Protein AF-0000000078526022 (afdb_homodimer)

Radius of gyration: 30.21 Å; Cα contacts (8 Å, |Δi|>4): 1386; chains: 2; bounding box: 70×78×62 Å

Solvent-accessible surface area (backbone atoms only — not comparable to full-atom values): 37278 Å² total; per-residue (Å²): 125,82,50,56,79,35,52,42,52,43,75,42,29,36,52,56,49,52,52,45,33,40,71,66,66,43,66,58,34,41,24,34,54,96,74,20,64,49,28,33,39,39,56,66,42,51,32,57,44,52,34,54,63,52,72,47,74,41,42,32,65,81,56,42,39,68,77,62,75,68,41,40,74,92,51,49,89,47,45,65,60,49,27,46,75,68,71,44,59,64,37,41,25,29,52,96,79,41,28,71,76,38,67,48,42,44,72,81,74,35,92,55,74,76,58,77,40,69,77,42,84,47,40,33,36,32,47,39,33,58,64,41,74,72,48,57,66,60,31,75,78,41,39,53,41,61,41,60,58,74,90,42,30,38,43,54,53,50,50,54,58,43,38,54,46,14,38,52,40,36,35,38,33,29,39,44,62,36,66,57,54,52,59,70,52,54,92,49,80,89,49,53,69,44,82,41,77,44,94,58,81,22,66,70,38,25,60,53,66,80,43,51,89,78,53,70,58,54,32,37,38,30,46,34,56,41,45,73,72,66,65,62,57,59,50,52,48,50,34,60,75,70,62,34,44,31,29,39,32,20,25,48,40,77,45,67,42,95,36,35,35,51,39,66,30,82,84,23,28,52,65,45,74,40,72,48,45,71,45,80,41,35,27,52,61,51,37,35,39,36,34,50,74,59,60,73,75,57,62,82,95,36,72,32,38,50,68,56,51,52,52,52,37,51,75,71,68,47,47,37,32,58,45,60,40,56,45,61,33,49,45,51,51,68,45,58,82,35,44,60,47,46,30,54,70,66,69,90,126,83,48,57,80,36,51,43,52,43,74,41,29,36,50,56,48,52,51,45,34,41,72,65,67,44,66,59,35,39,25,35,53,94,74,20,65,50,28,31,39,38,56,66,40,51,32,56,44,51,36,54,64,53,72,47,75,42,42,33,65,79,55,41,39,69,76,59,75,67,42,41,73,91,52,50,87,47,44,66,60,49,26,47,75,69,71,44,60,66,37,42,26,28,51,97,80,40,27,70,77,40,67,48,41,44,71,81,74,34,93,56,74,75,55,79,39,68,77,42,84,46,40,33,36,34,48,39,34,59,66,42,74,72,48,57,66,60,32,75,79,43,39,53,41,61,41,60,58,75,91,42,30,38,44,55,53,48,50,53,57,43,39,56,48,14,36,52,38,36,35,38,33,28,39,46,62,38,66,59,54,52,61,70,52,55,92,47,80,90,51,53,69,42,81,41,79,43,93,59,81,21,65,72,40,24,59,52,66,79,43,52,89,77,53,72,56,53,32,36,39,29,45,36,54,42,45,73,70,65,64,61,56,59,51,52,48,50,35,58,74,69,61,36,44,32,29,38,32,21,26,49,41,76,46,68,43,94,36,37,36,50,40,66,32,83,84,23,29,53,64,45,75,40,71,46,44,72,44,80,40,37,27,51,62,52,39,35,40,36,35,50,76,60,60,74,76,57,63,82,97,36,72,31,37,50,68,55,52,52,51,52,37,52,74,71,68,46,47,36,32,59,45,61,41,57,46,63,36,51,45,53,50,68,47,57,83,35,43,61,48,47,32,54,69,64,70,90

Secondary structure (DSSP, 8-state):
-GGGGGEE-TTSBHHHHHHHHHHHT-SEEEEEETTEEEEEEEHHHHHHHHHTT--TTSBGGGTSBSS---EEGGGGGGHHHHHHHHT-SEEEEE-TT--EEEEEEHHHH-SS-S-----EEEEEEEEE-S--GGGTTHHHHS-GGG-EETTEEHHHHHHHHHHTTTEEEEEEEE-TTHHHHHHHTTT-TTSEEEEEE-SS--TTTGGGGGGTTT--SEEEEEETTEEE---HHHHHHHHHHTT-SEEEEEEEEEEE-SSEEEEE-TTSBEEEEEES-EEEEEEEEEEEEEEGGGGGGSPTTS---HHHHHHHHHHTT--EEEEEEEGGGEEETTSHHHHHHHHHHTT-/-GGGGGEE-TTSBHHHHHHHHHHHT-SEEEEEETTEEEEEEEHHHHHHHHHTT--TTSBGGGTSBSS---EEGGGGGGHHHHHHHHT-SEEEEE-TT--EEEEEEHHHH-SS-S-----EEEEEEEEE-S--GGGTTHHHHS-GGG-EETTEEHHHHHHHHHHTTTEEEEEEEE-TTHHHHHHHTTT-TTSEEEEEE-SS--TTTGGGGGGTTT--SEEEEEETTEEE---HHHHHHHHHHTT-SEEEEEEEEEEE-SSEEEEE-TTSBEEEEEES-EEEEEEEEEEEEEEGGGGGGSPTTS---HHHHHHHHHHTT--EEEEEEEGGGEEETTSHHHHHHHHHHTT-

pLDDT: mean 88.35, std 11.1, range [41.62, 98.44]

Structure (mmCIF, N/CA/C/O backbone):
data_AF-0000000078526022-model_v1
#
loop_
_entity.id
_entity.type
_entity.pdbx_description
1 polymer Nucleotidyltransferase
#
loop_
_atom_site.group_PDB
_atom_site.id
_atom_site.type_symbol
_atom_site.label_atom_id
_atom_site.label_alt_id
_atom_site.label_comp_id
_atom_site.label_asym_id
_atom_site.label_entity_id
_atom_site.label_seq_id
_atom_site.pdbx_PDB_ins_code
_atom_site.Cartn_x
_atom_site.Cartn_y
_atom_site.Cartn_z
_atom_site.occupancy
_atom_site.B_iso_or_equiv
_atom_site.auth_seq_id
_atom_site.auth_comp_id
_atom_site.auth_asym_id
_atom_site.auth_atom_id
_atom_site.pdbx_PDB_model_num
ATOM 1 N N . MET A 1 1 ? 28.953 15.391 15 1 45.19 1 MET A N 1
ATOM 2 C CA . MET A 1 1 ? 28.719 14.102 14.359 1 45.19 1 MET A CA 1
ATOM 3 C C . MET A 1 1 ? 27.266 13.961 13.914 1 45.19 1 MET A C 1
ATOM 5 O O . MET A 1 1 ? 27 13.461 12.828 1 45.19 1 MET A O 1
ATOM 9 N N . GLU A 1 2 ? 26.203 14.578 14.797 1 71.06 2 GLU A N 1
ATOM 10 C CA . GLU A 1 2 ? 24.766 14.375 14.695 1 71.06 2 GLU A CA 1
ATOM 11 C C . GLU A 1 2 ? 24.141 15.312 13.664 1 71.06 2 GLU A C 1
ATOM 13 O O . GLU A 1 2 ? 23.078 15.016 13.117 1 71.06 2 GLU A O 1
ATOM 18 N N . VAL A 1 3 ? 25.172 16.109 13.039 1 81.38 3 VAL A N 1
ATOM 19 C CA . VAL A 1 3 ? 24.625 17.125 12.133 1 81.38 3 VAL A CA 1
ATOM 20 C C . VAL A 1 3 ? 24.562 16.562 10.711 1 81.38 3 VAL A C 1
ATOM 22 O O . VAL A 1 3 ? 23.75 17 9.898 1 81.38 3 VAL A O 1
ATOM 25 N N . ARG A 1 4 ? 25.312 15.5 10.461 1 85.5 4 ARG A N 1
ATOM 26 C CA . ARG A 1 4 ? 25.438 14.961 9.117 1 85.5 4 ARG A CA 1
ATOM 27 C C . ARG A 1 4 ? 24.125 14.383 8.617 1 85.5 4 ARG A C 1
ATOM 29 O O . ARG A 1 4 ? 23.859 14.375 7.418 1 85.5 4 ARG A O 1
ATOM 36 N N . LYS A 1 5 ? 23.359 13.992 9.523 1 88.88 5 LYS A N 1
ATOM 37 C CA . LYS A 1 5 ? 22.078 13.398 9.148 1 88.88 5 LYS A CA 1
ATOM 38 C C . LYS A 1 5 ? 21.156 14.438 8.516 1 88.88 5 LYS A C 1
ATOM 40 O O . LYS A 1 5 ? 20.172 14.078 7.879 1 88.88 5 LYS A O 1
ATOM 45 N N . PHE A 1 6 ? 21.609 15.711 8.68 1 91.94 6 PHE A N 1
ATOM 46 C CA . PHE A 1 6 ? 20.766 16.781 8.172 1 91.94 6 PHE A CA 1
ATOM 47 C C . PHE A 1 6 ? 21.344 17.359 6.883 1 91.94 6 PHE A C 1
ATOM 49 O O . PHE A 1 6 ? 20.75 18.266 6.285 1 91.94 6 PHE A O 1
ATOM 56 N N . ILE A 1 7 ? 22.438 16.828 6.445 1 93.69 7 ILE A N 1
ATOM 57 C CA . ILE A 1 7 ? 23.141 17.422 5.301 1 93.69 7 ILE A CA 1
ATOM 58 C C . ILE A 1 7 ? 22.859 16.578 4.051 1 93.69 7 ILE A C 1
ATOM 60 O O . ILE A 1 7 ? 22.922 15.352 4.094 1 93.69 7 ILE A O 1
ATOM 64 N N . ILE A 1 8 ? 22.516 17.25 2.965 1 95.19 8 ILE A N 1
ATOM 65 C CA . ILE A 1 8 ? 22.312 16.578 1.685 1 95.19 8 ILE A CA 1
ATOM 66 C C . ILE A 1 8 ? 23.062 17.344 0.587 1 95.19 8 ILE A C 1
ATOM 68 O O . ILE A 1 8 ? 23.438 18.5 0.768 1 95.19 8 ILE A O 1
ATOM 72 N N . ALA A 1 9 ? 23.328 16.656 -0.495 1 96.12 9 ALA A N 1
ATOM 73 C CA . ALA A 1 9 ? 23.938 17.281 -1.672 1 96.12 9 ALA A CA 1
ATOM 74 C C . ALA A 1 9 ? 22.875 17.938 -2.549 1 96.12 9 ALA A C 1
ATOM 76 O O . ALA A 1 9 ? 21.719 17.516 -2.555 1 96.12 9 ALA A O 1
ATOM 77 N N . PRO A 1 10 ? 23.297 18.984 -3.225 1 96.38 10 PRO A N 1
ATOM 78 C CA . PRO A 1 10 ? 22.312 19.703 -4.051 1 96.38 10 PRO A CA 1
ATOM 79 C C . PRO A 1 10 ? 21.766 18.844 -5.195 1 96.38 10 PRO A C 1
ATOM 81 O O . PRO A 1 10 ? 20.688 19.125 -5.719 1 96.38 10 PRO A O 1
ATOM 84 N N . ASP A 1 11 ? 22.422 17.797 -5.535 1 96.38 11 ASP A N 1
ATOM 85 C CA . ASP A 1 11 ? 22.031 17.031 -6.707 1 96.38 11 ASP A CA 1
ATOM 86 C C . ASP A 1 11 ? 21.141 15.859 -6.316 1 96.38 11 ASP A C 1
ATOM 88 O O . ASP A 1 11 ? 20.578 15.18 -7.184 1 96.38 11 ASP A O 1
ATOM 92 N N . VAL A 1 12 ? 20.969 15.664 -5.062 1 95.38 12 VAL A N 1
ATOM 93 C CA . VAL A 1 12 ? 20.047 14.625 -4.637 1 95.38 12 VAL A CA 1
ATOM 94 C C . VAL A 1 12 ? 18.625 14.992 -5.066 1 95.38 12 VAL A C 1
ATOM 96 O O . VAL A 1 12 ? 18.312 16.172 -5.25 1 95.38 12 VAL A O 1
ATOM 99 N N . SER A 1 13 ? 17.797 14.023 -5.293 1 94.88 13 SER A N 1
ATOM 100 C CA . SER A 1 13 ? 16.422 14.281 -5.73 1 94.88 13 SER A CA 1
ATOM 101 C C . SER A 1 13 ? 15.586 14.859 -4.598 1 94.88 13 SER A C 1
ATOM 103 O O . SER A 1 13 ? 15.867 14.609 -3.424 1 94.88 13 SER A O 1
ATOM 105 N N . ILE A 1 14 ? 14.555 15.609 -4.969 1 93.88 14 ILE A N 1
ATOM 106 C CA . ILE A 1 14 ? 13.594 16.125 -4.004 1 93.88 14 ILE A CA 1
ATOM 107 C C . ILE A 1 14 ? 12.938 14.969 -3.26 1 93.88 14 ILE A C 1
ATOM 109 O O . ILE A 1 14 ? 12.711 15.047 -2.049 1 93.88 14 ILE A O 1
ATOM 113 N N . ARG A 1 15 ? 12.766 13.93 -3.93 1 91.25 15 ARG A N 1
ATOM 114 C CA . ARG A 1 15 ? 12.195 12.727 -3.334 1 91.25 15 ARG A CA 1
ATOM 115 C C . ARG A 1 15 ? 13.062 12.227 -2.182 1 91.25 15 ARG A C 1
ATOM 117 O O . ARG A 1 15 ? 12.547 11.914 -1.105 1 91.25 15 ARG A O 1
ATOM 124 N N . GLU A 1 16 ? 14.289 12.133 -2.443 1 91.38 16 GLU A N 1
ATOM 125 C CA . GLU A 1 16 ? 15.227 11.68 -1.414 1 91.38 16 GLU A CA 1
ATOM 126 C C . GLU A 1 16 ? 15.258 12.656 -0.239 1 91.38 16 GLU A C 1
ATOM 128 O O . GLU A 1 16 ? 15.359 12.234 0.917 1 91.38 16 GLU A O 1
ATOM 133 N N . ALA A 1 17 ? 15.188 13.891 -0.563 1 92.75 17 ALA A N 1
ATOM 134 C CA . ALA A 1 17 ? 15.164 14.914 0.482 1 92.75 17 ALA A CA 1
ATOM 135 C C . ALA A 1 17 ? 13.93 14.766 1.366 1 92.75 17 ALA A C 1
ATOM 137 O O . ALA A 1 17 ? 14.008 14.93 2.586 1 92.75 17 ALA A O 1
ATOM 138 N N . ILE A 1 18 ? 12.789 14.477 0.731 1 90.12 18 ILE A N 1
ATOM 139 C CA . ILE A 1 18 ? 11.555 14.258 1.468 1 90.12 18 ILE A CA 1
ATOM 140 C C . ILE A 1 18 ? 11.727 13.109 2.455 1 90.12 18 ILE A C 1
ATOM 142 O O . ILE A 1 18 ? 11.352 13.227 3.625 1 90.12 18 ILE A O 1
ATOM 146 N N . ARG A 1 19 ? 12.352 12.094 1.982 1 88.19 19 ARG A N 1
ATOM 147 C CA . ARG A 1 19 ? 12.602 10.938 2.834 1 88.19 19 ARG A CA 1
ATOM 148 C C . ARG A 1 19 ? 13.5 11.305 4.012 1 88.19 19 ARG A C 1
ATOM 150 O O . ARG A 1 19 ? 13.234 10.898 5.148 1 88.19 19 ARG A O 1
ATOM 157 N N . GLN A 1 20 ? 14.469 12.047 3.709 1 88.56 20 GLN A N 1
ATOM 158 C CA . GLN A 1 20 ? 15.398 12.453 4.758 1 88.56 20 GLN A CA 1
ATOM 159 C C . GLN A 1 20 ? 14.719 13.375 5.766 1 88.56 20 GLN A C 1
ATOM 161 O O . GLN A 1 20 ? 14.969 13.281 6.969 1 88.56 20 GLN A O 1
ATOM 166 N N . LEU A 1 21 ? 13.953 14.266 5.285 1 87.38 21 LEU A N 1
ATOM 167 C CA . LEU A 1 21 ? 13.195 15.148 6.168 1 87.38 21 LEU A CA 1
ATOM 168 C C . LEU A 1 21 ? 12.281 14.336 7.086 1 87.38 21 LEU A C 1
ATOM 170 O O . LEU A 1 21 ? 12.188 14.625 8.281 1 87.38 21 LEU A O 1
ATOM 174 N N . ASP A 1 22 ? 11.695 13.375 6.52 1 84.69 22 ASP A N 1
ATOM 175 C CA . ASP A 1 22 ? 10.797 12.523 7.293 1 84.69 22 ASP A CA 1
ATOM 176 C C . ASP A 1 22 ? 11.562 11.727 8.344 1 84.69 22 ASP A C 1
ATOM 178 O O . ASP A 1 22 ? 11.078 11.547 9.469 1 84.69 22 ASP A O 1
ATOM 182 N N . GLN A 1 23 ? 12.703 11.32 7.984 1 82.19 23 GLN A N 1
ATOM 183 C CA . GLN A 1 23 ? 13.516 10.523 8.898 1 82.19 23 GLN A CA 1
ATOM 184 C C . GLN A 1 23 ? 14.016 11.367 10.07 1 82.19 23 GLN A C 1
ATOM 186 O O . GLN A 1 23 ? 14.055 10.891 11.203 1 82.19 23 GLN A O 1
ATOM 191 N N . THR A 1 24 ? 14.32 12.562 9.797 1 77.12 24 THR A N 1
ATOM 192 C CA . THR A 1 24 ? 14.867 13.43 10.828 1 77.12 24 THR A CA 1
ATOM 193 C C . THR A 1 24 ? 13.75 14.062 11.648 1 77.12 24 THR A C 1
ATOM 195 O O . THR A 1 24 ? 13.984 14.547 12.758 1 77.12 24 THR A O 1
ATOM 198 N N . ALA A 1 25 ? 12.578 14.016 11.164 1 69.94 25 ALA A N 1
ATOM 199 C CA . ALA A 1 25 ? 11.398 14.625 11.773 1 69.94 25 ALA A CA 1
ATOM 200 C C . ALA A 1 25 ? 11.633 16.109 12.055 1 69.94 25 ALA A C 1
ATOM 202 O O . ALA A 1 25 ? 11.133 16.641 13.047 1 69.94 25 ALA A O 1
ATOM 203 N N . ARG A 1 26 ? 12.609 16.609 11.305 1 72.56 26 ARG A N 1
ATOM 204 C CA . ARG A 1 26 ? 12.852 18.047 11.391 1 72.56 26 ARG A CA 1
ATOM 205 C C . ARG A 1 26 ? 12.391 18.766 10.117 1 72.56 26 ARG A C 1
ATOM 207 O O . ARG A 1 26 ? 12.164 18.109 9.094 1 72.56 26 ARG A O 1
ATOM 214 N N . LYS A 1 27 ? 12.195 19.984 10.188 1 78.31 27 LYS A N 1
ATOM 215 C CA . LYS A 1 27 ? 11.578 20.719 9.086 1 78.31 27 LYS A CA 1
ATOM 216 C C . LYS A 1 27 ? 12.625 21.406 8.227 1 78.31 27 LYS A C 1
ATOM 218 O O . LYS A 1 27 ? 12.305 22.312 7.445 1 78.31 27 LYS A O 1
ATOM 223 N N . ILE A 1 28 ? 13.984 20.906 8.422 1 86.75 28 ILE A N 1
ATOM 224 C CA . ILE A 1 28 ? 15 21.609 7.633 1 86.75 28 ILE A CA 1
ATOM 225 C C . ILE A 1 28 ? 16.141 20.641 7.301 1 86.75 28 ILE A C 1
ATOM 227 O O . ILE A 1 28 ? 16.516 19.797 8.117 1 86.75 28 ILE A O 1
ATOM 231 N N . LEU A 1 29 ? 16.641 20.75 6.113 1 93.62 29 LEU A N 1
ATOM 232 C CA . LEU A 1 29 ? 17.891 20.125 5.672 1 93.62 29 LEU A CA 1
ATOM 233 C C . LEU A 1 29 ? 18.875 21.172 5.188 1 93.62 29 LEU A C 1
ATOM 235 O O . LEU A 1 29 ? 18.484 22.203 4.625 1 93.62 29 LEU A O 1
ATOM 239 N N . VAL A 1 30 ? 20.141 20.906 5.496 1 95.38 30 VAL A N 1
ATOM 240 C CA . VAL A 1 30 ? 21.203 21.766 5.016 1 95.38 30 VAL A CA 1
ATOM 241 C C . VAL A 1 30 ? 21.812 21.188 3.736 1 95.38 30 VAL A C 1
ATOM 243 O O . VAL A 1 30 ? 22.094 20 3.664 1 95.38 30 VAL A O 1
ATOM 246 N N . VAL A 1 31 ? 21.922 22.031 2.76 1 96.88 31 VAL A N 1
ATOM 247 C CA . VAL A 1 31 ? 22.5 21.609 1.487 1 96.88 31 VAL A CA 1
ATOM 248 C C . VAL A 1 31 ? 23.969 22.031 1.422 1 96.88 31 VAL A C 1
ATOM 250 O O . VAL A 1 31 ? 24.281 23.219 1.56 1 96.88 31 VAL A O 1
ATOM 253 N N . GLU A 1 32 ? 24.812 21.078 1.168 1 96.06 32 GLU A N 1
ATOM 254 C CA . GLU A 1 32 ? 26.25 21.359 1.081 1 96.06 32 GLU A CA 1
ATOM 255 C C . GLU A 1 32 ? 26.812 20.953 -0.284 1 96.06 32 GLU A C 1
ATOM 257 O O . GLU A 1 32 ? 26.406 19.938 -0.851 1 96.06 32 GLU A O 1
ATOM 262 N N . GLU A 1 33 ? 27.578 21.781 -0.764 1 95 33 GLU A N 1
ATOM 263 C CA . GLU A 1 33 ? 28.359 21.516 -1.968 1 95 33 GLU A CA 1
ATOM 264 C C . GLU A 1 33 ? 29.844 21.75 -1.725 1 95 33 GLU A C 1
ATOM 266 O O . GLU A 1 33 ? 30.234 22.844 -1.297 1 95 33 GLU A O 1
ATOM 271 N N . ASN A 1 34 ? 30.656 20.75 -1.944 1 93.69 34 ASN A N 1
ATOM 272 C CA . ASN A 1 34 ? 32.094 20.812 -1.696 1 93.69 34 ASN A CA 1
ATOM 273 C C . ASN A 1 34 ? 32.375 21.219 -0.252 1 93.69 34 ASN A C 1
ATOM 275 O O . ASN A 1 34 ? 33.188 22.109 -0.003 1 93.69 34 ASN A O 1
ATOM 279 N N . ASN A 1 35 ? 31.594 20.719 0.698 1 92 35 ASN A N 1
ATOM 280 C CA . ASN A 1 35 ? 31.75 20.875 2.143 1 92 35 ASN A CA 1
ATOM 281 C C . ASN A 1 35 ? 31.453 22.297 2.594 1 92 35 ASN A C 1
ATOM 283 O O . ASN A 1 35 ? 31.891 22.719 3.666 1 92 35 ASN A O 1
ATOM 287 N N . LYS A 1 36 ? 30.812 23 1.753 1 95.88 36 LYS A N 1
ATOM 288 C CA . LYS A 1 36 ? 30.375 24.344 2.098 1 95.88 36 LYS A CA 1
ATOM 289 C C . LYS A 1 36 ? 28.859 24.484 2.002 1 95.88 36 LYS A C 1
ATOM 291 O O . LYS A 1 36 ? 28.219 23.781 1.214 1 95.88 36 LYS A O 1
ATOM 296 N N . LEU A 1 37 ? 28.375 25.438 2.791 1 96.19 37 LEU A N 1
ATOM 297 C CA . LEU A 1 37 ? 26.938 25.672 2.779 1 96.19 37 LEU A CA 1
ATOM 298 C C . LEU A 1 37 ? 26.5 26.219 1.424 1 96.19 37 LEU A C 1
ATOM 300 O O . LEU A 1 37 ? 27 27.234 0.955 1 96.19 37 LEU A O 1
ATOM 304 N N . ALA A 1 38 ? 25.609 25.516 0.795 1 96.38 38 ALA A N 1
ATOM 305 C CA . ALA A 1 38 ? 25.062 25.938 -0.492 1 96.38 38 ALA A CA 1
ATOM 306 C C . ALA A 1 38 ? 23.641 26.453 -0.338 1 96.38 38 ALA A C 1
ATOM 308 O O . ALA A 1 38 ? 23.172 27.25 -1.159 1 96.38 38 ALA A O 1
ATOM 309 N N . GLY A 1 39 ? 22.938 26 0.651 1 96.31 39 GLY A N 1
ATOM 310 C CA . GLY A 1 39 ? 21.562 26.422 0.894 1 96.31 39 GLY A CA 1
ATOM 311 C C . GLY A 1 39 ? 20.875 25.609 1.974 1 96.31 39 GLY A C 1
ATOM 312 O O . GLY A 1 39 ? 21.531 24.906 2.74 1 96.31 39 GLY A O 1
ATOM 313 N N . VAL A 1 40 ? 19.562 25.875 2.105 1 95.88 40 VAL A N 1
ATOM 314 C CA . VAL A 1 40 ? 18.734 25.094 3.014 1 95.88 40 VAL A CA 1
ATOM 315 C C . VAL A 1 40 ? 17.438 24.688 2.312 1 95.88 40 VAL A C 1
ATOM 317 O O . VAL A 1 40 ? 17 25.359 1.365 1 95.88 40 VAL A O 1
ATOM 320 N N . LEU A 1 41 ? 16.938 23.594 2.684 1 95 41 LEU A N 1
ATOM 321 C CA . LEU A 1 41 ? 15.664 23.078 2.193 1 95 41 LEU A CA 1
ATOM 322 C C . LEU A 1 41 ? 14.695 22.844 3.344 1 95 41 LEU A C 1
ATOM 324 O O . LEU A 1 41 ? 15.039 22.188 4.332 1 95 41 LEU A O 1
ATOM 328 N N . THR A 1 42 ? 13.508 23.438 3.238 1 91.62 42 THR A N 1
ATOM 329 C CA . THR A 1 42 ? 12.492 23.266 4.273 1 91.62 42 THR A CA 1
ATOM 330 C C . THR A 1 42 ? 11.25 22.578 3.709 1 91.62 42 THR A C 1
ATOM 332 O O . THR A 1 42 ? 11.148 22.359 2.498 1 91.62 42 THR A O 1
ATOM 335 N N . ASP A 1 43 ? 10.391 22.172 4.578 1 89.81 43 ASP A N 1
ATOM 336 C CA . ASP A 1 43 ? 9.133 21.562 4.156 1 89.81 43 ASP A CA 1
ATOM 337 C C . ASP A 1 43 ? 8.312 22.531 3.299 1 89.81 43 ASP A C 1
ATOM 339 O O . ASP A 1 43 ? 7.621 22.125 2.371 1 89.81 43 ASP A O 1
ATOM 343 N N . GLY A 1 44 ? 8.477 23.859 3.576 1 90.31 44 GLY A N 1
ATOM 344 C CA . GLY A 1 44 ? 7.805 24.859 2.764 1 90.31 44 GLY A CA 1
ATOM 345 C C . GLY A 1 44 ? 8.258 24.859 1.316 1 90.31 44 GLY A C 1
ATOM 346 O O . GLY A 1 44 ? 7.441 25.016 0.405 1 90.31 44 GLY A O 1
ATOM 347 N N . ASP A 1 45 ? 9.539 24.656 1.159 1 93.06 45 ASP A N 1
ATOM 348 C CA . ASP A 1 45 ? 10.086 24.578 -0.192 1 93.06 45 ASP A CA 1
ATOM 349 C C . ASP A 1 45 ? 9.492 23.391 -0.959 1 93.06 45 ASP A C 1
ATOM 351 O O . ASP A 1 45 ? 9.102 23.547 -2.117 1 93.06 45 ASP A O 1
ATOM 355 N N . ILE A 1 46 ? 9.422 22.344 -0.296 1 93 46 ILE A N 1
ATOM 356 C CA . ILE A 1 46 ? 8.906 21.125 -0.908 1 93 46 ILE A CA 1
ATOM 357 C C . ILE A 1 46 ? 7.422 21.281 -1.22 1 93 46 ILE A C 1
ATOM 359 O O . ILE A 1 46 ? 6.973 20.938 -2.314 1 93 46 ILE A O 1
ATOM 363 N N . ARG A 1 47 ? 6.691 21.812 -0.283 1 92.44 47 ARG A N 1
ATOM 364 C CA . ARG A 1 47 ? 5.258 22.031 -0.465 1 92.44 47 ARG A CA 1
ATOM 365 C C . ARG A 1 47 ? 4.988 22.875 -1.703 1 92.44 47 ARG A C 1
ATOM 367 O O . ARG A 1 47 ? 4.137 22.531 -2.527 1 92.44 47 ARG A O 1
ATOM 374 N N . ARG A 1 48 ? 5.738 23.938 -1.839 1 91.94 48 ARG A N 1
ATOM 375 C CA . ARG A 1 48 ? 5.543 24.828 -2.979 1 91.94 48 ARG A CA 1
ATOM 376 C C . ARG A 1 48 ? 5.832 24.109 -4.293 1 91.94 48 ARG A C 1
ATOM 378 O O . ARG A 1 48 ? 5.152 24.344 -5.293 1 91.94 48 ARG A O 1
ATOM 385 N N . TRP A 1 49 ? 6.789 23.266 -4.234 1 92.12 49 TRP A N 1
ATOM 386 C CA . TRP A 1 49 ? 7.133 22.5 -5.426 1 92.12 49 TRP A CA 1
ATOM 387 C C . TRP A 1 49 ? 6.023 21.516 -5.773 1 92.12 49 TRP A C 1
ATOM 389 O O . TRP A 1 49 ? 5.629 21.391 -6.934 1 92.12 49 TRP A O 1
ATOM 399 N N . ILE A 1 50 ? 5.508 20.844 -4.789 1 91.12 50 ILE A N 1
ATOM 400 C CA . ILE A 1 50 ? 4.445 19.859 -4.973 1 91.12 50 ILE A CA 1
ATOM 401 C C . ILE A 1 50 ? 3.207 20.531 -5.551 1 91.12 50 ILE A C 1
ATOM 403 O O . ILE A 1 50 ? 2.562 20 -6.453 1 91.12 50 ILE A O 1
ATOM 407 N N . LEU A 1 51 ? 2.912 21.688 -5.062 1 92.19 51 LEU A N 1
ATOM 408 C CA . LEU A 1 51 ? 1.707 22.406 -5.461 1 92.19 51 LEU A CA 1
ATOM 409 C C . LEU A 1 51 ? 1.787 22.828 -6.922 1 92.19 51 LEU A C 1
ATOM 411 O O . LEU A 1 51 ? 0.763 23.109 -7.547 1 92.19 51 LEU A O 1
ATOM 415 N N . LYS A 1 52 ? 3.043 22.875 -7.41 1 88.12 52 LYS A N 1
ATOM 416 C CA . LYS A 1 52 ? 3.223 23.188 -8.828 1 88.12 52 LYS A CA 1
ATOM 417 C C . LYS A 1 52 ? 3.092 21.922 -9.68 1 88.12 52 LYS A C 1
ATOM 419 O O . LYS A 1 52 ? 3.244 21.984 -10.906 1 88.12 52 LYS A O 1
ATOM 424 N N . ASN A 1 53 ? 2.77 20.844 -8.984 1 81 53 ASN A N 1
ATOM 425 C CA . ASN A 1 53 ? 2.605 19.547 -9.641 1 81 53 ASN A CA 1
ATOM 426 C C . ASN A 1 53 ? 3.838 19.172 -10.453 1 81 53 ASN A C 1
ATOM 428 O O . ASN A 1 53 ? 3.715 18.656 -11.57 1 81 53 ASN A O 1
ATOM 432 N N . LYS A 1 54 ? 4.992 19.469 -9.914 1 81.44 54 LYS A N 1
ATOM 433 C CA . LYS A 1 54 ? 6.246 19.188 -10.602 1 81.44 54 LYS A CA 1
ATOM 434 C C . LYS A 1 54 ? 6.848 17.859 -10.141 1 81.44 54 LYS A C 1
ATOM 436 O O . LYS A 1 54 ? 6.422 17.297 -9.133 1 81.44 54 LYS A O 1
ATOM 441 N N . ASP A 1 55 ? 7.812 17.484 -10.914 1 87.56 55 ASP A N 1
ATOM 442 C CA . ASP A 1 55 ? 8.438 16.172 -10.734 1 87.56 55 ASP A CA 1
ATOM 443 C C . ASP A 1 55 ? 9.383 16.188 -9.531 1 87.56 55 ASP A C 1
ATOM 445 O O . ASP A 1 55 ? 10.344 16.969 -9.492 1 87.56 55 ASP A O 1
ATOM 449 N N . ILE A 1 56 ? 9.188 15.273 -8.609 1 90.62 56 ILE A N 1
ATOM 450 C CA . ILE A 1 56 ? 9.969 15.258 -7.383 1 90.62 56 ILE A CA 1
ATOM 451 C C . ILE A 1 56 ? 11.258 14.469 -7.602 1 90.62 56 ILE A C 1
ATOM 453 O O . ILE A 1 56 ? 12.078 14.344 -6.691 1 90.62 56 ILE A O 1
ATOM 457 N N . SER A 1 57 ? 11.406 13.961 -8.773 1 91.38 57 SER A N 1
ATOM 458 C CA . SER A 1 57 ? 12.672 13.32 -9.109 1 91.38 57 SER A CA 1
ATOM 459 C C . SER A 1 57 ? 13.75 14.344 -9.438 1 91.38 57 SER A C 1
ATOM 461 O O . SER A 1 57 ? 14.93 14.008 -9.516 1 91.38 57 SER A O 1
ATOM 463 N N . MET A 1 58 ? 13.383 15.57 -9.578 1 93.56 58 MET A N 1
ATOM 464 C CA . MET A 1 58 ? 14.305 16.656 -9.891 1 93.56 58 MET A CA 1
ATOM 465 C C . MET A 1 58 ? 15.211 16.953 -8.695 1 93.56 58 MET A C 1
ATOM 467 O O . MET A 1 58 ? 14.891 16.594 -7.566 1 93.56 58 MET A O 1
ATOM 471 N N . PRO A 1 59 ? 16.297 17.578 -8.938 1 96.75 59 PRO A N 1
ATOM 472 C CA . PRO A 1 59 ? 17.266 17.797 -7.871 1 96.75 59 PRO A CA 1
ATOM 473 C C . PRO A 1 59 ? 16.828 18.906 -6.902 1 96.75 59 PRO A C 1
ATOM 475 O O . PRO A 1 59 ? 16.109 19.828 -7.289 1 96.75 59 PRO A O 1
ATOM 478 N N . VAL A 1 60 ? 17.391 18.906 -5.715 1 96.75 60 VAL A N 1
ATOM 479 C CA . VAL A 1 60 ? 17.094 19.828 -4.625 1 96.75 60 VAL A CA 1
ATOM 480 C C . VAL A 1 60 ? 17.562 21.234 -5 1 96.75 60 VAL A C 1
ATOM 482 O O . VAL A 1 60 ? 16.938 22.219 -4.602 1 96.75 60 VAL A O 1
ATOM 485 N N . ARG A 1 61 ? 18.531 21.359 -5.812 1 96.62 61 ARG A N 1
ATOM 486 C CA . ARG A 1 61 ? 19.094 22.641 -6.195 1 96.62 61 ARG A CA 1
ATOM 487 C C . ARG A 1 61 ? 18.031 23.531 -6.832 1 96.62 61 ARG A C 1
ATOM 489 O O . ARG A 1 61 ? 18.156 24.766 -6.84 1 96.62 61 ARG A O 1
ATOM 496 N N . LEU A 1 62 ? 16.969 22.969 -7.344 1 95.44 62 LEU A N 1
ATOM 497 C CA . LEU A 1 62 ? 15.922 23.703 -8.039 1 95.44 62 LEU A CA 1
ATOM 498 C C . LEU A 1 62 ? 14.992 24.406 -7.051 1 95.44 62 LEU A C 1
ATOM 500 O O . LEU A 1 62 ? 14.281 25.344 -7.41 1 95.44 62 LEU A O 1
ATOM 504 N N . ILE A 1 63 ? 15 23.969 -5.777 1 95.38 63 ILE A N 1
ATOM 505 C CA . ILE A 1 63 ? 13.945 24.469 -4.895 1 95.38 63 ILE A CA 1
ATOM 506 C C . ILE A 1 63 ? 14.562 25 -3.602 1 95.38 63 ILE A C 1
ATOM 508 O O . ILE A 1 63 ? 13.891 25.656 -2.811 1 95.38 63 ILE A O 1
ATOM 512 N N . MET A 1 64 ? 15.82 24.734 -3.363 1 96.06 64 MET A N 1
ATOM 513 C CA . MET A 1 64 ? 16.453 25.125 -2.107 1 96.06 64 MET A CA 1
ATOM 514 C C . MET A 1 64 ? 16.562 26.656 -2.006 1 96.06 64 MET A C 1
ATOM 516 O O . MET A 1 64 ? 16.531 27.344 -3.021 1 96.06 64 MET A O 1
ATOM 520 N N . ASN A 1 65 ? 16.641 27.109 -0.77 1 95.44 65 ASN A N 1
ATOM 521 C CA . ASN A 1 65 ? 16.984 28.5 -0.515 1 95.44 65 ASN A CA 1
ATOM 522 C C . ASN A 1 65 ? 18.5 28.719 -0.554 1 95.44 65 ASN A C 1
ATOM 524 O O . ASN A 1 65 ? 19.219 28.25 0.327 1 95.44 65 ASN A O 1
ATOM 528 N N . THR A 1 66 ? 18.969 29.469 -1.457 1 95.5 66 THR A N 1
ATOM 529 C CA . THR A 1 66 ? 20.406 29.609 -1.685 1 95.5 66 THR A CA 1
ATOM 530 C C . THR A 1 66 ? 20.969 30.734 -0.827 1 95.5 66 THR A C 1
ATOM 532 O O . THR A 1 66 ? 22.188 30.953 -0.818 1 95.5 66 THR A O 1
ATOM 535 N N . ALA A 1 67 ? 20.141 31.438 -0.13 1 94 67 ALA A N 1
ATOM 536 C CA . ALA A 1 67 ? 20.594 32.5 0.768 1 94 67 ALA A CA 1
ATOM 537 C C . ALA A 1 67 ? 19.984 32.312 2.158 1 94 67 ALA A C 1
ATOM 539 O O . ALA A 1 67 ? 19.281 33.219 2.645 1 94 67 ALA A O 1
ATOM 540 N N . PRO A 1 68 ? 20.328 31.297 2.766 1 94.5 68 PRO A N 1
ATOM 541 C CA . PRO A 1 68 ? 19.703 31.047 4.074 1 94.5 68 PRO A CA 1
ATOM 542 C C . PRO A 1 68 ? 20.266 31.953 5.168 1 94.5 68 PRO A C 1
ATOM 544 O O . PRO A 1 68 ? 21.359 32.5 5.023 1 94.5 68 PRO A O 1
ATOM 547 N N . VAL A 1 69 ? 19.484 32.125 6.184 1 94.44 69 VAL A N 1
ATOM 548 C CA . VAL A 1 69 ? 19.969 32.781 7.387 1 94.44 69 VAL A CA 1
ATOM 549 C C . VAL A 1 69 ? 20.922 31.844 8.148 1 94.44 69 VAL A C 1
ATOM 551 O O . VAL A 1 69 ? 20.609 30.672 8.344 1 94.44 69 VAL A O 1
ATOM 554 N N . VAL A 1 70 ? 22.078 32.312 8.477 1 95.69 70 VAL A N 1
ATOM 555 C CA . VAL A 1 70 ? 23.047 31.531 9.203 1 95.69 70 VAL A CA 1
ATOM 556 C C . VAL A 1 70 ? 23.594 32.312 10.391 1 95.69 70 VAL A C 1
ATOM 558 O O . VAL A 1 70 ? 23.328 33.531 10.516 1 95.69 70 VAL A O 1
ATOM 561 N N . ILE A 1 71 ? 24.266 31.594 11.25 1 94.75 71 ILE A N 1
ATOM 562 C CA . ILE A 1 71 ? 24.859 32.281 12.406 1 94.75 71 ILE A CA 1
ATOM 563 C C . ILE A 1 71 ? 26.266 31.734 12.656 1 94.75 71 ILE A C 1
ATOM 565 O O . ILE A 1 71 ? 26.562 30.578 12.328 1 94.75 71 ILE A O 1
ATOM 569 N N . LYS A 1 72 ? 27.109 32.594 13.156 1 94.56 72 LYS A N 1
ATOM 570 C CA . LYS A 1 72 ? 28.453 32.188 13.555 1 94.56 72 LYS A CA 1
ATOM 571 C C . LYS A 1 72 ? 28.484 31.734 15.016 1 94.56 72 LYS A C 1
ATOM 573 O O . LYS A 1 72 ? 27.641 32.156 15.812 1 94.56 72 LYS A O 1
ATOM 578 N N . LYS A 1 73 ? 29.422 31 15.328 1 90.5 73 LYS A N 1
ATOM 579 C CA . LYS A 1 73 ? 29.531 30.438 16.672 1 90.5 73 LYS A CA 1
ATOM 580 C C . LYS A 1 73 ? 29.578 31.547 17.719 1 90.5 73 LYS A C 1
ATOM 582 O O . LYS A 1 73 ? 28.953 31.438 18.781 1 90.5 73 LYS A O 1
ATOM 587 N N . GLU A 1 74 ? 30.203 32.625 17.469 1 91.44 74 GLU A N 1
ATOM 588 C CA . GLU A 1 74 ? 30.391 33.719 18.406 1 91.44 74 GLU A CA 1
ATOM 589 C C . GLU A 1 74 ? 29.062 34.406 18.703 1 91.44 74 GLU A C 1
ATOM 591 O O . GLU A 1 74 ? 28.906 35.031 19.766 1 91.44 74 GLU A O 1
ATOM 596 N N . LYS A 1 75 ? 28.141 34.344 17.781 1 92.69 75 LYS A N 1
ATOM 597 C CA . LYS A 1 75 ? 26.859 35 17.922 1 92.69 75 LYS A CA 1
ATOM 598 C C . LYS A 1 75 ? 25.734 34 18.234 1 92.69 75 LYS A C 1
ATOM 600 O O . LYS A 1 75 ? 24.547 34.344 18.125 1 92.69 75 LYS A O 1
ATOM 605 N N . SER A 1 76 ? 26.078 32.812 18.594 1 89 76 SER A N 1
ATOM 606 C CA . SER A 1 76 ? 25.109 31.75 18.797 1 89 76 SER A CA 1
ATOM 607 C C . SER A 1 76 ? 24.094 32.125 19.875 1 89 76 SER A C 1
ATOM 609 O O . SER A 1 76 ? 22.984 31.594 19.891 1 89 76 SER A O 1
ATOM 611 N N . HIS A 1 77 ? 24.469 33 20.766 1 89.25 77 HIS A N 1
ATOM 612 C CA . HIS A 1 77 ? 23.562 33.438 21.844 1 89.25 77 HIS A CA 1
ATOM 613 C C . HIS A 1 77 ? 22.375 34.188 21.281 1 89.25 77 HIS A C 1
ATOM 615 O O . HIS A 1 77 ? 21.344 34.344 21.953 1 89.25 77 HIS A O 1
ATOM 621 N N . LEU A 1 78 ? 22.484 34.688 20.031 1 91.94 78 LEU A N 1
ATOM 622 C CA . LEU A 1 78 ? 21.406 35.469 19.391 1 91.94 78 LEU A CA 1
ATOM 623 C C . LEU A 1 78 ? 20.516 34.531 18.562 1 91.94 78 LEU A C 1
ATOM 625 O O . LEU A 1 78 ? 19.562 35 17.922 1 91.94 78 LEU A O 1
ATOM 629 N N . ALA A 1 79 ? 20.797 33.312 18.609 1 90.38 79 ALA A N 1
ATOM 630 C CA . ALA A 1 79 ? 20.125 32.344 17.734 1 90.38 79 ALA A CA 1
ATOM 631 C C . ALA A 1 79 ? 18.625 32.406 17.922 1 90.38 79 ALA A C 1
ATOM 633 O O . ALA A 1 79 ? 17.875 32.469 16.938 1 90.38 79 ALA A O 1
ATOM 634 N N . LEU A 1 80 ? 18.172 32.344 19.078 1 87.44 80 LEU A N 1
ATOM 635 C CA . LEU A 1 80 ? 16.75 32.344 19.375 1 87.44 80 LEU A CA 1
ATOM 636 C C . LEU A 1 80 ? 16.062 33.594 18.859 1 87.44 80 LEU A C 1
ATOM 638 O O . LEU A 1 80 ? 14.977 33.531 18.281 1 87.44 80 LEU A O 1
ATOM 642 N N . GLU A 1 81 ? 16.719 34.688 19.094 1 87.94 81 GLU A N 1
ATOM 643 C CA . GLU A 1 81 ? 16.172 35.969 18.641 1 87.94 81 GLU A CA 1
ATOM 644 C C . GLU A 1 81 ? 16.078 36 17.109 1 87.94 81 GLU A C 1
ATOM 646 O O . GLU A 1 81 ? 15.062 36.469 16.562 1 87.94 81 GLU A O 1
ATOM 651 N N . ILE A 1 82 ? 17.047 35.5 16.5 1 89.38 82 ILE A N 1
ATOM 652 C CA . ILE A 1 82 ? 17.062 35.469 15.039 1 89.38 82 ILE A CA 1
ATOM 653 C C . ILE A 1 82 ? 15.961 34.562 14.516 1 89.38 82 ILE A C 1
ATOM 655 O O . ILE A 1 82 ? 15.227 34.938 13.594 1 89.38 82 ILE A O 1
ATOM 659 N N . MET A 1 83 ? 15.828 33.438 15.094 1 87.44 83 MET A N 1
ATOM 660 C CA . MET A 1 83 ? 14.812 32.5 14.664 1 87.44 83 MET A CA 1
ATOM 661 C C . MET A 1 83 ? 13.406 33.062 14.875 1 87.44 83 MET A C 1
ATOM 663 O O . MET A 1 83 ? 12.523 32.844 14.047 1 87.44 83 MET A O 1
ATOM 667 N N . LYS A 1 84 ? 13.25 33.719 15.945 1 82.88 84 LYS A N 1
ATOM 668 C CA . LYS A 1 84 ? 11.969 34.344 16.219 1 82.88 84 LYS A CA 1
ATOM 669 C C . LYS A 1 84 ? 11.664 35.438 15.203 1 82.88 84 LYS A C 1
ATOM 671 O O . LYS A 1 84 ? 10.562 35.5 14.641 1 82.88 84 LYS A O 1
ATOM 676 N N . GLU A 1 85 ? 12.641 36.25 14.977 1 85.5 85 GLU A N 1
ATOM 677 C CA . GLU A 1 85 ? 12.484 37.375 14.047 1 85.5 85 GLU A CA 1
ATOM 678 C C . GLU A 1 85 ? 12.211 36.875 12.633 1 85.5 85 GLU A C 1
ATOM 680 O O . GLU A 1 85 ? 11.359 37.438 11.93 1 85.5 85 GLU A O 1
ATOM 685 N N . LYS A 1 86 ? 12.891 35.844 12.266 1 86.38 86 LYS A N 1
ATOM 686 C CA . LYS A 1 86 ? 12.805 35.375 10.891 1 86.38 86 LYS A CA 1
ATOM 687 C C . LYS A 1 86 ? 11.773 34.25 10.766 1 86.38 86 LYS A C 1
ATOM 689 O O . LYS A 1 86 ? 11.484 33.781 9.656 1 86.38 86 LYS A O 1
ATOM 694 N N . GLN A 1 87 ? 11.164 33.781 11.875 1 79.06 87 GLN A N 1
ATOM 695 C CA . GLN A 1 87 ? 10.156 32.75 11.938 1 79.06 87 GLN A CA 1
ATOM 696 C C . GLN A 1 87 ? 10.664 31.438 11.305 1 79.06 87 GLN A C 1
ATOM 698 O O . GLN A 1 87 ? 9.977 30.844 10.461 1 79.06 87 GLN A O 1
ATOM 703 N N . ILE A 1 88 ? 11.93 31.094 11.727 1 83.88 88 ILE A N 1
ATOM 704 C CA . ILE A 1 88 ? 12.492 29.859 11.219 1 83.88 88 ILE A CA 1
ATOM 705 C C . ILE A 1 88 ? 12.766 28.906 12.383 1 83.88 88 ILE A C 1
ATOM 707 O O . ILE A 1 88 ? 13.008 29.344 13.508 1 83.88 88 ILE A O 1
ATOM 711 N N . GLU A 1 89 ? 12.742 27.609 12.086 1 81.06 89 GLU A N 1
ATOM 712 C CA . GLU A 1 89 ? 12.859 26.609 13.141 1 81.06 89 GLU A CA 1
ATOM 713 C C . GLU A 1 89 ? 14.281 26.047 13.211 1 81.06 89 GLU A C 1
ATOM 715 O O . GLU A 1 89 ? 14.648 25.391 14.188 1 81.06 89 GLU A O 1
ATOM 720 N N . GLY A 1 90 ? 15.07 26.219 12.266 1 88.12 90 GLY A N 1
ATOM 721 C CA . GLY A 1 90 ? 16.438 25.766 12.203 1 88.12 90 GLY A CA 1
ATOM 722 C C . GLY A 1 90 ? 17.406 26.812 11.672 1 88.12 90 GLY A C 1
ATOM 723 O O . GLY A 1 90 ? 17.078 27.516 10.719 1 88.12 90 GLY A O 1
ATOM 724 N N . LEU A 1 91 ? 18.531 26.906 12.398 1 91.12 91 LEU A N 1
ATOM 725 C CA . LEU A 1 91 ? 19.547 27.906 12.062 1 91.12 91 LEU A CA 1
ATOM 726 C C . LEU A 1 91 ? 20.922 27.266 11.914 1 91.12 91 LEU A C 1
ATOM 728 O O . LEU A 1 91 ? 21.531 26.875 12.906 1 91.12 91 LEU A O 1
ATOM 732 N N . PRO A 1 92 ? 21.438 27.156 10.672 1 94.06 92 PRO A N 1
ATOM 733 C CA . PRO A 1 92 ? 22.766 26.578 10.484 1 94.06 92 PRO A CA 1
ATOM 734 C C . PRO A 1 92 ? 23.859 27.391 11.141 1 94.06 92 PRO A C 1
ATOM 736 O O . PRO A 1 92 ? 23.859 28.625 11.055 1 94.06 92 PRO A O 1
ATOM 739 N N . LEU A 1 93 ? 24.719 26.703 11.867 1 94.88 93 LEU A N 1
ATOM 740 C CA . LEU A 1 93 ? 25.938 27.281 12.406 1 94.88 93 LEU A CA 1
ATOM 741 C C . LEU A 1 93 ? 27.109 27.078 11.445 1 94.88 93 LEU A C 1
ATOM 743 O O . LEU A 1 93 ? 27.453 25.938 11.117 1 94.88 93 LEU A O 1
ATOM 747 N N . VAL A 1 94 ? 27.688 28.203 11.031 1 95.44 94 VAL A N 1
ATOM 748 C CA . VAL A 1 94 ? 28.75 28.094 10.031 1 95.44 94 VAL A CA 1
ATOM 749 C C . VAL A 1 94 ? 30.031 28.719 10.562 1 95.44 94 VAL A C 1
ATOM 751 O O . VAL A 1 94 ? 29.984 29.609 11.406 1 95.44 94 VAL A O 1
ATOM 754 N N . ASN A 1 95 ? 31.156 28.203 10.18 1 94.88 95 ASN A N 1
ATOM 755 C CA . ASN A 1 95 ? 32.438 28.781 10.523 1 94.88 95 ASN A CA 1
ATOM 756 C C . ASN A 1 95 ? 32.875 29.828 9.492 1 94.88 95 ASN A C 1
ATOM 758 O O . ASN A 1 95 ? 32.094 30.219 8.633 1 94.88 95 ASN A O 1
ATOM 762 N N . ASP A 1 96 ? 34.094 30.297 9.602 1 93.69 96 ASP A N 1
ATOM 763 C CA . ASP A 1 96 ? 34.594 31.391 8.766 1 93.69 96 ASP A CA 1
ATOM 764 C C . ASP A 1 96 ? 34.75 30.938 7.32 1 93.69 96 ASP A C 1
ATOM 766 O O . ASP A 1 96 ? 34.75 31.766 6.402 1 93.69 96 ASP A O 1
ATOM 770 N N . ASN A 1 97 ? 34.812 29.672 7.117 1 94.25 97 ASN A N 1
ATOM 771 C CA . ASN A 1 97 ? 34.938 29.125 5.77 1 94.25 97 ASN A CA 1
ATOM 772 C C . ASN A 1 97 ? 33.562 28.75 5.188 1 94.25 97 ASN A C 1
ATOM 774 O O . ASN A 1 97 ? 33.5 28.031 4.188 1 94.25 97 ASN A O 1
ATOM 778 N N . ASN A 1 98 ? 32.5 29.031 5.891 1 94.31 98 ASN A N 1
ATOM 779 C CA . ASN A 1 98 ? 31.141 28.766 5.473 1 94.31 98 ASN A CA 1
ATOM 780 C C . ASN A 1 98 ? 30.828 27.266 5.531 1 94.31 98 ASN A C 1
ATOM 782 O O . ASN A 1 98 ? 30.016 26.766 4.742 1 94.31 98 ASN A O 1
ATOM 786 N N . GLU A 1 99 ? 31.578 26.594 6.395 1 94.69 99 GLU A N 1
ATOM 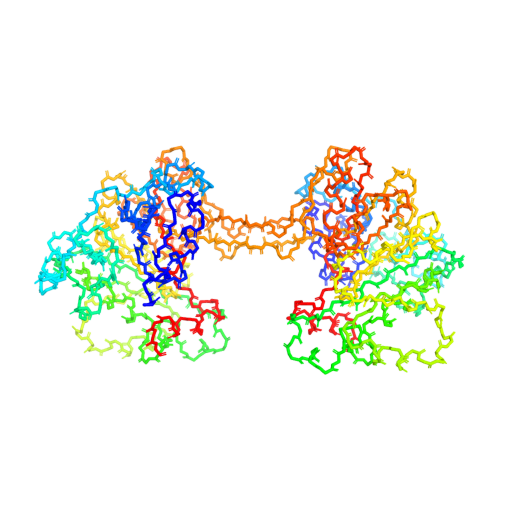787 C CA . GLU A 1 99 ? 31.281 25.188 6.664 1 94.69 99 GLU A CA 1
ATOM 788 C C . GLU A 1 99 ? 30.281 25.047 7.805 1 94.69 99 GLU A C 1
ATOM 790 O O . GLU A 1 99 ? 30.391 25.719 8.828 1 94.69 99 GLU A O 1
ATOM 795 N N . VAL A 1 100 ? 29.328 24.188 7.535 1 94.69 100 VAL A N 1
ATOM 796 C CA . VAL A 1 100 ? 28.312 23.969 8.562 1 94.69 100 VAL A CA 1
ATOM 797 C C . VAL A 1 100 ? 28.875 23.109 9.68 1 94.69 100 VAL A C 1
ATOM 799 O O . VAL A 1 100 ? 29.344 22 9.438 1 94.69 100 VAL A O 1
ATOM 802 N N . THR A 1 101 ? 28.797 23.594 10.883 1 92.38 101 THR A N 1
ATOM 803 C CA . THR A 1 101 ? 29.344 22.859 12.016 1 92.38 101 THR A CA 1
ATOM 804 C C . THR A 1 101 ? 28.234 22.266 12.875 1 92.38 101 THR A C 1
ATOM 806 O O . THR A 1 101 ? 28.438 21.297 13.594 1 92.38 101 THR A O 1
ATOM 809 N N . ASP A 1 102 ? 27.125 22.938 12.766 1 91.88 102 ASP A N 1
ATOM 810 C CA . ASP A 1 102 ? 25.969 22.5 13.547 1 91.88 102 ASP A CA 1
ATOM 811 C C . ASP A 1 102 ? 24.672 23.156 13.039 1 91.88 102 ASP A C 1
ATOM 813 O O . ASP A 1 102 ? 24.719 24 12.141 1 91.88 102 ASP A O 1
ATOM 817 N N . ILE A 1 103 ? 23.594 22.688 13.523 1 90.88 103 ILE A N 1
ATOM 818 C CA . ILE A 1 103 ? 22.297 23.297 13.289 1 90.88 103 ILE A CA 1
ATOM 819 C C . ILE A 1 103 ? 21.594 23.562 14.633 1 90.88 103 ILE A C 1
ATOM 821 O O . ILE A 1 103 ? 21.469 22.641 15.445 1 90.88 103 ILE A O 1
ATOM 825 N N . LEU A 1 104 ? 21.203 24.781 14.859 1 88.19 104 LEU A N 1
ATOM 826 C CA . LEU A 1 104 ? 20.453 25.125 16.062 1 88.19 104 LEU A CA 1
ATOM 827 C C . LEU A 1 104 ? 18.953 25.062 15.812 1 88.19 104 LEU A C 1
ATOM 829 O O . LEU A 1 104 ? 18.453 25.672 14.859 1 88.19 104 LEU A O 1
ATOM 833 N N . PHE A 1 105 ? 18.281 24.344 16.609 1 85.12 105 PHE A N 1
ATOM 834 C CA . PHE A 1 105 ? 16.844 24.188 16.453 1 85.12 105 PHE A CA 1
ATOM 835 C C . PHE A 1 105 ? 16.094 24.969 17.531 1 85.12 105 PHE A C 1
ATOM 837 O O . PHE A 1 105 ? 16.5 25 18.688 1 85.12 105 PHE A O 1
ATOM 844 N N . TRP A 1 106 ? 14.984 25.531 17.172 1 78.94 106 TRP A N 1
ATOM 845 C CA . TRP A 1 106 ? 14.141 26.312 18.062 1 78.94 106 TRP A CA 1
ATOM 846 C C . TRP A 1 106 ? 13.758 25.516 19.297 1 78.94 106 TRP A C 1
ATOM 848 O O . TRP A 1 106 ? 13.883 25.984 20.422 1 78.94 106 TRP A O 1
ATOM 858 N N . ASN A 1 107 ? 13.289 24.297 19.062 1 70.19 107 ASN A N 1
ATOM 859 C CA . ASN A 1 107 ? 12.773 23.453 20.141 1 70.19 107 ASN A CA 1
ATOM 860 C C . ASN A 1 107 ? 13.859 23.109 21.156 1 70.19 107 ASN A C 1
ATOM 862 O O . ASN A 1 107 ? 13.555 22.781 22.312 1 70.19 107 ASN A O 1
ATOM 866 N N . GLU A 1 108 ? 15.055 23.109 20.703 1 68.56 108 GLU A N 1
ATOM 867 C CA . GLU A 1 108 ? 16.156 22.828 21.609 1 68.56 108 GLU A CA 1
ATOM 868 C C . GLU A 1 108 ? 16.516 24.062 22.438 1 68.56 108 GLU A C 1
ATOM 870 O O . GLU A 1 108 ? 17.078 23.938 23.531 1 68.56 108 GLU A O 1
ATOM 875 N N . LEU A 1 109 ? 16.141 25.203 21.859 1 67.38 109 LEU A N 1
ATOM 876 C CA . LEU A 1 109 ? 16.516 26.453 22.5 1 67.38 109 LEU A CA 1
ATOM 877 C C . LEU A 1 109 ? 15.383 26.984 23.375 1 67.38 109 LEU A C 1
ATOM 879 O O . LEU A 1 109 ? 15.625 27.734 24.328 1 67.38 109 LEU A O 1
ATOM 883 N N . ASN A 1 110 ? 14.195 26.75 22.953 1 63.72 110 ASN A N 1
ATOM 884 C CA . ASN A 1 110 ? 13.031 27.25 23.688 1 63.72 110 ASN A CA 1
ATOM 885 C C . ASN A 1 110 ? 11.891 26.234 23.656 1 63.72 110 ASN A C 1
ATOM 887 O O . ASN A 1 110 ? 11.719 25.5 22.688 1 63.72 110 ASN A O 1
ATOM 891 N N . ASP A 1 111 ? 11.367 25.953 24.797 1 58.34 111 ASP A N 1
ATOM 892 C CA . ASP A 1 111 ? 10.312 24.969 24.953 1 58.34 111 ASP A CA 1
ATOM 893 C C . ASP A 1 111 ? 9.023 25.406 24.266 1 58.34 111 ASP A C 1
ATOM 895 O O . ASP A 1 111 ? 8.086 24.625 24.125 1 58.34 111 ASP A O 1
ATOM 899 N N . HIS A 1 112 ? 9.016 26.719 24.047 1 56.22 112 HIS A N 1
ATOM 900 C CA . HIS A 1 112 ? 7.723 27.219 23.578 1 56.22 112 HIS A CA 1
ATOM 901 C C . HIS A 1 112 ? 7.781 27.625 22.109 1 56.22 112 HIS A C 1
ATOM 903 O O . HIS A 1 112 ? 8.859 27.891 21.578 1 56.22 112 HIS A O 1
ATOM 909 N N . ASN A 1 113 ? 6.754 27.391 21.438 1 56.53 113 ASN A N 1
ATOM 910 C CA . ASN A 1 113 ? 6.637 27.781 20.031 1 56.53 113 ASN A CA 1
ATOM 911 C C . ASN A 1 113 ? 7.039 29.234 19.828 1 56.53 113 ASN A C 1
ATOM 913 O O . ASN A 1 113 ? 6.57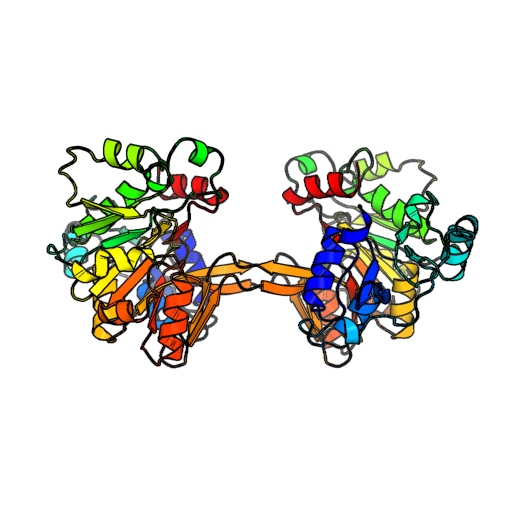8 30.125 20.547 1 56.53 113 ASN A O 1
ATOM 917 N N . PRO A 1 114 ? 8.156 29.484 19.203 1 52.09 114 PRO A N 1
ATOM 918 C CA . PRO A 1 114 ? 8.711 30.828 19.016 1 52.09 114 PRO A CA 1
ATOM 919 C C . PRO A 1 114 ? 7.637 31.891 18.812 1 52.09 114 PRO A C 1
ATOM 921 O O . PRO A 1 114 ? 7.855 33.062 19.125 1 52.09 114 PRO A O 1
ATOM 924 N N . GLY A 1 115 ? 6.438 31.656 18.203 1 52.22 115 GLY A N 1
ATOM 925 C CA . GLY A 1 115 ? 5.547 32.75 17.828 1 52.22 115 GLY A CA 1
ATOM 926 C C . GLY A 1 115 ? 4.238 32.75 18.594 1 52.22 115 GLY A C 1
ATOM 927 O O . GLY A 1 115 ? 3.293 32.062 18.219 1 52.22 115 GLY A O 1
ATOM 928 N N . ARG A 1 116 ? 4.445 32.938 19.984 1 56.09 116 ARG A N 1
ATOM 929 C CA . ARG A 1 116 ? 3.156 33.219 20.625 1 56.09 116 ARG A CA 1
ATOM 930 C C . ARG A 1 116 ? 2.279 34.094 19.75 1 56.09 116 ARG A C 1
ATOM 932 O O . ARG A 1 116 ? 2.594 35.281 19.531 1 56.09 116 ARG A O 1
ATOM 939 N N . GLN A 1 117 ? 1.523 33.312 18.891 1 64.31 117 GLN A N 1
ATOM 940 C CA . GLN A 1 117 ? 0.707 34 17.906 1 64.31 117 GLN A CA 1
ATOM 941 C C . GLN A 1 117 ? -0.497 34.688 18.562 1 64.31 117 GLN A C 1
ATOM 943 O O . GLN A 1 117 ? -0.908 34.312 19.656 1 64.31 117 GLN A O 1
ATOM 948 N N . LYS A 1 118 ? -0.785 35.875 18.125 1 77.88 118 LYS A N 1
ATOM 949 C CA . LYS A 1 118 ? -1.971 36.625 18.531 1 77.88 118 LYS A CA 1
ATOM 950 C C . LYS A 1 118 ? -3.213 35.719 18.516 1 77.88 118 LYS A C 1
ATOM 952 O O . LYS A 1 118 ? -3.377 34.875 17.625 1 77.88 118 LYS A O 1
ATOM 957 N N . LYS A 1 119 ? -3.924 35.844 19.594 1 86.94 119 LYS A N 1
ATOM 958 C CA . LYS A 1 119 ? -5.176 35.094 19.719 1 86.94 119 LYS A CA 1
ATOM 959 C C . LYS A 1 119 ? -6.078 35.344 18.516 1 86.94 119 LYS A C 1
ATOM 961 O O . LYS A 1 119 ? -6.188 36.469 18.047 1 86.94 119 LYS A O 1
ATOM 966 N N . THR A 1 120 ? -6.547 34.25 17.953 1 88.75 120 THR A N 1
ATOM 967 C CA . THR A 1 120 ? -7.52 34.375 16.875 1 88.75 120 THR A CA 1
ATOM 968 C C . THR A 1 120 ? -8.898 33.906 17.328 1 88.75 120 THR A C 1
ATOM 970 O O . THR A 1 120 ? -9.008 33.094 18.266 1 88.75 120 THR A O 1
ATOM 973 N N . GLN A 1 121 ? -9.914 34.469 16.688 1 90.44 121 GLN A N 1
ATOM 974 C CA . GLN A 1 121 ? -11.289 34.094 16.984 1 90.44 121 GLN A CA 1
ATOM 975 C C . GLN A 1 121 ? -11.766 33 16.031 1 90.44 121 GLN A C 1
ATOM 977 O O . GLN A 1 121 ? -12.93 32.594 16.062 1 90.44 121 GLN A O 1
ATOM 982 N N . THR A 1 122 ? -10.883 32.5 15.227 1 95.44 122 THR A N 1
ATOM 983 C CA . THR A 1 122 ? -11.234 31.469 14.25 1 95.44 122 THR A CA 1
ATOM 984 C C . THR A 1 122 ? -11.633 30.172 14.945 1 95.44 122 THR A C 1
ATOM 986 O O . THR A 1 122 ? -10.867 29.625 15.742 1 95.44 122 THR A O 1
ATOM 989 N N . PRO A 1 123 ? -12.828 29.688 14.656 1 96.94 123 PRO A N 1
ATOM 990 C CA . PRO A 1 123 ? -13.297 28.453 15.305 1 96.94 123 PRO A CA 1
ATOM 991 C C . PRO A 1 123 ? -12.578 27.203 14.797 1 96.94 123 PRO A C 1
ATOM 993 O O . PRO A 1 123 ? -12.125 27.172 13.648 1 96.94 123 PRO A O 1
ATOM 996 N N . VAL A 1 124 ? -12.469 26.25 15.688 1 97.56 124 VAL A N 1
ATOM 997 C CA . VAL A 1 124 ? -11.977 24.922 15.344 1 97.56 124 VAL A CA 1
ATOM 998 C C . VAL A 1 124 ? -13.031 23.875 15.688 1 97.56 124 VAL A C 1
ATOM 1000 O O . VAL A 1 124 ? -13.477 23.781 16.828 1 97.56 124 VAL A O 1
ATOM 1003 N N . VAL A 1 125 ? -13.422 23.141 14.703 1 97.19 125 VAL A N 1
ATOM 1004 C CA . VAL A 1 125 ? -14.383 22.062 14.914 1 97.19 125 VAL A CA 1
ATOM 1005 C C . VAL A 1 125 ? -13.664 20.719 14.922 1 97.19 125 VAL A C 1
ATOM 1007 O O . VAL A 1 125 ? -12.938 20.391 13.977 1 97.19 125 VAL A O 1
ATOM 1010 N N . ILE A 1 126 ? -13.797 19.938 15.953 1 96.75 126 ILE A N 1
ATOM 1011 C CA . ILE A 1 126 ? -13.211 18.609 16.078 1 96.75 126 ILE A CA 1
ATOM 1012 C C . ILE A 1 126 ? -14.312 17.562 16 1 96.75 126 ILE A C 1
ATOM 1014 O O . ILE A 1 126 ? -15.25 17.562 16.812 1 96.75 126 ILE A O 1
ATOM 1018 N N . MET A 1 127 ? -14.148 16.672 15.023 1 93.88 127 MET A N 1
ATOM 1019 C CA . MET A 1 127 ? -15.164 15.648 14.781 1 93.88 127 MET A CA 1
ATOM 1020 C C . MET A 1 127 ? -14.938 14.445 15.68 1 93.88 127 MET A C 1
ATOM 1022 O O . MET A 1 127 ? -14.07 13.609 15.414 1 93.88 127 MET A O 1
ATOM 1026 N N . ALA A 1 128 ? -15.758 14.266 16.672 1 87.88 128 ALA A N 1
ATOM 1027 C CA . ALA A 1 128 ? -15.539 13.227 17.672 1 87.88 128 ALA A CA 1
ATOM 1028 C C . ALA A 1 128 ? -16.797 12.383 17.875 1 87.88 128 ALA A C 1
ATOM 1030 O O . ALA A 1 128 ? -16.984 11.805 18.953 1 87.88 128 ALA A O 1
ATOM 1031 N N . GLY A 1 129 ? -17.625 12.328 16.922 1 81.25 129 GLY A N 1
ATOM 1032 C CA . GLY A 1 129 ? -18.891 11.617 17.078 1 81.25 129 GLY A CA 1
ATOM 1033 C C . GLY A 1 129 ? -18.781 10.141 16.734 1 81.25 129 GLY A C 1
ATOM 1034 O O . GLY A 1 129 ? -19.688 9.367 17.031 1 81.25 129 GLY A O 1
ATOM 1035 N N . GLY A 1 130 ? -17.656 9.742 16.172 1 80.56 130 GLY A N 1
ATOM 1036 C CA . GLY A 1 130 ? -17.531 8.383 15.664 1 80.56 130 GLY A CA 1
ATOM 1037 C C . GLY A 1 130 ? -17.312 7.352 16.75 1 80.56 130 GLY A C 1
ATOM 1038 O O . GLY A 1 130 ? -16.828 7.684 17.844 1 80.56 130 GLY A O 1
ATOM 1039 N N . ARG A 1 131 ? -17.594 6.09 16.406 1 78.19 131 ARG A N 1
ATOM 1040 C CA . ARG A 1 131 ? -17.5 4.984 17.359 1 78.19 131 ARG A CA 1
ATOM 1041 C C . ARG A 1 131 ? -16.062 4.551 17.547 1 78.19 131 ARG A C 1
ATOM 1043 O O . ARG A 1 131 ? -15.727 3.904 18.547 1 78.19 131 ARG A O 1
ATOM 1050 N N . GLY A 1 132 ? -15.273 4.844 16.594 1 77.69 132 GLY A N 1
ATOM 1051 C CA . GLY A 1 132 ? -13.875 4.453 16.688 1 77.69 132 GLY A CA 1
ATOM 1052 C C . GLY A 1 132 ? -13.664 2.955 16.578 1 77.69 132 GLY A C 1
ATOM 1053 O O . GLY A 1 132 ? -12.898 2.369 17.328 1 77.69 132 GLY A O 1
ATOM 1054 N N . SER A 1 133 ? -14.305 2.221 15.703 1 75.62 133 SER A N 1
ATOM 1055 C CA . SER A 1 133 ? -14.336 0.768 15.562 1 75.62 133 SER A CA 1
ATOM 1056 C C . SER A 1 133 ? -12.945 0.217 15.266 1 75.62 133 SER A C 1
ATOM 1058 O O . SER A 1 133 ? -12.609 -0.894 15.68 1 75.62 133 SER A O 1
ATOM 1060 N N . ARG A 1 134 ? -12.062 0.986 14.75 1 73.06 134 ARG A N 1
ATOM 1061 C CA . ARG A 1 134 ? -10.719 0.538 14.398 1 73.06 134 ARG A CA 1
ATOM 1062 C C . ARG A 1 134 ? -9.867 0.323 15.648 1 73.06 134 ARG A C 1
ATOM 1064 O O . ARG A 1 134 ? -8.859 -0.38 15.609 1 73.06 134 ARG A O 1
ATOM 1071 N N . LEU A 1 135 ? -10.297 0.973 16.703 1 71.56 135 LEU A N 1
ATOM 1072 C CA . LEU A 1 135 ? -9.523 0.897 17.953 1 71.56 135 LEU A CA 1
ATOM 1073 C C . LEU A 1 135 ? -10.195 -0.032 18.953 1 71.56 135 LEU A C 1
ATOM 1075 O O . LEU A 1 135 ? -9.867 -0.015 20.141 1 71.56 135 LEU A O 1
ATOM 1079 N N . TYR A 1 136 ? -11.102 -0.744 18.406 1 74.06 136 TYR A N 1
ATOM 1080 C CA . TYR A 1 136 ? -11.672 -1.784 19.25 1 74.06 136 TYR A CA 1
ATOM 1081 C C . TYR A 1 136 ? -10.602 -2.762 19.719 1 74.06 136 TYR A C 1
ATOM 1083 O O . TYR A 1 136 ? -9.703 -3.119 18.953 1 74.06 136 TYR A O 1
ATOM 1091 N N . PRO A 1 137 ? -10.594 -3.027 20.969 1 76.12 137 PRO A N 1
ATOM 1092 C CA . PRO A 1 137 ? -11.672 -2.984 21.953 1 76.12 137 PRO A CA 1
ATOM 1093 C C . PRO A 1 137 ? -11.562 -1.785 22.891 1 76.12 137 PRO A C 1
ATOM 1095 O O . PRO A 1 137 ? -12.445 -1.572 23.734 1 76.12 137 PRO A O 1
ATOM 1098 N N . TYR A 1 138 ? -10.555 -1.056 22.781 1 74.25 138 TYR A N 1
ATOM 1099 C CA . TYR A 1 138 ? -10.359 0.066 23.703 1 74.25 138 TYR A CA 1
ATOM 1100 C C . TYR A 1 138 ? -11.57 0.998 23.672 1 74.25 138 TYR A C 1
ATOM 1102 O O . TYR A 1 138 ? -11.984 1.507 24.719 1 74.25 138 TYR A O 1
ATOM 1110 N N . THR A 1 139 ? -12.148 1.081 22.531 1 75.81 139 THR A N 1
ATOM 1111 C CA . THR A 1 139 ? -13.227 2.049 22.344 1 75.81 139 THR A CA 1
ATOM 1112 C C . THR A 1 139 ? -14.547 1.496 22.875 1 75.81 139 THR A C 1
ATOM 1114 O O . THR A 1 139 ? -15.562 2.193 22.859 1 75.81 139 THR A O 1
ATOM 1117 N N . LYS A 1 140 ? -14.453 0.265 23.297 1 79.56 140 LYS A N 1
ATOM 1118 C CA . LYS A 1 140 ? -15.641 -0.266 23.969 1 79.56 140 LYS A CA 1
ATOM 1119 C C . LYS A 1 140 ? -15.898 0.461 25.281 1 79.56 140 LYS A C 1
ATOM 1121 O O . LYS A 1 140 ? -17.047 0.627 25.688 1 79.56 140 LYS A O 1
ATOM 1126 N N . ILE A 1 141 ? -14.883 0.944 25.859 1 82.25 141 ILE A N 1
ATOM 1127 C CA . ILE A 1 141 ? -15 1.537 27.188 1 82.25 141 ILE A CA 1
ATOM 1128 C C . ILE A 1 141 ? -14.766 3.043 27.094 1 82.25 141 ILE A C 1
ATOM 1130 O O . ILE A 1 141 ? -15.516 3.828 27.688 1 82.25 141 ILE A O 1
ATOM 1134 N N . ILE A 1 142 ? -13.742 3.486 26.422 1 87.31 142 ILE A N 1
ATOM 1135 C CA . ILE A 1 142 ? -13.32 4.883 26.359 1 87.31 142 ILE A CA 1
ATOM 1136 C C . ILE A 1 142 ? -13.586 5.449 24.969 1 87.31 142 ILE A C 1
ATOM 1138 O O . ILE A 1 142 ? -13.188 4.852 23.969 1 87.31 142 ILE A O 1
ATOM 1142 N N . PRO A 1 143 ? -14.344 6.562 24.938 1 91.12 143 PRO A N 1
ATOM 1143 C CA . PRO A 1 143 ? -14.531 7.156 23.609 1 91.12 143 PRO A CA 1
ATOM 1144 C C . PRO A 1 143 ? -13.219 7.582 22.969 1 91.12 143 PRO A C 1
ATOM 1146 O O . PRO A 1 143 ? -12.266 7.93 23.672 1 91.12 143 PRO A O 1
ATOM 1149 N N . LYS A 1 144 ? -13.172 7.609 21.672 1 88.56 144 LYS A N 1
ATOM 1150 C CA . LYS A 1 144 ? -11.984 7.824 20.859 1 88.56 144 LYS A CA 1
ATOM 1151 C C . LYS A 1 144 ? -11.266 9.109 21.25 1 88.56 144 LYS A C 1
ATOM 1153 O O . LYS A 1 144 ? -10.039 9.125 21.406 1 88.56 144 LYS A O 1
ATOM 1158 N N . PRO A 1 145 ? -12.039 10.219 21.516 1 90.75 145 PRO A N 1
ATOM 1159 C CA . PRO A 1 145 ? -11.352 11.469 21.828 1 90.75 145 PRO A CA 1
ATOM 1160 C C . PRO A 1 145 ? -10.609 11.406 23.156 1 90.75 145 PRO A C 1
ATOM 1162 O O . PRO A 1 145 ? -9.719 12.219 23.422 1 90.75 145 PRO A O 1
ATOM 1165 N N . LEU A 1 146 ? -10.922 10.461 24 1 91.88 146 LEU A N 1
ATOM 1166 C CA . LEU A 1 146 ? -10.336 10.406 25.328 1 91.88 146 LEU A CA 1
ATOM 1167 C C . LEU A 1 146 ? -9.242 9.344 25.406 1 91.88 146 LEU A C 1
ATOM 1169 O O . LEU A 1 146 ? -8.664 9.109 26.469 1 91.88 146 LEU A O 1
ATOM 1173 N N . ILE A 1 147 ? -9.008 8.742 24.328 1 86.44 147 ILE A N 1
ATOM 1174 C CA . ILE A 1 147 ? -7.918 7.77 24.312 1 86.44 147 ILE A CA 1
ATOM 1175 C C . ILE A 1 147 ? -6.59 8.484 24.531 1 86.44 147 ILE A C 1
ATOM 1177 O O . ILE A 1 147 ? -6.277 9.469 23.859 1 86.44 147 ILE A O 1
ATOM 1181 N N . PRO A 1 148 ? -5.832 7.941 25.422 1 84.5 148 PRO A N 1
ATOM 1182 C CA . PRO A 1 148 ? -4.59 8.633 25.781 1 84.5 148 PRO A CA 1
ATOM 1183 C C . PRO A 1 148 ? -3.449 8.336 24.797 1 84.5 148 PRO A C 1
ATOM 1185 O O . PRO A 1 148 ? -3.307 7.207 24.344 1 84.5 148 PRO A O 1
ATOM 1188 N N . ILE A 1 149 ? -2.732 9.25 24.484 1 78.94 149 ILE A N 1
ATOM 1189 C CA . ILE A 1 149 ? -1.402 9.172 23.891 1 78.94 149 ILE A CA 1
ATOM 1190 C C . ILE A 1 149 ? -0.356 9.617 24.922 1 78.94 149 ILE A C 1
ATOM 1192 O O . ILE A 1 149 ? -0.213 10.812 25.188 1 78.94 149 ILE A O 1
ATOM 1196 N N . GLY A 1 150 ? 0.36 8.703 25.422 1 78.31 150 GLY A N 1
ATOM 1197 C CA . GLY A 1 150 ? 1.086 8.984 26.641 1 78.31 150 GLY A CA 1
ATOM 1198 C C . GLY A 1 150 ? 0.178 9.164 27.844 1 78.31 150 GLY A C 1
ATOM 1199 O O . GLY A 1 150 ? -0.583 8.266 28.203 1 78.31 150 GLY A O 1
ATOM 1200 N N . ASP A 1 151 ? 0.141 10.344 28.375 1 83.94 151 ASP A N 1
ATOM 1201 C CA . ASP A 1 151 ? -0.654 10.609 29.578 1 83.94 151 ASP A CA 1
ATOM 1202 C C . ASP A 1 151 ? -1.771 11.609 29.281 1 83.94 151 ASP A C 1
ATOM 1204 O O . ASP A 1 151 ? -2.479 12.047 30.188 1 83.94 151 ASP A O 1
ATOM 1208 N N . THR A 1 152 ? -1.914 12.008 28.047 1 89.12 152 THR A N 1
ATOM 1209 C CA . THR A 1 152 ? -2.863 13.047 27.672 1 89.12 152 THR A CA 1
ATOM 1210 C C . THR A 1 152 ? -3.812 12.539 26.594 1 89.12 152 THR A C 1
ATOM 1212 O O . THR A 1 152 ? -3.377 11.93 25.609 1 89.12 152 THR A O 1
ATOM 1215 N N . PRO A 1 153 ? -5.098 12.773 26.812 1 90.75 153 PRO A N 1
ATOM 1216 C CA . PRO A 1 153 ? -6.047 12.367 25.766 1 90.75 153 PRO A CA 1
ATOM 1217 C C . PRO A 1 153 ? -5.754 13.023 24.422 1 90.75 153 PRO A C 1
ATOM 1219 O O . PRO A 1 153 ? -5.273 14.156 24.375 1 90.75 153 PRO A O 1
ATOM 1222 N N . ILE A 1 154 ? -6.094 12.391 23.375 1 90.44 154 ILE A N 1
ATOM 1223 C CA . ILE A 1 154 ? -5.773 12.852 22.031 1 90.44 154 ILE A CA 1
ATOM 1224 C C . ILE A 1 154 ? -6.469 14.188 21.766 1 90.44 154 ILE A C 1
ATOM 1226 O O . ILE A 1 154 ? -5.887 15.086 21.156 1 90.44 154 ILE A O 1
ATOM 1230 N N . VAL A 1 155 ? -7.703 14.383 22.234 1 94.25 155 VAL A N 1
ATOM 1231 C CA . VAL A 1 155 ? -8.438 15.609 21.969 1 94.25 155 VAL A CA 1
ATOM 1232 C C . VAL A 1 155 ? -7.73 16.797 22.641 1 94.25 155 VAL A C 1
ATOM 1234 O O . VAL A 1 155 ? -7.68 17.891 22.078 1 94.25 155 VAL A O 1
ATOM 1237 N N . GLU A 1 156 ? -7.203 16.547 23.781 1 94.62 156 GLU A N 1
ATOM 1238 C CA . GLU A 1 156 ? -6.445 17.594 24.469 1 94.62 156 GLU A CA 1
ATOM 1239 C C . GLU A 1 156 ? -5.16 17.938 23.719 1 94.62 156 GLU A C 1
ATOM 1241 O O . GLU A 1 156 ? -4.77 19.094 23.625 1 94.62 156 GLU A O 1
ATOM 1246 N N . ARG A 1 157 ? -4.555 16.953 23.234 1 91.31 157 ARG A N 1
ATOM 1247 C CA . ARG A 1 157 ? -3.34 17.172 22.469 1 91.31 157 ARG A CA 1
ATOM 1248 C C . ARG A 1 157 ? -3.627 18.031 21.234 1 91.31 157 ARG A C 1
ATOM 1250 O O . ARG A 1 157 ? -2.857 18.938 20.906 1 91.31 157 ARG A O 1
ATOM 1257 N N . ILE A 1 158 ? -4.684 17.734 20.594 1 94.25 158 ILE A N 1
ATOM 1258 C CA . ILE A 1 158 ? -5.09 18.5 19.422 1 94.25 158 ILE A CA 1
ATOM 1259 C C . ILE A 1 158 ? -5.348 19.953 19.812 1 94.25 158 ILE A C 1
ATOM 1261 O O . ILE A 1 158 ? -4.781 20.875 19.219 1 94.25 158 ILE A O 1
ATOM 1265 N N . MET A 1 159 ? -6.133 20.172 20.844 1 95.69 159 MET A N 1
ATOM 1266 C CA . MET A 1 159 ? -6.504 21.516 21.281 1 95.69 159 MET A CA 1
ATOM 1267 C C . MET A 1 159 ? -5.281 22.281 21.766 1 95.69 159 MET A C 1
ATOM 1269 O O . MET A 1 159 ? -5.102 23.453 21.406 1 95.69 159 MET A O 1
ATOM 1273 N N . ASN A 1 160 ? -4.445 21.594 22.531 1 92.94 160 ASN A N 1
ATOM 1274 C CA . ASN A 1 160 ? -3.244 22.234 23.047 1 92.94 160 ASN A CA 1
ATOM 1275 C C . ASN A 1 160 ? -2.33 22.703 21.906 1 92.94 160 ASN A C 1
ATOM 1277 O O . ASN A 1 160 ? -1.78 23.797 21.953 1 92.94 160 ASN A O 1
ATOM 1281 N N . GLN A 1 161 ? -2.207 21.922 20.969 1 90.31 161 GLN A N 1
ATOM 1282 C CA . GLN A 1 161 ? -1.379 22.266 19.828 1 90.31 161 GLN A CA 1
ATOM 1283 C C . GLN A 1 161 ? -1.938 23.484 19.094 1 90.31 161 GLN A C 1
ATOM 1285 O O . GLN A 1 161 ? -1.191 24.406 18.734 1 90.31 161 GLN A O 1
ATOM 1290 N N . MET A 1 162 ? -3.17 23.547 18.891 1 93.75 162 MET A N 1
ATOM 1291 C CA . MET A 1 162 ? -3.807 24.656 18.172 1 93.75 162 MET A CA 1
ATOM 1292 C C . MET A 1 162 ? -3.756 25.938 19 1 93.75 162 MET A C 1
ATOM 1294 O O . MET A 1 162 ? -3.619 27.031 18.453 1 93.75 162 MET A O 1
ATOM 1298 N N . MET A 1 163 ? -3.824 25.781 20.297 1 93 163 MET A N 1
ATOM 1299 C CA . MET A 1 163 ? -3.77 26.938 21.188 1 93 163 MET A CA 1
ATOM 1300 C C . MET A 1 163 ? -2.412 27.625 21.109 1 93 163 MET A C 1
ATOM 1302 O O . MET A 1 163 ? -2.32 28.844 21.25 1 93 163 MET A O 1
ATOM 1306 N N . GLU A 1 164 ? -1.399 26.844 20.828 1 86.81 164 GLU A N 1
ATOM 1307 C CA . GLU A 1 164 ? -0.069 27.422 20.656 1 86.81 164 GLU A CA 1
ATOM 1308 C C . GLU A 1 164 ? -0.046 28.406 19.484 1 86.81 164 GLU A C 1
ATOM 1310 O O . GLU A 1 164 ? 0.801 29.297 19.438 1 86.81 164 GLU A O 1
ATOM 1315 N N . TYR A 1 165 ? -0.972 28.266 18.609 1 89.75 165 TYR A N 1
ATOM 1316 C CA . TYR A 1 165 ? -1.035 29.125 17.438 1 89.75 165 TYR A CA 1
ATOM 1317 C C . TYR A 1 165 ? -2.166 30.141 17.578 1 89.75 165 TYR A C 1
ATOM 1319 O O . TYR A 1 165 ? -2.547 30.797 16.594 1 89.75 165 TYR A O 1
ATOM 1327 N N . GLY A 1 166 ? -2.785 30.172 18.766 1 91 166 GLY A N 1
ATOM 1328 C CA . GLY A 1 166 ? -3.732 31.234 19.078 1 91 166 GLY A CA 1
ATOM 1329 C C . GLY A 1 166 ? -5.176 30.812 18.859 1 91 166 GLY A C 1
ATOM 1330 O O . GLY A 1 166 ? -6.086 31.641 18.953 1 91 166 GLY A O 1
ATOM 1331 N N . PHE A 1 167 ? -5.43 29.625 18.594 1 94.5 167 PHE A N 1
ATOM 1332 C CA . PHE A 1 167 ? -6.801 29.141 18.453 1 94.5 167 PHE A CA 1
ATOM 1333 C C . PHE A 1 167 ? -7.375 28.719 19.797 1 94.5 167 PHE A C 1
ATOM 1335 O O . PHE A 1 167 ? -6.809 27.875 20.484 1 94.5 167 PHE A O 1
ATOM 1342 N N . TYR A 1 168 ? -8.57 29.297 20.141 1 94.31 168 TYR A N 1
ATOM 1343 C CA . TYR A 1 168 ? -9.094 29.031 21.469 1 94.31 168 TYR A CA 1
ATOM 1344 C C . TYR A 1 168 ? -10.57 28.656 21.406 1 94.31 168 TYR A C 1
ATOM 1346 O O . TYR A 1 168 ? -11.148 28.203 22.406 1 94.31 168 TYR A O 1
ATOM 1354 N N . GLU A 1 169 ? -11.203 28.906 20.281 1 95.31 169 GLU A N 1
ATOM 1355 C CA . GLU A 1 169 ? -12.617 28.594 20.109 1 95.31 169 GLU A CA 1
ATOM 1356 C C . GLU A 1 169 ? -12.812 27.188 19.547 1 95.31 169 GLU A C 1
ATOM 1358 O O . GLU A 1 169 ? -12.617 26.969 18.344 1 95.31 169 GLU A O 1
ATOM 1363 N N . PHE A 1 170 ? -13.234 26.266 20.422 1 97 170 PHE A N 1
ATOM 1364 C CA . PHE A 1 170 ? -13.312 24.875 20 1 97 170 PHE A CA 1
ATOM 1365 C C . PHE A 1 170 ? -14.758 24.391 20.016 1 97 170 PHE A C 1
ATOM 1367 O O . PHE A 1 170 ? -15.523 24.719 20.938 1 97 170 PHE A O 1
ATOM 1374 N N . TYR A 1 171 ? -15.172 23.703 19.016 1 96.62 171 TYR A N 1
ATOM 1375 C CA . TYR A 1 171 ? -16.422 22.969 18.922 1 96.62 171 TYR A CA 1
ATOM 1376 C C . TYR A 1 171 ? -16.156 21.469 18.781 1 96.62 171 TYR A C 1
ATOM 1378 O O . TYR A 1 171 ? -15.484 21.031 17.859 1 96.62 171 TYR A O 1
ATOM 1386 N N . LEU A 1 172 ? -16.625 20.688 19.703 1 96.06 172 LEU A N 1
ATOM 1387 C CA . LEU A 1 172 ? -16.453 19.234 19.703 1 96.06 172 LEU A CA 1
ATOM 1388 C C . LEU A 1 172 ? -17.781 18.531 19.438 1 96.06 172 LEU A C 1
ATOM 1390 O O . LEU A 1 172 ? -18.719 18.641 20.234 1 96.06 172 LEU A O 1
ATOM 1394 N N . THR A 1 173 ? -17.844 17.828 18.297 1 94.5 173 THR A N 1
ATOM 1395 C CA . THR A 1 173 ? -19.062 17.047 18.016 1 94.5 173 THR A CA 1
ATOM 1396 C C . THR A 1 173 ? -19 15.68 18.688 1 94.5 173 THR A C 1
ATOM 1398 O O . THR A 1 173 ? -18.062 14.914 18.453 1 94.5 173 THR A O 1
ATOM 1401 N N . ILE A 1 174 ? -20 15.328 19.469 1 93.62 174 ILE A N 1
ATOM 1402 C CA . ILE A 1 174 ? -19.938 14.102 20.25 1 93.62 174 ILE A CA 1
ATOM 1403 C C . ILE A 1 174 ? -21.203 13.289 20.047 1 93.62 174 ILE A C 1
ATOM 1405 O O . ILE A 1 174 ? -22.266 13.844 19.781 1 93.62 174 ILE A O 1
ATOM 1409 N N . ASN A 1 175 ? -21.016 12.008 20.094 1 91.44 175 ASN A N 1
ATOM 1410 C CA . ASN A 1 175 ? -22.141 11.07 19.984 1 91.44 175 ASN A CA 1
ATOM 1411 C C . ASN A 1 175 ? -21.906 9.812 20.812 1 91.44 175 ASN A C 1
ATOM 1413 O O . ASN A 1 175 ? -22.531 9.633 21.859 1 91.44 175 ASN A O 1
ATOM 1417 N N . TYR A 1 176 ? -20.938 9.047 20.406 1 88 176 TYR A N 1
ATOM 1418 C CA . TYR A 1 176 ? -20.609 7.805 21.094 1 88 176 TYR A CA 1
ATOM 1419 C C . TYR A 1 176 ? -20.016 8.086 22.453 1 88 176 TYR A C 1
ATOM 1421 O O . TYR A 1 176 ? -19.016 8.805 22.578 1 88 176 TYR A O 1
ATOM 1429 N N . LYS A 1 177 ? -20.703 7.578 23.578 1 92.38 177 LYS A N 1
ATOM 1430 C CA . LYS A 1 177 ? -20.266 7.719 24.953 1 92.38 177 LYS A CA 1
ATOM 1431 C C . LYS A 1 177 ? -20.047 9.188 25.312 1 92.38 177 LYS A C 1
ATOM 1433 O O . LYS A 1 177 ? -19.062 9.523 25.984 1 92.38 177 LYS A O 1
ATOM 1438 N N . LYS A 1 178 ? -20.938 10 24.891 1 93.06 178 LYS A N 1
ATOM 1439 C CA . LYS A 1 178 ? -20.828 11.445 25.031 1 93.06 178 LYS A CA 1
ATOM 1440 C C . LYS A 1 178 ? -20.797 11.859 26.5 1 93.06 178 LYS A C 1
ATOM 1442 O O . LYS A 1 178 ? -20.172 12.859 26.859 1 93.06 178 LYS A O 1
ATOM 1447 N N . GLU A 1 179 ? -21.406 11.016 27.344 1 94.12 179 GLU A N 1
ATOM 1448 C CA . GLU A 1 179 ? -21.453 11.375 28.75 1 94.12 179 GLU A CA 1
ATOM 1449 C C . GLU A 1 179 ? -20.062 11.352 29.391 1 94.12 179 GLU A C 1
ATOM 1451 O O . GLU A 1 179 ? -19.766 12.156 30.281 1 94.12 179 GLU A O 1
ATOM 1456 N N . LEU A 1 180 ? -19.281 10.5 28.938 1 94.12 180 LEU A N 1
ATOM 1457 C CA . LEU A 1 180 ? -17.906 10.438 29.438 1 94.12 180 LEU A CA 1
ATOM 1458 C C . LEU A 1 180 ? -17.109 11.664 29.016 1 94.12 180 LEU A C 1
ATOM 1460 O O . LEU A 1 180 ? -16.328 12.203 29.797 1 94.12 180 LEU A O 1
ATOM 1464 N N . ILE A 1 181 ? -17.312 12.125 27.859 1 94.94 181 ILE A N 1
ATOM 1465 C CA . ILE A 1 181 ? -16.625 13.297 27.344 1 94.94 181 ILE A CA 1
ATOM 1466 C C . ILE A 1 181 ? -17.078 14.539 28.109 1 94.94 181 ILE A C 1
ATOM 1468 O O . ILE A 1 181 ? -16.234 15.352 28.516 1 94.94 181 ILE A O 1
ATOM 1472 N N . LYS A 1 182 ? -18.406 14.594 28.312 1 95.25 182 LYS A N 1
ATOM 1473 C CA . LYS A 1 182 ? -18.969 15.703 29.078 1 95.25 182 LYS A CA 1
ATOM 1474 C C . LYS A 1 182 ? -18.375 15.75 30.484 1 95.25 182 LYS A C 1
ATOM 1476 O O . LYS A 1 182 ? -18 16.828 30.969 1 95.25 182 LYS A O 1
ATOM 1481 N N . ALA A 1 183 ? -18.266 14.57 31.078 1 95.06 183 ALA A N 1
ATOM 1482 C CA . ALA A 1 183 ? -17.734 14.477 32.438 1 95.06 183 ALA A CA 1
ATOM 1483 C C . ALA A 1 183 ? -16.266 14.891 32.469 1 95.06 183 ALA A C 1
ATOM 1485 O O . ALA A 1 183 ? -15.828 15.555 33.406 1 95.06 183 ALA A O 1
ATOM 1486 N N . TYR A 1 184 ? -15.578 14.523 31.5 1 94.25 184 TYR A N 1
ATOM 1487 C CA . TYR A 1 184 ? -14.141 14.789 31.438 1 94.25 184 TYR A CA 1
ATOM 1488 C C . TYR A 1 184 ? -13.875 16.297 31.375 1 94.25 184 TYR A C 1
ATOM 1490 O O . TYR A 1 184 ? -12.938 16.797 32 1 94.25 184 TYR A O 1
ATOM 1498 N N . PHE A 1 185 ? -14.664 16.984 30.641 1 95.19 185 PHE A N 1
ATOM 1499 C CA . PHE A 1 185 ? -14.414 18.406 30.422 1 95.19 185 PHE A CA 1
ATOM 1500 C C . PHE A 1 185 ? -15.266 19.266 31.359 1 95.19 185 PHE A C 1
ATOM 1502 O O . PHE A 1 185 ? -15.297 20.484 31.219 1 95.19 185 PHE A O 1
ATOM 1509 N N . ASN A 1 186 ? -15.93 18.547 32.219 1 92.56 186 ASN A N 1
ATOM 1510 C CA . ASN A 1 186 ? -16.781 19.266 33.156 1 92.56 186 ASN A CA 1
ATOM 1511 C C . ASN A 1 186 ? -15.984 20.266 34 1 92.56 186 ASN A C 1
ATOM 1513 O O . ASN A 1 186 ? -14.977 19.906 34.594 1 92.56 186 ASN A O 1
ATOM 1517 N N . ASP A 1 187 ? -16.297 21.562 34 1 89.88 187 ASP A N 1
ATOM 1518 C CA . ASP A 1 187 ? -15.695 22.656 34.781 1 89.88 187 ASP A CA 1
ATOM 1519 C C . ASP A 1 187 ? -14.234 22.875 34.375 1 89.88 187 ASP A C 1
ATOM 1521 O O . ASP A 1 187 ? -13.422 23.312 35.188 1 89.88 187 ASP A O 1
ATOM 1525 N N . ASP A 1 188 ? -13.891 22.344 33.219 1 89.31 188 ASP A N 1
ATOM 1526 C CA . ASP A 1 188 ? -12.547 22.609 32.688 1 89.31 188 ASP A CA 1
ATOM 1527 C C . ASP A 1 188 ? -12.5 23.969 31.969 1 89.31 188 ASP A C 1
ATOM 1529 O O . ASP A 1 188 ? -13 24.094 30.859 1 89.31 188 ASP A O 1
ATOM 1533 N N . HIS A 1 189 ? -11.852 24.969 32.531 1 87.5 189 HIS A N 1
ATOM 1534 C CA . HIS A 1 189 ? -11.844 26.344 32.031 1 87.5 189 HIS A CA 1
ATOM 1535 C C . HIS A 1 189 ? -10.594 26.609 31.188 1 87.5 189 HIS A C 1
ATOM 1537 O O . HIS A 1 189 ? -10.391 27.734 30.719 1 87.5 189 HIS A O 1
ATOM 1543 N N . ARG A 1 190 ? -9.844 25.562 31 1 87.44 190 ARG A N 1
ATOM 1544 C CA . ARG A 1 190 ? -8.641 25.703 30.172 1 87.44 190 ARG A CA 1
ATOM 1545 C C . ARG A 1 190 ? -9.008 25.938 28.719 1 87.44 190 ARG A C 1
ATOM 1547 O O . ARG A 1 190 ? -8.234 26.547 27.969 1 87.44 190 ARG A O 1
ATOM 1554 N N . TYR A 1 191 ? -10.203 25.484 28.391 1 91.38 191 TYR A N 1
ATOM 1555 C CA . TYR A 1 191 ? -10.617 25.516 27 1 91.38 191 TYR A CA 1
ATOM 1556 C C . TYR A 1 191 ? -11.953 26.234 26.844 1 91.38 191 TYR A C 1
ATOM 1558 O O . TYR A 1 191 ? -12.836 26.109 27.688 1 91.38 191 TYR A O 1
ATOM 1566 N N . HIS A 1 192 ? -12.078 27.078 25.875 1 94.44 192 HIS A N 1
ATOM 1567 C CA . HIS A 1 192 ? -13.391 27.531 25.438 1 94.44 192 HIS A CA 1
ATOM 1568 C C . HIS A 1 192 ? -14.031 26.516 24.5 1 94.44 192 HIS A C 1
ATOM 1570 O O . HIS A 1 192 ? -13.922 26.625 23.281 1 94.44 192 HIS A O 1
ATOM 1576 N N . LEU A 1 193 ? -14.688 25.562 25.109 1 95.88 193 LEU A N 1
ATOM 1577 C CA . LEU A 1 193 ? -15.117 24.344 24.422 1 95.88 193 LEU A CA 1
ATOM 1578 C C . LEU A 1 193 ? -16.641 24.266 24.375 1 95.88 193 LEU A C 1
ATOM 1580 O O . LEU A 1 193 ? -17.312 24.391 25.406 1 95.88 193 LEU A O 1
ATOM 1584 N N . HIS A 1 194 ? -17.172 24.203 23.188 1 95.44 194 HIS A N 1
ATOM 1585 C CA . HIS A 1 194 ? -18.594 23.938 22.953 1 95.44 194 HIS A CA 1
ATOM 1586 C C . HIS A 1 194 ? -18.828 22.469 22.594 1 95.44 194 HIS A C 1
ATOM 1588 O O . HIS A 1 194 ? -18.297 21.984 21.578 1 95.44 194 HIS A O 1
ATOM 1594 N N . LEU A 1 195 ? -19.594 21.75 23.406 1 95.44 195 LEU A N 1
ATOM 1595 C CA . LEU A 1 195 ? -19.922 20.375 23.094 1 95.44 195 LEU A CA 1
ATOM 1596 C C . LEU A 1 195 ? -21.219 20.297 22.281 1 95.44 195 LEU A C 1
ATOM 1598 O O . LEU A 1 195 ? -22.266 20.766 22.719 1 95.44 195 LEU A O 1
ATOM 1602 N N . ILE A 1 196 ? -21.047 19.797 21.094 1 94.25 196 ILE A N 1
ATOM 1603 C CA . ILE A 1 196 ? -22.188 19.672 20.188 1 94.25 196 ILE A CA 1
ATOM 1604 C C . ILE A 1 196 ? -22.641 18.219 20.109 1 94.25 196 ILE A C 1
ATOM 1606 O O . ILE A 1 196 ? -21.938 17.359 19.562 1 94.25 196 ILE A O 1
ATOM 1610 N N . GLU A 1 197 ? -23.859 17.953 20.516 1 93.12 197 GLU A N 1
ATOM 1611 C CA . GLU A 1 197 ? -24.359 16.578 20.578 1 93.12 197 GLU A CA 1
ATOM 1612 C C . GLU A 1 197 ? -25.078 16.203 19.281 1 93.12 197 GLU A C 1
ATOM 1614 O O . GLU A 1 197 ? -25.938 16.953 18.812 1 93.12 197 GLU A O 1
ATOM 1619 N N . GLU A 1 198 ? -24.609 15.109 18.75 1 89.25 198 GLU A N 1
ATOM 1620 C CA . GLU A 1 198 ? -25.312 14.508 17.625 1 89.25 198 GLU A CA 1
ATOM 1621 C C . GLU A 1 198 ? -26.266 13.414 18.078 1 89.25 198 GLU A C 1
ATOM 1623 O O . GLU A 1 198 ? -25.922 12.586 18.922 1 89.25 198 GLU A O 1
ATOM 1628 N N . ALA A 1 199 ? -27.453 13.422 17.531 1 84.06 199 ALA A N 1
ATOM 1629 C CA . ALA A 1 199 ? -28.406 12.367 17.875 1 84.06 199 ALA A CA 1
ATOM 1630 C C . ALA A 1 199 ? -28.031 11.047 17.203 1 84.06 199 ALA A C 1
ATOM 1632 O O . ALA A 1 199 ? -28.141 9.977 17.812 1 84.06 199 ALA A O 1
ATOM 1633 N N . ASN A 1 200 ? -27.594 11.125 15.984 1 85.19 200 ASN A N 1
ATOM 1634 C CA . ASN A 1 200 ? -27.094 10 15.195 1 85.19 200 ASN A CA 1
ATOM 1635 C C . ASN A 1 200 ? -25.75 10.305 14.555 1 85.19 200 ASN A C 1
ATOM 1637 O O . ASN A 1 200 ? -25.406 11.469 14.344 1 85.19 200 ASN A O 1
ATOM 1641 N N . PRO A 1 201 ? -25.062 9.203 14.398 1 82.12 201 PRO A N 1
ATOM 1642 C CA . PRO A 1 201 ? -23.812 9.453 13.68 1 82.12 201 PRO A CA 1
ATOM 1643 C C . PRO A 1 201 ? -24.031 10.07 12.305 1 82.12 201 PRO A C 1
ATOM 1645 O O . PRO A 1 201 ? -24.781 9.523 11.492 1 82.12 201 PRO A O 1
ATOM 1648 N N . LEU A 1 202 ? -23.453 11.156 12.008 1 84.62 202 LEU A N 1
ATOM 1649 C CA . LEU A 1 202 ? -23.703 11.898 10.781 1 84.62 202 LEU A CA 1
ATOM 1650 C C . LEU A 1 202 ? -22.469 11.914 9.891 1 84.62 202 LEU A C 1
ATOM 1652 O O . LEU A 1 202 ? -22.406 12.672 8.914 1 84.62 202 LEU A O 1
ATOM 1656 N N . GLY A 1 203 ? -21.391 11.18 10.258 1 85.19 203 GLY A N 1
ATOM 1657 C CA . GLY A 1 203 ? -20.188 11.148 9.445 1 85.19 203 GLY A CA 1
ATOM 1658 C C . GLY A 1 203 ? -19.188 12.219 9.836 1 85.19 203 GLY A C 1
ATOM 1659 O O . GLY A 1 203 ? -19.188 12.703 10.977 1 85.19 203 GLY A O 1
ATOM 1660 N N . THR A 1 204 ? -18.297 12.609 8.891 1 85.81 204 THR A N 1
ATOM 1661 C CA . THR A 1 204 ? -17.188 13.5 9.219 1 85.81 204 THR A CA 1
ATOM 1662 C C . THR A 1 204 ? -17.5 14.93 8.789 1 85.81 204 THR A C 1
ATOM 1664 O O . THR A 1 204 ? -16.703 15.844 9.008 1 85.81 204 THR A O 1
ATOM 1667 N N . ALA A 1 205 ? -18.688 15.125 8.164 1 90.5 205 ALA A N 1
ATOM 1668 C CA . ALA A 1 205 ? -19.031 16.484 7.77 1 90.5 205 ALA A CA 1
ATOM 1669 C C . ALA A 1 205 ? -20.484 16.797 8.102 1 90.5 205 ALA A C 1
ATOM 1671 O O . ALA A 1 205 ? -20.891 17.969 8.125 1 90.5 205 ALA A O 1
ATOM 1672 N N . GLY A 1 206 ? -21.266 15.797 8.328 1 89.62 206 GLY A N 1
ATOM 1673 C CA . GLY A 1 206 ? -22.688 16 8.562 1 89.62 206 GLY A CA 1
ATOM 1674 C C . GLY A 1 206 ? -22.984 16.844 9.781 1 89.62 206 GLY A C 1
ATOM 1675 O O . GLY A 1 206 ? -23.922 17.656 9.773 1 89.62 206 GLY A O 1
ATOM 1676 N N . SER A 1 207 ? -22.156 16.688 10.805 1 89 207 SER A N 1
ATOM 1677 C CA . SER A 1 207 ? -22.375 17.375 12.07 1 89 207 SER A CA 1
ATOM 1678 C C . SER A 1 207 ? -22.109 18.875 11.938 1 89 207 SER A C 1
ATOM 1680 O O . SER A 1 207 ? -22.484 19.656 12.82 1 89 207 SER A O 1
ATOM 1682 N N . LEU A 1 208 ? -21.5 19.297 10.867 1 92.94 208 LEU A N 1
ATOM 1683 C CA . LEU A 1 208 ? -21.25 20.703 10.648 1 92.94 208 LEU A CA 1
ATOM 1684 C C . LEU A 1 208 ? -22.562 21.484 10.5 1 92.94 208 LEU A C 1
ATOM 1686 O O . LEU A 1 208 ? -22.594 22.688 10.727 1 92.94 208 LEU A O 1
ATOM 1690 N N . ASN A 1 209 ? -23.594 20.75 10.125 1 90.44 209 ASN A N 1
ATOM 1691 C CA . ASN A 1 209 ? -24.906 21.359 10.031 1 90.44 209 ASN A CA 1
ATOM 1692 C C . ASN A 1 209 ? -25.375 21.891 11.383 1 90.44 209 ASN A C 1
ATOM 1694 O O . ASN A 1 209 ? -26.109 22.875 11.445 1 90.44 209 ASN A O 1
ATOM 1698 N N . LEU A 1 210 ? -24.984 21.281 12.414 1 89.88 210 LEU A N 1
ATOM 1699 C CA . LEU A 1 210 ? -25.438 21.609 13.766 1 89.88 210 LEU A CA 1
ATOM 1700 C C . LEU A 1 210 ? -24.797 22.906 14.25 1 89.88 210 LEU A C 1
ATOM 1702 O O . LEU A 1 210 ? -25.281 23.531 15.203 1 89.88 210 LEU A O 1
ATOM 1706 N N . ILE A 1 211 ? -23.688 23.312 13.586 1 89.62 211 ILE A N 1
ATOM 1707 C CA . ILE A 1 211 ? -22.984 24.484 14.078 1 89.62 211 ILE A CA 1
ATOM 1708 C C . ILE A 1 211 ? -23.016 25.594 13.016 1 89.62 211 ILE A C 1
ATOM 1710 O O . ILE A 1 211 ? -22.312 26.609 13.141 1 89.62 211 ILE A O 1
ATOM 1714 N N . LYS A 1 212 ? -23.719 25.422 12.039 1 89.06 212 LYS A N 1
ATOM 1715 C CA . LYS A 1 212 ? -23.781 26.328 10.891 1 89.06 212 LYS A CA 1
ATOM 1716 C C . LYS A 1 212 ? -24.094 27.75 11.328 1 89.06 212 LYS A C 1
ATOM 1718 O O . LYS A 1 212 ? -23.547 28.719 10.789 1 89.06 212 LYS A O 1
ATOM 1723 N N . LYS A 1 213 ? -24.922 27.906 12.305 1 88.62 213 LYS A N 1
ATOM 1724 C CA . LYS A 1 213 ? -25.375 29.234 12.742 1 88.62 213 LYS A CA 1
ATOM 1725 C C . LYS A 1 213 ? -24.344 29.891 13.648 1 88.62 213 LYS A C 1
ATOM 1727 O O . LYS A 1 213 ? -24.312 31.109 13.789 1 88.62 213 LYS A O 1
ATOM 1732 N N . ASP A 1 214 ? -23.5 29.078 14.188 1 90.25 214 ASP A N 1
ATOM 1733 C CA . ASP A 1 214 ? -22.578 29.578 15.195 1 90.25 214 ASP A CA 1
ATOM 1734 C C . ASP A 1 214 ? -21.234 29.969 14.562 1 90.25 214 ASP A C 1
ATOM 1736 O O . ASP A 1 214 ? -20.438 30.672 15.18 1 90.25 214 ASP A O 1
ATOM 1740 N N . ILE A 1 215 ? -20.984 29.5 13.359 1 91.25 215 ILE A N 1
ATOM 1741 C CA . ILE A 1 215 ? -19.672 29.672 12.758 1 91.25 215 ILE A CA 1
ATOM 1742 C C . ILE A 1 215 ? -19.75 30.75 11.664 1 91.25 215 ILE A C 1
ATOM 1744 O O . ILE A 1 215 ? -20.625 30.688 10.805 1 91.25 215 ILE A O 1
ATOM 1748 N N . LYS A 1 216 ? -18.844 31.734 11.773 1 91.44 216 LYS A N 1
ATOM 1749 C CA . LYS A 1 216 ? -18.734 32.812 10.781 1 91.44 216 LYS A CA 1
ATOM 1750 C C . LYS A 1 216 ? -17.344 32.844 10.172 1 91.44 216 LYS A C 1
ATOM 1752 O O . LYS A 1 216 ? -16.344 32.656 10.875 1 91.44 216 LYS A O 1
ATOM 1757 N N . GLY A 1 217 ? -17.297 33.031 8.922 1 95.31 217 GLY A N 1
ATOM 1758 C CA . GLY A 1 217 ? -16.016 33.156 8.242 1 95.31 217 GLY A CA 1
ATOM 1759 C C . GLY A 1 217 ? -15.297 31.828 8.078 1 95.31 217 GLY A C 1
ATOM 1760 O O . GLY A 1 217 ? -15.93 30.812 7.828 1 95.31 217 GLY A O 1
ATOM 1761 N N . SER A 1 218 ? -13.977 31.859 8.055 1 97.69 218 SER A N 1
ATOM 1762 C CA . SER A 1 218 ? -13.156 30.656 7.918 1 97.69 218 SER A CA 1
ATOM 1763 C C . SER A 1 218 ? -13.07 29.891 9.234 1 97.69 218 SER A C 1
ATOM 1765 O O . SER A 1 218 ? -13.062 30.5 10.305 1 97.69 218 SER A O 1
ATOM 1767 N N . PHE A 1 219 ? -12.969 28.688 9.188 1 97.88 219 PHE A N 1
ATOM 1768 C CA . PHE A 1 219 ? -12.805 27.859 10.383 1 97.88 219 PHE A CA 1
ATOM 1769 C C . PHE A 1 219 ? -12.07 26.562 10.047 1 97.88 219 PHE A C 1
ATOM 1771 O O . PHE A 1 219 ? -11.984 26.172 8.883 1 97.88 219 PHE A O 1
ATOM 1778 N N . LEU A 1 220 ? -11.5 25.906 11.016 1 98.12 220 LEU A N 1
ATOM 1779 C CA . LEU A 1 220 ? -10.781 24.656 10.844 1 98.12 220 LEU A CA 1
ATOM 1780 C C . LEU A 1 220 ? -11.648 23.469 11.242 1 98.12 220 LEU A C 1
ATOM 1782 O O . LEU A 1 220 ? -12.5 23.594 12.133 1 98.12 220 LEU A O 1
ATOM 1786 N N . VAL A 1 221 ? -11.508 22.406 10.562 1 97.88 221 VAL A N 1
ATOM 1787 C CA . VAL A 1 221 ? -12.141 21.125 10.914 1 97.88 221 VAL A CA 1
ATOM 1788 C C . VAL A 1 221 ? -11.078 20.047 11.039 1 97.88 221 VAL A C 1
ATOM 1790 O O . VAL A 1 221 ? -10.227 19.891 10.164 1 97.88 221 VAL A O 1
ATOM 1793 N N . SER A 1 222 ? -11.094 19.312 12.086 1 96.94 222 SER A N 1
ATOM 1794 C CA . SER A 1 222 ? -10.148 18.234 12.312 1 96.94 222 SER A CA 1
ATOM 1795 C C . SER A 1 222 ? -10.852 16.969 12.797 1 96.94 222 SER A C 1
ATOM 1797 O O . SER A 1 222 ? -11.773 17.031 13.609 1 96.94 222 SER A O 1
ATOM 1799 N N . ASN A 1 223 ? -10.406 15.82 12.203 1 93.94 223 ASN A N 1
ATOM 1800 C CA . ASN A 1 223 ? -10.766 14.562 12.859 1 93.94 223 ASN A CA 1
ATOM 1801 C C . ASN A 1 223 ? -10.18 14.477 14.266 1 93.94 223 ASN A C 1
ATOM 1803 O O . ASN A 1 223 ? -9.211 15.164 14.578 1 93.94 223 ASN A O 1
ATOM 1807 N N . CYS A 1 224 ? -10.742 13.625 15.07 1 92.12 224 CYS A N 1
ATOM 1808 C CA . CYS A 1 224 ? -10.32 13.555 16.469 1 92.12 224 CYS A CA 1
ATOM 1809 C C . CYS A 1 224 ? -9.266 12.477 16.656 1 92.12 224 CYS A C 1
ATOM 1811 O O . CYS A 1 224 ? -8.703 12.336 17.75 1 92.12 224 CYS A O 1
ATOM 1813 N N . ASP A 1 225 ? -8.984 11.742 15.664 1 88.5 225 ASP A N 1
ATOM 1814 C CA . ASP A 1 225 ? -8.039 10.641 15.812 1 88.5 225 ASP A CA 1
ATOM 1815 C C . ASP A 1 225 ? -6.75 10.914 15.055 1 88.5 225 ASP A C 1
ATOM 1817 O O . ASP A 1 225 ? -5.98 9.992 14.766 1 88.5 225 ASP A O 1
ATOM 1821 N N . ILE A 1 226 ? -6.492 12.18 14.734 1 90.75 226 ILE A N 1
ATOM 1822 C CA . ILE A 1 226 ? -5.273 12.516 14.008 1 90.75 226 ILE A CA 1
ATOM 1823 C C . ILE A 1 226 ? -4.57 13.68 14.703 1 90.75 226 ILE A C 1
ATOM 1825 O O . ILE A 1 226 ? -5.203 14.469 15.414 1 90.75 226 ILE A O 1
ATOM 1829 N N . LEU A 1 227 ? -3.281 13.742 14.531 1 89.94 227 LEU A N 1
ATOM 1830 C CA . LEU A 1 227 ? -2.443 14.867 14.922 1 89.94 227 LEU A CA 1
ATOM 1831 C C . LEU A 1 227 ? -1.605 15.359 13.75 1 89.94 227 LEU A C 1
ATOM 1833 O O . LEU A 1 227 ? -0.915 14.562 13.102 1 89.94 227 LEU A O 1
ATOM 1837 N N . VAL A 1 228 ? -1.787 16.609 13.461 1 91.44 228 VAL A N 1
ATOM 1838 C CA . VAL A 1 228 ? -1.026 17.188 12.359 1 91.44 228 VAL A CA 1
ATOM 1839 C C . VAL A 1 228 ? -0.158 18.344 12.883 1 91.44 228 VAL A C 1
ATOM 1841 O O . VAL A 1 228 ? -0.668 19.297 13.453 1 91.44 228 VAL A O 1
ATOM 1844 N N . ASP A 1 229 ? 1.136 18.172 12.703 1 87.44 229 ASP A N 1
ATOM 1845 C CA . ASP A 1 229 ? 2.092 19.203 13.109 1 87.44 229 ASP A CA 1
ATOM 1846 C C . ASP A 1 229 ? 2.322 20.203 11.977 1 87.44 229 ASP A C 1
ATOM 1848 O O . ASP A 1 229 ? 3.238 20.031 11.172 1 87.44 229 ASP A O 1
ATOM 1852 N N . VAL A 1 230 ? 1.523 21.203 12.008 1 89.12 230 VAL A N 1
ATOM 1853 C CA . VAL A 1 230 ? 1.601 22.25 10.984 1 89.12 230 VAL A CA 1
ATOM 1854 C C . VAL A 1 230 ? 1.453 23.625 11.633 1 89.12 230 VAL A C 1
ATOM 1856 O O . VAL A 1 230 ? 0.957 23.734 12.758 1 89.12 230 VAL A O 1
ATOM 1859 N N . ASN A 1 231 ? 2.023 24.594 10.969 1 87.94 231 ASN A N 1
ATOM 1860 C CA . ASN A 1 231 ? 1.743 25.969 11.375 1 87.94 231 ASN A CA 1
ATOM 1861 C C . ASN A 1 231 ? 0.33 26.391 10.984 1 87.94 231 ASN A C 1
ATOM 1863 O O . ASN A 1 231 ? 0.084 26.766 9.836 1 87.94 231 ASN A O 1
ATOM 1867 N N . TYR A 1 232 ? -0.571 26.406 11.961 1 93.94 232 TYR A N 1
ATOM 1868 C CA . TYR A 1 232 ? -1.99 26.625 11.703 1 93.94 232 TYR A CA 1
ATOM 1869 C C . TYR A 1 232 ? -2.244 28.062 11.227 1 93.94 232 TYR A C 1
ATOM 1871 O O . TYR A 1 232 ? -3.166 28.297 10.445 1 93.94 232 TYR A O 1
ATOM 1879 N N . THR A 1 233 ? -1.46 28.938 11.664 1 90.75 233 THR A N 1
ATOM 1880 C CA . THR A 1 233 ? -1.598 30.328 11.242 1 90.75 233 THR A CA 1
ATOM 1881 C C . THR A 1 233 ? -1.259 30.484 9.758 1 90.75 233 THR A C 1
ATOM 1883 O O . THR A 1 233 ? -2.006 31.109 9.008 1 90.75 233 THR A O 1
ATOM 1886 N N . LYS A 1 234 ? -0.153 29.844 9.391 1 90.38 234 LYS A N 1
ATOM 1887 C CA . LYS A 1 234 ? 0.244 29.891 7.988 1 90.38 234 LYS A CA 1
ATOM 1888 C C . LYS A 1 234 ? -0.758 29.141 7.109 1 90.38 234 LYS A C 1
ATOM 1890 O O . LYS A 1 234 ? -1.024 29.547 5.98 1 90.38 234 LYS A O 1
ATOM 1895 N N . LEU A 1 235 ? -1.303 28.125 7.652 1 95.19 235 LEU A N 1
ATOM 1896 C CA . LEU A 1 235 ? -2.322 27.359 6.941 1 95.19 235 LEU A CA 1
ATOM 1897 C C . LEU A 1 235 ? -3.549 28.219 6.66 1 95.19 235 LEU A C 1
ATOM 1899 O O . LEU A 1 235 ? -4.035 28.25 5.527 1 95.19 235 LEU A O 1
ATOM 1903 N N . LEU A 1 236 ? -4.008 28.938 7.672 1 96.19 236 LEU A N 1
ATOM 1904 C CA . LEU A 1 236 ? -5.164 29.812 7.527 1 96.19 236 LEU A CA 1
ATOM 1905 C C . LEU A 1 236 ? -4.879 30.922 6.531 1 96.19 236 LEU A C 1
ATOM 1907 O O . LEU A 1 236 ? -5.719 31.234 5.688 1 96.19 236 LEU A O 1
ATOM 1911 N N . LEU A 1 237 ? -3.713 31.453 6.633 1 94.31 237 LEU A N 1
ATOM 1912 C CA . LEU A 1 237 ? -3.316 32.531 5.723 1 94.31 237 LEU A CA 1
ATOM 1913 C C . LEU A 1 237 ? -3.283 32.031 4.281 1 94.31 237 LEU A C 1
ATOM 1915 O O . LEU A 1 237 ? -3.766 32.719 3.373 1 94.31 237 LEU A O 1
ATOM 1919 N N . TYR A 1 238 ? -2.711 30.922 4.09 1 94.69 238 TYR A N 1
ATOM 1920 C CA . TYR A 1 238 ? -2.682 30.297 2.768 1 94.69 238 TYR A CA 1
ATOM 1921 C C . TYR A 1 238 ? -4.09 30.156 2.201 1 94.69 238 TYR A C 1
ATOM 1923 O O . TYR A 1 238 ? -4.34 30.5 1.045 1 94.69 238 TYR A O 1
ATOM 1931 N N . HIS A 1 239 ? -4.988 29.625 2.982 1 97.25 239 HIS A N 1
ATOM 1932 C CA . HIS A 1 239 ? -6.387 29.438 2.607 1 97.25 239 HIS A CA 1
ATOM 1933 C C . HIS A 1 239 ? -7.012 30.75 2.143 1 97.25 239 HIS A C 1
ATOM 1935 O O . HIS A 1 239 ? -7.617 30.812 1.069 1 97.25 239 HIS A O 1
ATOM 1941 N N . LYS A 1 240 ? -6.789 31.766 2.883 1 96.5 240 LYS A N 1
ATOM 1942 C CA . LYS A 1 240 ? -7.391 33.062 2.6 1 96.5 240 LYS A CA 1
ATOM 1943 C C . LYS A 1 240 ? -6.754 33.719 1.37 1 96.5 240 LYS A C 1
ATOM 1945 O O . LYS A 1 240 ? -7.457 34.25 0.508 1 96.5 240 LYS A O 1
ATOM 1950 N N . THR A 1 241 ? -5.445 33.625 1.265 1 95.31 241 THR A N 1
ATOM 1951 C CA . THR A 1 241 ? -4.699 34.25 0.175 1 95.31 241 THR A CA 1
ATOM 1952 C C . THR A 1 241 ? -5.102 33.625 -1.167 1 95.31 241 THR A C 1
ATOM 1954 O O . THR A 1 241 ? -5.195 34.344 -2.172 1 95.31 241 THR A O 1
ATOM 1957 N N . HIS A 1 242 ? -5.391 32.406 -1.184 1 94.69 242 HIS A N 1
ATOM 1958 C CA . HIS A 1 242 ? -5.715 31.719 -2.434 1 94.69 242 HIS A CA 1
ATOM 1959 C C . HIS A 1 242 ? -7.223 31.688 -2.67 1 94.69 242 HIS A C 1
ATOM 1961 O O . HIS A 1 242 ? -7.688 31.125 -3.662 1 94.69 242 HIS A O 1
ATOM 1967 N N . LYS A 1 243 ? -7.988 32.25 -1.689 1 95.94 243 LYS A N 1
ATOM 1968 C CA . LYS A 1 243 ? -9.438 32.344 -1.787 1 95.94 243 LYS A CA 1
ATOM 1969 C C . LYS A 1 243 ? -10.086 30.984 -1.956 1 95.94 243 LYS A C 1
ATOM 1971 O O . LYS A 1 243 ? -10.969 30.797 -2.797 1 95.94 243 LYS A O 1
ATOM 1976 N N . ASN A 1 244 ? -9.492 30.016 -1.281 1 96.94 244 ASN A N 1
ATOM 1977 C CA . ASN A 1 244 ? -10.07 28.688 -1.282 1 96.94 244 ASN A CA 1
ATOM 1978 C C . ASN A 1 244 ? -11.367 28.641 -0.477 1 96.94 244 ASN A C 1
ATOM 1980 O O . ASN A 1 244 ? -11.516 29.359 0.514 1 96.94 244 ASN A O 1
ATOM 1984 N N . LYS A 1 245 ? -12.258 27.828 -0.946 1 98 245 LYS A N 1
ATOM 1985 C CA . LYS A 1 245 ? -13.438 27.547 -0.132 1 98 245 LYS A CA 1
ATOM 1986 C C . LYS A 1 245 ? -13.18 26.406 0.839 1 98 245 LYS A C 1
ATOM 1988 O O . LYS A 1 245 ? -13.766 26.359 1.924 1 98 245 LYS A O 1
ATOM 1993 N N . ILE A 1 246 ? -12.359 25.484 0.39 1 98.12 246 ILE A N 1
ATOM 1994 C CA . ILE A 1 246 ? -11.844 24.391 1.216 1 98.12 246 ILE A CA 1
ATOM 1995 C C . ILE A 1 246 ? -10.344 24.234 0.978 1 98.12 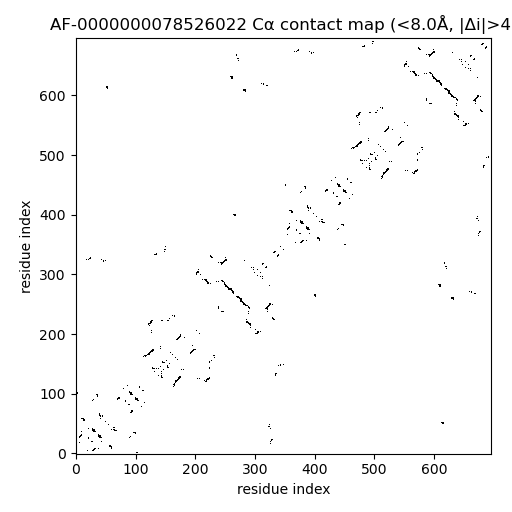246 ILE A C 1
ATOM 1997 O O . ILE A 1 246 ? -9.875 24.312 -0.162 1 98.12 246 ILE A O 1
ATOM 2001 N N . THR A 1 247 ? -9.578 24.141 1.983 1 98.25 247 THR A N 1
ATOM 2002 C CA . THR A 1 247 ? -8.188 23.688 1.904 1 98.25 247 THR A CA 1
ATOM 2003 C C . THR A 1 247 ? -8.016 22.359 2.617 1 98.25 247 THR A C 1
ATOM 2005 O O . THR A 1 247 ? -8.312 22.234 3.807 1 98.25 247 THR A O 1
ATOM 2008 N N . VAL A 1 248 ? -7.594 21.406 1.864 1 98.25 248 VAL A N 1
ATOM 2009 C CA . VAL A 1 248 ? -7.336 20.078 2.412 1 98.25 248 VAL A CA 1
ATOM 2010 C C . VAL A 1 248 ? -5.863 19.953 2.809 1 98.25 248 VAL A C 1
ATOM 2012 O O . VAL A 1 248 ? -4.973 20.109 1.971 1 98.25 248 VAL A O 1
ATOM 2015 N N . VAL A 1 249 ? -5.645 19.719 4.082 1 98.06 249 VAL A N 1
ATOM 2016 C CA . VAL A 1 249 ? -4.277 19.391 4.477 1 98.06 249 VAL A CA 1
ATOM 2017 C C . VAL A 1 249 ? -3.949 17.953 4.086 1 98.06 249 VAL A C 1
ATOM 2019 O O . VAL A 1 249 ? -4.621 17.016 4.527 1 98.06 249 VAL A O 1
ATOM 2022 N N . THR A 1 250 ? -2.934 17.828 3.273 1 97.25 250 THR A N 1
ATOM 2023 C CA . THR A 1 250 ? -2.57 16.516 2.764 1 97.25 250 THR A CA 1
ATOM 2024 C C . THR A 1 250 ? -1.182 16.109 3.25 1 97.25 250 THR A C 1
ATOM 2026 O O . THR A 1 250 ? -0.358 16.969 3.574 1 97.25 250 THR A O 1
ATOM 2029 N N . ALA A 1 251 ? -1.007 14.859 3.387 1 94.38 251 ALA A N 1
ATOM 2030 C CA . ALA A 1 251 ? 0.314 14.305 3.668 1 94.38 251 ALA A CA 1
ATOM 2031 C C . ALA A 1 251 ? 0.859 13.547 2.461 1 94.38 251 ALA A C 1
ATOM 2033 O O . ALA A 1 251 ? 0.12 12.812 1.792 1 94.38 251 ALA A O 1
ATOM 2034 N N . MET A 1 252 ? 2.084 13.844 2.203 1 90.56 252 MET A N 1
ATOM 2035 C CA . MET A 1 252 ? 2.742 13.086 1.143 1 90.56 252 MET A CA 1
ATOM 2036 C C . MET A 1 252 ? 3.162 11.711 1.64 1 90.56 252 MET A C 1
ATOM 2038 O O . MET A 1 252 ? 4.141 11.578 2.373 1 90.56 252 MET A O 1
ATOM 2042 N N . LYS A 1 253 ? 2.521 10.688 1.194 1 90.38 253 LYS A N 1
ATOM 2043 C CA . LYS A 1 253 ? 2.824 9.32 1.619 1 90.38 253 LYS A CA 1
ATOM 2044 C C . LYS A 1 253 ? 3.447 8.516 0.481 1 90.38 253 LYS A C 1
ATOM 2046 O O . LYS A 1 253 ? 3.018 8.625 -0.669 1 90.38 253 LYS A O 1
ATOM 2051 N N . SER A 1 254 ? 4.473 7.801 0.936 1 87.62 254 SER A N 1
ATOM 2052 C CA . SER A 1 254 ? 5.125 6.906 -0.013 1 87.62 254 SER A CA 1
ATOM 2053 C C . SER A 1 254 ? 4.719 5.453 0.221 1 87.62 254 SER A C 1
ATOM 2055 O O . SER A 1 254 ? 4.836 4.945 1.336 1 87.62 254 SER A O 1
ATOM 2057 N N . TYR A 1 255 ? 4.215 4.895 -0.823 1 88.69 255 TYR A N 1
ATOM 2058 C CA . TYR A 1 255 ? 3.836 3.486 -0.769 1 88.69 255 TYR A CA 1
ATOM 2059 C C . TYR A 1 255 ? 4.762 2.639 -1.636 1 88.69 255 TYR A C 1
ATOM 2061 O O . TYR A 1 255 ? 4.852 2.852 -2.848 1 88.69 255 TYR A O 1
ATOM 2069 N N . GLU A 1 256 ? 5.418 1.784 -0.944 1 89.75 256 GLU A N 1
ATOM 2070 C CA . GLU A 1 256 ? 6.309 0.879 -1.664 1 89.75 256 GLU A CA 1
ATOM 2071 C C . GLU A 1 256 ? 5.664 -0.491 -1.856 1 89.75 256 GLU A C 1
ATOM 2073 O O . GLU A 1 256 ? 5.125 -1.068 -0.91 1 89.75 256 GLU A O 1
ATOM 2078 N N . ILE A 1 257 ? 5.613 -0.983 -3.078 1 90.94 257 ILE A N 1
ATOM 2079 C CA . ILE A 1 257 ? 5.215 -2.359 -3.354 1 90.94 257 ILE A CA 1
ATOM 2080 C C . ILE A 1 257 ? 6.418 -3.285 -3.201 1 90.94 257 ILE A C 1
ATOM 2082 O O . ILE A 1 257 ? 7.418 -3.141 -3.91 1 90.94 257 ILE A O 1
ATOM 2086 N N . PRO A 1 258 ? 6.344 -4.18 -2.246 1 90.12 258 PRO A N 1
ATOM 2087 C CA . PRO A 1 258 ? 7.539 -4.965 -1.93 1 90.12 258 PRO A CA 1
ATOM 2088 C C . PRO A 1 258 ? 7.797 -6.082 -2.939 1 90.12 258 PRO A C 1
ATOM 2090 O O . PRO A 1 258 ? 8.375 -7.113 -2.592 1 90.12 258 PRO A O 1
ATOM 2093 N N . TYR A 1 259 ? 7.34 -5.941 -4.152 1 92.62 259 TYR A N 1
ATOM 2094 C CA . TYR A 1 259 ? 7.492 -6.945 -5.203 1 92.62 259 TYR A CA 1
ATOM 2095 C C . TYR A 1 259 ? 7.797 -6.289 -6.543 1 92.62 259 TYR A C 1
ATOM 2097 O O . TYR A 1 259 ? 7.676 -5.07 -6.688 1 92.62 259 TYR A O 1
ATOM 2105 N N . GLY A 1 260 ? 8.273 -7.117 -7.398 1 94.75 260 GLY A N 1
ATOM 2106 C CA . GLY A 1 260 ? 8.32 -6.656 -8.773 1 94.75 260 GLY A CA 1
ATOM 2107 C C . GLY A 1 260 ? 6.953 -6.531 -9.414 1 94.75 260 GLY A C 1
ATOM 2108 O O . GLY A 1 260 ? 6.156 -7.473 -9.375 1 94.75 260 GLY A O 1
ATOM 2109 N N . VAL A 1 261 ? 6.703 -5.344 -9.914 1 96.56 261 VAL A N 1
ATOM 2110 C CA . VAL A 1 261 ? 5.41 -5.105 -10.547 1 96.56 261 VAL A CA 1
ATOM 2111 C C . VAL A 1 261 ? 5.555 -5.23 -12.062 1 96.56 261 VAL A C 1
ATOM 2113 O O . VAL A 1 261 ? 6.453 -4.633 -12.664 1 96.56 261 VAL A O 1
ATOM 2116 N N . VAL A 1 262 ? 4.645 -5.984 -12.672 1 96.38 262 VAL A N 1
ATOM 2117 C CA . VAL A 1 262 ? 4.684 -6.266 -14.109 1 96.38 262 VAL A CA 1
ATOM 2118 C C . VAL A 1 262 ? 3.604 -5.461 -14.82 1 96.38 262 VAL A C 1
ATOM 2120 O O . VAL A 1 262 ? 2.461 -5.395 -14.359 1 96.38 262 VAL A O 1
ATOM 2123 N N . SER A 1 263 ? 4.012 -4.812 -15.859 1 94.5 263 SER A N 1
ATOM 2124 C CA . SER A 1 263 ? 3.061 -4.176 -16.766 1 94.5 263 SER A CA 1
ATOM 2125 C C . SER A 1 263 ? 2.961 -4.938 -18.094 1 94.5 263 SER A C 1
ATOM 2127 O O . SER A 1 263 ? 3.969 -5.406 -18.625 1 94.5 263 SER A O 1
ATOM 2129 N N . LEU A 1 264 ? 1.752 -5.008 -18.531 1 93.81 264 LEU A N 1
ATOM 2130 C CA . LEU A 1 264 ? 1.514 -5.773 -19.75 1 93.81 264 LEU A CA 1
ATOM 2131 C C . LEU A 1 264 ? 1.392 -4.848 -20.953 1 93.81 264 LEU A C 1
ATOM 2133 O O . LEU A 1 264 ? 0.865 -3.738 -20.844 1 93.81 264 LEU A O 1
ATOM 2137 N N . GLY A 1 265 ? 1.91 -5.375 -22.016 1 89.38 265 GLY A N 1
ATOM 2138 C CA . GLY A 1 265 ? 1.71 -4.695 -23.281 1 89.38 265 GLY A CA 1
ATOM 2139 C C . GLY A 1 265 ? 0.415 -5.082 -23.969 1 89.38 265 GLY A C 1
ATOM 2140 O O . GLY A 1 265 ? -0.426 -5.766 -23.391 1 89.38 265 GLY A O 1
ATOM 2141 N N . GLU A 1 266 ? 0.198 -4.641 -25.172 1 82.56 266 GLU A N 1
ATOM 2142 C CA . GLU A 1 266 ? -1.038 -4.84 -25.922 1 82.56 266 GLU A CA 1
ATOM 2143 C C . GLU A 1 266 ? -1.266 -6.316 -26.234 1 82.56 266 GLU A C 1
ATOM 2145 O O . GLU A 1 266 ? -2.408 -6.762 -26.344 1 82.56 266 GLU A O 1
ATOM 2150 N N . ASN A 1 267 ? -0.193 -7.113 -26.328 1 81.38 267 ASN A N 1
ATOM 2151 C CA . ASN A 1 267 ? -0.339 -8.516 -26.703 1 81.38 267 ASN A CA 1
ATOM 2152 C C . ASN A 1 267 ? -0.343 -9.422 -25.469 1 81.38 267 ASN A C 1
ATOM 2154 O O . ASN A 1 267 ? -0.249 -10.648 -25.594 1 81.38 267 ASN A O 1
ATOM 2158 N N . GLY A 1 268 ? -0.367 -8.828 -24.359 1 84.44 268 GLY A N 1
ATOM 2159 C CA . GLY A 1 268 ? -0.404 -9.625 -23.141 1 84.44 268 GLY A CA 1
ATOM 2160 C C . GLY A 1 268 ? 0.974 -10.039 -22.656 1 84.44 268 GLY A C 1
ATOM 2161 O O . GLY A 1 268 ? 1.099 -10.734 -21.641 1 84.44 268 GLY A O 1
ATOM 2162 N N . SER A 1 269 ? 1.931 -9.609 -23.406 1 90.81 269 SER A N 1
ATOM 2163 C CA . SER A 1 269 ? 3.307 -9.852 -22.984 1 90.81 269 SER A CA 1
ATOM 2164 C C . SER A 1 269 ? 3.775 -8.805 -21.984 1 90.81 269 SER A C 1
ATOM 2166 O O . SER A 1 269 ? 3.16 -7.746 -21.844 1 90.81 269 SER A O 1
ATOM 2168 N N . VAL A 1 270 ? 4.793 -9.18 -21.25 1 95.06 270 VAL A N 1
ATOM 2169 C CA . VAL A 1 270 ? 5.344 -8.242 -20.266 1 95.06 270 VAL A CA 1
ATOM 2170 C C . VAL A 1 270 ? 6.008 -7.07 -20.984 1 95.06 270 VAL A C 1
ATOM 2172 O O . VAL A 1 270 ? 6.836 -7.273 -21.875 1 95.06 270 VAL A O 1
ATOM 2175 N N . ASP A 1 271 ? 5.59 -5.918 -20.688 1 94.62 271 ASP A N 1
ATOM 2176 C CA . ASP A 1 271 ? 6.156 -4.699 -21.25 1 94.62 271 ASP A CA 1
ATOM 2177 C C . ASP A 1 271 ? 7.266 -4.141 -20.375 1 94.62 271 ASP A C 1
ATOM 2179 O O . ASP A 1 271 ? 8.281 -3.65 -20.875 1 94.62 271 ASP A O 1
ATOM 2183 N N . ALA A 1 272 ? 7.051 -4.203 -19.156 1 94.5 272 ALA A N 1
ATOM 2184 C CA . ALA A 1 272 ? 8.023 -3.672 -18.203 1 94.5 272 ALA A CA 1
ATOM 2185 C C . ALA A 1 272 ? 7.906 -4.371 -16.844 1 94.5 272 ALA A C 1
ATOM 2187 O O . ALA A 1 272 ? 6.871 -4.969 -16.547 1 94.5 272 ALA A O 1
ATOM 2188 N N . LEU A 1 273 ? 8.984 -4.355 -16.188 1 95.56 273 LEU A N 1
ATOM 2189 C CA . LEU A 1 273 ? 9.062 -4.836 -14.812 1 95.56 273 LEU A CA 1
ATOM 2190 C C . LEU A 1 273 ? 9.727 -3.795 -13.906 1 95.56 273 LEU A C 1
ATOM 2192 O O . LEU A 1 273 ? 10.859 -3.375 -14.164 1 95.56 273 LEU A O 1
ATOM 2196 N N . ASN A 1 274 ? 8.969 -3.33 -12.953 1 93.69 274 ASN A N 1
ATOM 2197 C CA . ASN A 1 274 ? 9.469 -2.367 -11.977 1 93.69 274 ASN A CA 1
ATOM 2198 C C . ASN A 1 274 ? 9.68 -3.012 -10.609 1 93.69 274 ASN A C 1
ATOM 2200 O O . ASN A 1 274 ? 8.719 -3.426 -9.961 1 93.69 274 ASN A O 1
ATOM 2204 N N . GLU A 1 275 ? 10.922 -3.086 -10.211 1 92.94 275 GLU A N 1
ATOM 2205 C CA . GLU A 1 275 ? 11.242 -3.715 -8.93 1 92.94 275 GLU A CA 1
ATOM 2206 C C . GLU A 1 275 ? 10.906 -2.789 -7.762 1 92.94 275 GLU A C 1
ATOM 2208 O O . GLU A 1 275 ? 11.406 -1.663 -7.695 1 92.94 275 GLU A O 1
ATOM 2213 N N . LYS A 1 276 ? 10.07 -3.244 -6.895 1 91.38 276 LYS A N 1
ATOM 2214 C CA . LYS A 1 276 ? 9.688 -2.549 -5.668 1 91.38 276 LYS A CA 1
ATOM 2215 C C . LYS A 1 276 ? 9.398 -1.076 -5.941 1 91.38 276 LYS A C 1
ATOM 2217 O O . LYS A 1 276 ? 10.008 -0.195 -5.328 1 91.38 276 LYS A O 1
ATOM 2222 N N . PRO A 1 277 ? 8.469 -0.868 -6.836 1 92.38 277 PRO A N 1
ATOM 2223 C CA . PRO A 1 277 ? 8.148 0.526 -7.152 1 92.38 277 PRO A CA 1
ATOM 2224 C C . PRO A 1 277 ? 7.551 1.278 -5.961 1 92.38 277 PRO A C 1
ATOM 2226 O O . PRO A 1 277 ? 6.953 0.664 -5.078 1 92.38 277 PRO A O 1
ATOM 2229 N N . ARG A 1 278 ? 7.816 2.562 -5.953 1 88.81 278 ARG A N 1
ATOM 2230 C CA . ARG A 1 278 ? 7.273 3.465 -4.941 1 88.81 278 ARG A CA 1
ATOM 2231 C C . ARG A 1 278 ? 6.285 4.449 -5.559 1 88.81 278 ARG A C 1
ATOM 2233 O O . ARG A 1 278 ? 6.523 4.98 -6.645 1 88.81 278 ARG A O 1
ATOM 2240 N N . TYR A 1 279 ? 5.184 4.59 -4.871 1 88.44 279 TYR A N 1
ATOM 2241 C CA . TYR A 1 279 ? 4.164 5.551 -5.281 1 88.44 279 TYR A CA 1
ATOM 2242 C C . TYR A 1 279 ? 4.008 6.656 -4.246 1 88.44 279 TYR A C 1
ATOM 2244 O O . TYR A 1 279 ? 3.807 6.379 -3.061 1 88.44 279 TYR A O 1
ATOM 2252 N N . GLU A 1 280 ? 4.223 7.902 -4.688 1 89.88 280 GLU A N 1
ATOM 2253 C CA . GLU A 1 280 ? 3.973 9.047 -3.82 1 89.88 280 GLU A CA 1
ATOM 2254 C C . GLU A 1 280 ? 2.551 9.57 -3.994 1 89.88 280 GLU A C 1
ATOM 2256 O O . GLU A 1 280 ? 2.15 9.945 -5.102 1 89.88 280 GLU A O 1
ATOM 2261 N N . LEU A 1 281 ? 1.813 9.594 -2.945 1 93.31 281 LEU A N 1
ATOM 2262 C CA . LEU A 1 281 ? 0.42 10.023 -2.994 1 93.31 281 LEU A CA 1
ATOM 2263 C C . LEU A 1 281 ? 0.156 11.133 -1.977 1 93.31 281 LEU A C 1
ATOM 2265 O O . LEU A 1 281 ? 0.731 11.125 -0.886 1 93.31 281 LEU A O 1
ATOM 2269 N N . LEU A 1 282 ? -0.672 12.086 -2.398 1 95.38 282 LEU A N 1
ATOM 2270 C CA . LEU A 1 282 ? -1.202 13.062 -1.454 1 95.38 282 LEU A CA 1
ATOM 2271 C C . LEU A 1 282 ? -2.484 12.547 -0.806 1 95.38 282 LEU A C 1
ATOM 2273 O O . LEU A 1 282 ? -3.508 12.398 -1.476 1 95.38 282 LEU A O 1
ATOM 2277 N N . VAL A 1 283 ? -2.369 12.273 0.455 1 96.19 283 VAL A N 1
ATOM 2278 C CA . VAL A 1 283 ? -3.535 11.719 1.138 1 96.19 283 VAL A CA 1
ATOM 2279 C C . VAL A 1 283 ? -4.113 12.758 2.096 1 96.19 283 VAL A C 1
ATOM 2281 O O . VAL A 1 283 ? -3.371 13.539 2.699 1 96.19 283 VAL A O 1
ATOM 2284 N N . SER A 1 284 ? -5.418 12.727 2.205 1 96.62 284 SER A N 1
ATOM 2285 C CA . SER A 1 284 ? -6.09 13.633 3.135 1 96.62 284 SER A CA 1
ATOM 2286 C C . SER A 1 284 ? -5.785 13.258 4.582 1 96.62 284 SER A C 1
ATOM 2288 O O . SER A 1 284 ? -5.945 12.102 4.98 1 96.62 284 SER A O 1
ATOM 2290 N N . THR A 1 285 ? -5.367 14.219 5.391 1 95.94 285 THR A N 1
ATOM 2291 C CA . THR A 1 285 ? -4.965 13.945 6.766 1 95.94 285 THR A CA 1
ATOM 2292 C C . THR A 1 285 ? -6.176 13.938 7.695 1 95.94 285 THR A C 1
ATOM 2294 O O . THR A 1 285 ? -6.098 13.453 8.82 1 95.94 285 THR A O 1
ATOM 2297 N N . GLY A 1 286 ? -7.246 14.547 7.254 1 96.12 286 GLY A N 1
ATOM 2298 C CA . GLY A 1 286 ? -8.391 14.742 8.133 1 96.12 286 GLY A CA 1
ATOM 2299 C C . GLY A 1 286 ? -8.422 16.125 8.766 1 96.12 286 GLY A C 1
ATOM 2300 O O . GLY A 1 286 ? -9.203 16.359 9.688 1 96.12 286 GLY A O 1
ATOM 2301 N N . LEU A 1 287 ? -7.551 17.016 8.359 1 97.81 287 LEU A N 1
ATOM 2302 C CA . LEU A 1 287 ? -7.535 18.422 8.758 1 97.81 287 LEU A CA 1
ATOM 2303 C C . LEU A 1 287 ? -7.883 19.328 7.578 1 97.81 287 LEU A C 1
ATOM 2305 O O . LEU A 1 287 ? -7.344 19.156 6.48 1 97.81 287 LEU A O 1
ATOM 2309 N N . TYR A 1 288 ? -8.781 20.281 7.848 1 98.38 288 TYR A N 1
ATOM 2310 C CA . TYR A 1 288 ? -9.297 21.125 6.777 1 98.38 288 TYR A CA 1
ATOM 2311 C C . TYR A 1 288 ? -9.477 22.562 7.258 1 98.38 288 TYR A C 1
ATOM 2313 O O . TYR A 1 288 ? -9.625 22.812 8.453 1 98.38 288 TYR A O 1
ATOM 2321 N N . VAL A 1 289 ? -9.398 23.453 6.301 1 98.44 289 VAL A N 1
ATOM 2322 C CA . VAL A 1 289 ? -9.906 24.812 6.488 1 98.44 289 VAL A CA 1
ATOM 2323 C C . VAL A 1 289 ? -11.102 25.047 5.566 1 98.44 289 VAL A C 1
ATOM 2325 O O . VAL A 1 289 ? -11.039 24.75 4.371 1 98.44 289 VAL A O 1
ATOM 2328 N N . LEU A 1 290 ? -12.18 25.562 6.117 1 98.19 290 LEU A N 1
ATOM 2329 C CA . LEU A 1 290 ? -13.406 25.766 5.355 1 98.19 290 LEU A CA 1
ATOM 2330 C C . LEU A 1 290 ? -13.898 27.203 5.473 1 98.19 290 LEU A C 1
ATOM 2332 O O . LEU A 1 290 ? -13.602 27.875 6.457 1 98.19 290 LEU A O 1
ATOM 2336 N N . GLU A 1 291 ? -14.578 27.625 4.441 1 97.75 291 GLU A N 1
ATOM 2337 C CA . GLU A 1 291 ? -15.391 28.828 4.516 1 97.75 291 GLU A CA 1
ATOM 2338 C C . GLU A 1 291 ? -16.828 28.516 4.883 1 97.75 291 GLU A C 1
ATOM 2340 O O . GLU A 1 291 ? -17.375 27.5 4.445 1 97.75 291 GLU A O 1
ATOM 2345 N N . GLU A 1 292 ? -17.453 29.391 5.562 1 96.12 292 GLU A N 1
ATOM 2346 C CA . GLU A 1 292 ? -18.812 29.156 6.035 1 96.12 292 GLU A CA 1
ATOM 2347 C C . GLU A 1 292 ? -19.781 28.953 4.867 1 96.12 292 GLU A C 1
ATOM 2349 O O . GLU A 1 292 ? -20.766 28.234 4.988 1 96.12 292 GLU A O 1
ATOM 2354 N N . GLU A 1 293 ? -19.531 29.469 3.754 1 94.69 293 GLU A N 1
ATOM 2355 C CA . GLU A 1 293 ? -20.422 29.438 2.596 1 94.69 293 GLU A CA 1
ATOM 2356 C C . GLU A 1 293 ? -20.625 28.016 2.1 1 94.69 293 GLU A C 1
ATOM 2358 O O . GLU A 1 293 ? -21.688 27.688 1.556 1 94.69 293 GLU A O 1
ATOM 2363 N N . ILE A 1 294 ? -19.688 27.172 2.27 1 94.31 294 ILE A N 1
ATOM 2364 C CA . ILE A 1 294 ? -19.75 25.844 1.669 1 94.31 294 ILE A CA 1
ATOM 2365 C C . ILE A 1 294 ? -20.688 24.953 2.49 1 94.31 294 ILE A C 1
ATOM 2367 O O . ILE A 1 294 ? -21.078 23.875 2.047 1 94.31 294 ILE A O 1
ATOM 2371 N N . LEU A 1 295 ? -21.047 25.406 3.662 1 93.75 295 LEU A N 1
ATOM 2372 C CA . LEU A 1 295 ? -21.953 24.625 4.508 1 93.75 295 LEU A CA 1
ATOM 2373 C C . LEU A 1 295 ? -23.328 24.5 3.859 1 93.75 295 LEU A C 1
ATOM 2375 O O . LEU A 1 295 ? -24.125 23.641 4.254 1 93.75 295 LEU A O 1
ATOM 2379 N N . THR A 1 296 ? -23.562 25.344 2.908 1 91.88 296 THR A N 1
ATOM 2380 C CA . THR A 1 296 ? -24.828 25.281 2.178 1 91.88 296 THR A CA 1
ATOM 2381 C C . THR A 1 296 ? -24.938 23.969 1.396 1 91.88 296 THR A C 1
ATOM 2383 O O . THR A 1 296 ? -26.031 23.531 1.055 1 91.88 296 THR A O 1
ATOM 2386 N N . TYR A 1 297 ? -23.797 23.312 1.086 1 93.56 297 TYR A N 1
ATOM 2387 C CA . TYR A 1 297 ? -23.781 22.094 0.294 1 93.56 297 TYR A CA 1
ATOM 2388 C C . TYR A 1 297 ? -24.094 20.875 1.16 1 93.56 297 TYR A C 1
ATOM 2390 O O . TYR A 1 297 ? -24.266 19.766 0.648 1 93.56 297 TYR A O 1
ATOM 2398 N N . LEU A 1 298 ? -24.172 21.031 2.479 1 93.44 298 LEU A N 1
ATOM 2399 C CA . LEU A 1 298 ? -24.422 19.922 3.387 1 93.44 298 LEU A CA 1
ATOM 2400 C C . LEU A 1 298 ? -25.891 19.5 3.352 1 93.44 298 LEU A C 1
ATOM 2402 O O . LEU A 1 298 ? -26.766 20.344 3.504 1 93.44 298 LEU A O 1
ATOM 2406 N N . PRO A 1 299 ? -26.094 18.219 3.1 1 91.12 299 PRO A N 1
ATOM 2407 C CA . PRO A 1 299 ? -27.484 17.75 3.23 1 91.12 299 PRO A CA 1
ATOM 2408 C C . PRO A 1 299 ? -27.984 17.781 4.672 1 91.12 299 PRO A C 1
ATOM 2410 O O . PRO A 1 299 ? -27.203 17.578 5.605 1 91.12 299 PRO A O 1
ATOM 2413 N N . GLN A 1 300 ? -29.234 18.016 4.793 1 86.06 300 GLN A N 1
ATOM 2414 C CA . GLN A 1 300 ? -29.797 18.125 6.137 1 86.06 300 GLN A CA 1
ATOM 2415 C C . GLN A 1 300 ? -30.016 16.75 6.758 1 86.06 300 GLN A C 1
ATOM 2417 O O . GLN A 1 300 ? -30.609 15.867 6.141 1 86.06 300 GLN A O 1
ATOM 2422 N N . ASP A 1 301 ? -29.438 16.516 7.934 1 81.25 301 ASP A N 1
ATOM 2423 C CA . ASP A 1 301 ? -29.672 15.367 8.805 1 81.25 301 ASP A CA 1
ATOM 2424 C C . ASP A 1 301 ? -29.328 14.062 8.102 1 81.25 301 ASP A C 1
ATOM 2426 O O . ASP A 1 301 ? -30.078 13.086 8.195 1 81.25 301 ASP A O 1
ATOM 2430 N N . GLN A 1 302 ? -28.391 14.062 7.262 1 86.75 302 GLN A N 1
ATOM 2431 C CA . GLN A 1 302 ? -27.953 12.867 6.555 1 86.75 302 GLN A CA 1
ATOM 2432 C C . GLN A 1 302 ? -26.469 12.602 6.773 1 86.75 302 GLN A C 1
ATOM 2434 O O . GLN A 1 302 ? -25.703 13.531 7.031 1 86.75 302 GLN A O 1
ATOM 2439 N N . TYR A 1 303 ? -26.203 11.359 6.793 1 89.06 303 TYR A N 1
ATOM 2440 C CA . TYR A 1 303 ? -24.797 10.961 6.836 1 89.06 303 TYR A CA 1
ATOM 2441 C C . TYR A 1 303 ? -24.031 11.555 5.668 1 89.06 303 TYR A C 1
ATOM 2443 O O . TYR A 1 303 ? -24.453 11.469 4.52 1 89.06 303 TYR A O 1
ATOM 2451 N N . PHE A 1 304 ? -22.938 12.25 5.992 1 92.06 304 PHE A N 1
ATOM 2452 C CA . PHE A 1 304 ? -22.141 12.961 5 1 92.06 304 PHE A CA 1
ATOM 2453 C C . PHE A 1 304 ? -20.688 13.094 5.461 1 92.06 304 PHE A C 1
ATOM 2455 O O . PHE A 1 304 ? -20.422 13.531 6.582 1 92.06 304 PHE A O 1
ATOM 2462 N N . ASP A 1 305 ? -19.781 12.688 4.543 1 93.31 305 ASP A N 1
ATOM 2463 C CA . ASP A 1 305 ? -18.375 12.742 4.906 1 93.31 305 ASP A CA 1
ATOM 2464 C C . ASP A 1 305 ? -17.672 13.938 4.25 1 93.31 305 ASP A C 1
ATOM 2466 O O . ASP A 1 305 ? -18.188 14.492 3.273 1 93.31 305 ASP A O 1
ATOM 2470 N N . MET A 1 306 ? -16.562 14.32 4.828 1 95.25 306 MET A N 1
ATOM 2471 C CA . MET A 1 306 ? -15.781 15.43 4.297 1 95.25 306 MET A CA 1
ATOM 2472 C C . MET A 1 306 ? -15.43 15.195 2.83 1 95.25 306 MET A C 1
ATOM 2474 O O . MET A 1 306 ? -15.422 16.125 2.031 1 95.25 306 MET A O 1
ATOM 2478 N N . THR A 1 307 ? -15.109 13.953 2.488 1 94.19 307 THR A N 1
ATOM 2479 C CA . THR A 1 307 ? -14.766 13.633 1.108 1 94.19 307 THR A CA 1
ATOM 2480 C C . THR A 1 307 ? -15.938 13.93 0.176 1 94.19 307 THR A C 1
ATOM 2482 O O . THR A 1 307 ? -15.742 14.414 -0.94 1 94.19 307 THR A O 1
ATOM 2485 N N . ASP A 1 308 ? -17.141 13.648 0.635 1 94.62 308 ASP A N 1
ATOM 2486 C CA . ASP A 1 308 ? -18.344 13.961 -0.139 1 94.62 308 ASP A CA 1
ATOM 2487 C C . ASP A 1 308 ? -18.5 15.469 -0.315 1 94.62 308 ASP A C 1
ATOM 2489 O O . ASP A 1 308 ? -18.859 15.938 -1.396 1 94.62 308 ASP A O 1
ATOM 2493 N N . LEU A 1 309 ? -18.266 16.172 0.739 1 95.81 309 LEU A N 1
ATOM 2494 C CA . LEU A 1 309 ? -18.359 17.625 0.684 1 95.81 309 LEU A CA 1
ATOM 2495 C C . LEU A 1 309 ? -17.359 18.203 -0.315 1 95.81 309 LEU A C 1
ATOM 2497 O O . LEU A 1 309 ? -17.703 19.062 -1.132 1 95.81 309 LEU A O 1
ATOM 2501 N N . ILE A 1 310 ? -16.141 17.734 -0.296 1 96.81 310 ILE A N 1
ATOM 2502 C CA . ILE A 1 310 ? -15.086 18.188 -1.196 1 96.81 310 ILE A CA 1
ATOM 2503 C C . ILE A 1 310 ? -15.484 17.891 -2.643 1 96.81 310 ILE A C 1
ATOM 2505 O O . ILE A 1 310 ? -15.383 18.766 -3.508 1 96.81 310 ILE A O 1
ATOM 2509 N N . ARG A 1 311 ? -15.945 16.688 -2.904 1 95.5 311 ARG A N 1
ATOM 2510 C CA . ARG A 1 311 ? -16.359 16.297 -4.25 1 95.5 311 ARG A CA 1
ATOM 2511 C C . ARG A 1 311 ? -17.5 17.203 -4.746 1 95.5 311 ARG A C 1
ATOM 2513 O O . ARG A 1 311 ? -17.5 17.609 -5.906 1 95.5 311 ARG A O 1
ATOM 2520 N N . ARG A 1 312 ? -18.453 17.422 -3.898 1 95.5 312 ARG A N 1
ATOM 2521 C CA . ARG A 1 312 ? -19.578 18.297 -4.25 1 95.5 312 ARG A CA 1
ATOM 2522 C C . ARG A 1 312 ? -19.094 19.703 -4.578 1 95.5 312 ARG A C 1
ATOM 2524 O O . ARG A 1 312 ? -19.562 20.328 -5.535 1 95.5 312 ARG A O 1
ATOM 2531 N N . CYS A 1 313 ? -18.203 20.25 -3.775 1 96.38 313 CYS A N 1
ATOM 2532 C CA . CYS A 1 313 ? -17.641 21.562 -4.02 1 96.38 313 CYS A CA 1
ATOM 2533 C C . CYS A 1 313 ? -16.922 21.609 -5.359 1 96.38 313 CYS A C 1
ATOM 2535 O O . CYS A 1 313 ? -17.109 22.547 -6.137 1 96.38 313 CYS A O 1
ATOM 2537 N N . LEU A 1 314 ? -16.125 20.594 -5.613 1 95.44 314 LEU A N 1
ATOM 2538 C CA . LEU A 1 314 ? -15.43 20.516 -6.891 1 95.44 314 LEU A CA 1
ATOM 2539 C C . LEU A 1 314 ? -16.422 20.484 -8.047 1 95.44 314 LEU A C 1
ATOM 2541 O O . LEU A 1 314 ? -16.234 21.188 -9.047 1 95.44 314 LEU A O 1
ATOM 2545 N N . LYS A 1 315 ? -17.422 19.703 -7.945 1 95.5 315 LYS A N 1
ATOM 2546 C CA . LYS A 1 315 ? -18.453 19.562 -8.977 1 95.5 315 LYS A CA 1
ATOM 2547 C C . LYS A 1 315 ? -19.156 20.906 -9.234 1 95.5 315 LYS A C 1
ATOM 2549 O O . LYS A 1 315 ? -19.547 21.188 -10.359 1 95.5 315 LYS A O 1
ATOM 2554 N N . ASN A 1 316 ? -19.297 21.719 -8.219 1 96 316 ASN A N 1
ATOM 2555 C CA . ASN A 1 316 ? -19.984 23 -8.328 1 96 316 ASN A CA 1
ATOM 2556 C C . ASN A 1 316 ? -19.016 24.125 -8.688 1 96 316 ASN A C 1
ATOM 2558 O O . ASN A 1 316 ? -19.375 25.297 -8.617 1 96 316 ASN A O 1
ATOM 2562 N N . GLY A 1 317 ? -17.812 23.828 -8.906 1 94.12 317 GLY A N 1
ATOM 2563 C CA . GLY A 1 317 ? -16.844 24.797 -9.406 1 94.12 317 GLY A CA 1
ATOM 2564 C C . GLY A 1 317 ? -16.188 25.609 -8.305 1 94.12 317 GLY A C 1
ATOM 2565 O O . GLY A 1 317 ? -15.586 26.656 -8.57 1 94.12 317 GLY A O 1
ATOM 2566 N N . GLU A 1 318 ? -16.375 25.188 -7.043 1 95.56 318 GLU A N 1
ATOM 2567 C CA . GLU A 1 318 ? -15.711 25.891 -5.941 1 95.56 318 GLU A CA 1
ATOM 2568 C C . GLU A 1 318 ? -14.203 25.625 -5.953 1 95.56 318 GLU A C 1
ATOM 2570 O O . GLU A 1 318 ? -13.758 24.562 -6.391 1 95.56 318 GLU A O 1
ATOM 2575 N N . GLN A 1 319 ? -13.484 26.578 -5.473 1 95.44 319 GLN A N 1
ATOM 2576 C CA . GLN A 1 319 ? -12.039 26.422 -5.402 1 95.44 319 GLN A CA 1
ATOM 2577 C C . GLN A 1 319 ? -11.633 25.625 -4.172 1 95.44 319 GLN A C 1
ATOM 2579 O O . GLN A 1 319 ? -11.914 26.016 -3.041 1 95.44 319 GLN A O 1
ATOM 2584 N N . VAL A 1 320 ? -11.031 24.484 -4.461 1 97.5 320 VAL A N 1
ATOM 2585 C CA . VAL A 1 320 ? -10.516 23.625 -3.391 1 97.5 320 VAL A CA 1
ATOM 2586 C C . VAL A 1 320 ? -8.992 23.547 -3.48 1 97.5 320 VAL A C 1
ATOM 2588 O O . VAL A 1 320 ? -8.445 23.188 -4.52 1 97.5 320 VAL A O 1
ATOM 2591 N N . GLY A 1 321 ? -8.336 23.938 -2.389 1 97.12 321 GLY A N 1
ATOM 2592 C CA . GLY A 1 321 ? -6.883 23.891 -2.35 1 97.12 321 GLY A CA 1
ATOM 2593 C C . GLY A 1 321 ? -6.348 22.719 -1.545 1 97.12 321 GLY A C 1
ATOM 2594 O O . GLY A 1 321 ? -7.094 22.078 -0.806 1 97.12 321 GLY A O 1
ATOM 2595 N N . ALA A 1 322 ? -5.086 22.438 -1.798 1 97.19 322 ALA A N 1
ATOM 2596 C CA . ALA A 1 322 ? -4.348 21.438 -1.013 1 97.19 322 ALA A CA 1
ATOM 2597 C C . ALA A 1 322 ? -3.178 22.094 -0.278 1 97.19 322 ALA A C 1
ATOM 2599 O O . ALA A 1 322 ? -2.549 23.016 -0.793 1 97.19 322 ALA A O 1
ATOM 2600 N N . TYR A 1 323 ? -2.941 21.625 0.915 1 96.69 323 TYR A N 1
ATOM 2601 C CA . TYR A 1 323 ? -1.797 22.062 1.712 1 96.69 323 TYR A CA 1
ATOM 2602 C C . TYR A 1 323 ? -0.954 20.859 2.143 1 96.69 323 TYR A C 1
ATOM 2604 O O . TYR A 1 323 ? -1.169 20.297 3.217 1 96.69 323 TYR A O 1
ATOM 2612 N N . PRO A 1 324 ? 0.018 20.531 1.302 1 95 324 PRO A N 1
ATOM 2613 C CA . PRO A 1 324 ? 0.827 19.328 1.568 1 95 324 PRO A CA 1
ATOM 2614 C C . PRO A 1 324 ? 1.758 19.5 2.766 1 95 324 PRO A C 1
ATOM 2616 O O . PRO A 1 324 ? 2.371 20.562 2.928 1 95 324 PRO A O 1
ATOM 2619 N N . VAL A 1 325 ? 1.763 18.469 3.582 1 92.69 325 VAL A N 1
ATOM 2620 C CA . VAL A 1 325 ? 2.734 18.391 4.668 1 92.69 325 VAL A CA 1
ATOM 2621 C C . VAL A 1 325 ? 3.539 17.094 4.535 1 92.69 325 VAL A C 1
ATOM 2623 O O . VAL A 1 325 ? 3.191 16.219 3.74 1 92.69 325 VAL A O 1
ATOM 2626 N N . MET A 1 326 ? 4.648 17.047 5.27 1 89.12 326 MET A N 1
ATOM 2627 C CA . MET A 1 326 ? 5.449 15.836 5.27 1 89.12 326 MET A CA 1
ATOM 2628 C C . MET A 1 326 ? 4.738 14.711 6.02 1 89.12 326 MET A C 1
ATOM 2630 O O . MET A 1 326 ? 3.922 14.977 6.906 1 89.12 326 MET A O 1
ATOM 2634 N N . ASP A 1 327 ? 5.047 13.516 5.617 1 88.44 327 ASP A N 1
ATOM 2635 C CA . ASP A 1 327 ? 4.441 12.352 6.262 1 88.44 327 ASP A CA 1
ATOM 2636 C C . ASP A 1 327 ? 4.742 12.328 7.758 1 88.44 327 ASP A C 1
ATOM 2638 O O . ASP A 1 327 ? 3.896 11.938 8.562 1 88.44 327 ASP A O 1
ATOM 2642 N N . SER A 1 328 ? 5.852 12.805 8.109 1 85.19 328 SER A N 1
ATOM 2643 C CA . SER A 1 328 ? 6.285 12.805 9.5 1 85.19 328 SER A CA 1
ATOM 2644 C C . SER A 1 328 ? 5.484 13.797 10.336 1 85.19 328 SER A C 1
ATOM 2646 O O . SER A 1 328 ? 5.488 13.727 11.562 1 85.19 328 SER A O 1
ATOM 2648 N N . ALA A 1 329 ? 4.82 14.68 9.703 1 87.31 329 ALA A N 1
ATOM 2649 C CA . ALA A 1 329 ? 4.059 15.711 10.391 1 87.31 329 ALA A CA 1
ATOM 2650 C C . ALA A 1 329 ? 2.645 15.234 10.703 1 87.31 329 ALA A C 1
ATOM 2652 O O . ALA A 1 329 ? 1.858 15.961 11.32 1 87.31 329 ALA A O 1
ATOM 2653 N N . TRP A 1 330 ? 2.33 14.062 10.336 1 88.94 330 TRP A N 1
ATOM 2654 C CA . TRP A 1 330 ? 0.968 13.555 10.445 1 88.94 330 TRP A CA 1
ATOM 2655 C C . TRP A 1 330 ? 0.946 12.211 11.164 1 88.94 330 TRP A C 1
ATOM 2657 O O . TRP A 1 330 ? 1.746 11.32 10.859 1 88.94 330 TRP A O 1
ATOM 2667 N N . LEU A 1 331 ? 0.044 12.148 12.133 1 86.06 331 LEU A N 1
ATOM 2668 C CA . LEU A 1 331 ? -0.153 10.906 12.875 1 86.06 331 LEU A CA 1
ATOM 2669 C C . LEU A 1 331 ? -1.627 10.516 12.898 1 86.06 331 LEU A C 1
ATOM 2671 O O . LEU A 1 331 ? -2.486 11.336 13.234 1 86.06 331 LEU A O 1
ATOM 2675 N N . ASP A 1 332 ? -1.865 9.273 12.461 1 86 332 ASP A N 1
ATOM 2676 C CA . ASP A 1 332 ? -3.211 8.711 12.5 1 86 332 ASP A CA 1
ATOM 2677 C C . ASP A 1 332 ? -3.301 7.59 13.539 1 86 332 ASP A C 1
ATOM 2679 O O . ASP A 1 332 ? -2.658 6.551 13.391 1 86 332 ASP A O 1
ATOM 2683 N N . MET A 1 333 ? -4.074 7.766 14.508 1 77.56 333 MET A N 1
ATOM 2684 C CA . MET A 1 333 ? -4.227 6.797 15.586 1 77.56 333 MET A CA 1
ATOM 2685 C C . MET A 1 333 ? -4.945 5.543 15.094 1 77.56 333 MET A C 1
ATOM 2687 O O . MET A 1 333 ? -4.84 4.48 15.711 1 77.56 333 MET A O 1
ATOM 2691 N N . GLY A 1 334 ? -5.785 5.664 14.133 1 68.19 334 GLY A N 1
ATOM 2692 C CA . GLY A 1 334 ? -6.527 4.523 13.625 1 68.19 334 GLY A CA 1
ATOM 2693 C C . GLY A 1 334 ? -5.633 3.422 13.086 1 68.19 334 GLY A C 1
ATOM 2694 O O . GLY A 1 334 ? -6.066 2.275 12.953 1 68.19 334 GLY A O 1
ATOM 2695 N N . GLU A 1 335 ? -4.434 3.781 12.75 1 61.81 335 GLU A N 1
ATOM 2696 C CA . GLU A 1 335 ? -3.473 2.775 12.312 1 61.81 335 GLU A CA 1
ATOM 2697 C C . GLU A 1 335 ? -2.607 2.295 13.469 1 61.81 335 GLU A C 1
ATOM 2699 O O . GLU A 1 335 ? -1.728 3.021 13.938 1 61.81 335 GLU A O 1
ATOM 2704 N N . PHE A 1 336 ? -3 1.312 14.227 1 53.16 336 PHE A N 1
ATOM 2705 C CA . PHE A 1 336 ? -2.43 0.832 15.477 1 53.16 336 PHE A CA 1
ATOM 2706 C C . PHE A 1 336 ? -0.907 0.858 15.43 1 53.16 336 PHE A C 1
ATOM 2708 O O . PHE A 1 336 ? -0.254 1.25 16.391 1 53.16 336 PHE A O 1
ATOM 2715 N N . GLY A 1 337 ? -0.438 0.245 14.383 1 55.06 337 GLY A N 1
ATOM 2716 C CA . GLY A 1 337 ? 1.016 0.262 14.367 1 55.06 337 GLY A CA 1
ATOM 2717 C C . GLY A 1 337 ? 1.6 1.65 14.547 1 55.06 337 GLY A C 1
ATOM 2718 O O . GLY A 1 337 ? 2.721 1.8 15.039 1 55.06 337 GLY A O 1
ATOM 2719 N N . GLU A 1 338 ? 0.698 2.578 14.391 1 52.38 338 GLU A N 1
ATOM 2720 C CA . GLU A 1 338 ? 1.139 3.969 14.43 1 52.38 338 GLU A CA 1
ATOM 2721 C C . GLU A 1 338 ? 1.063 4.527 15.852 1 52.38 338 GLU A C 1
ATOM 2723 O O . GLU A 1 338 ? 1.817 5.434 16.203 1 52.38 338 GLU A O 1
ATOM 2728 N N . MET A 1 339 ? 0.178 3.893 16.594 1 52.66 339 MET A N 1
ATOM 2729 C CA . MET A 1 339 ? 0.055 4.383 17.953 1 52.66 339 MET A CA 1
ATOM 2730 C C . MET A 1 339 ? 1.396 4.316 18.688 1 52.66 339 MET A C 1
ATOM 2732 O O . MET A 1 339 ? 1.761 5.242 19.406 1 52.66 339 MET A O 1
ATOM 2736 N N . LYS A 1 340 ? 1.986 3.172 18.391 1 53.25 340 LYS A N 1
ATOM 2737 C CA . LYS A 1 340 ? 3.305 3.014 19 1 53.25 340 LYS A CA 1
ATOM 2738 C C . LYS A 1 340 ? 4.293 4.039 18.438 1 53.25 340 LYS A C 1
ATOM 2740 O O . LYS A 1 340 ? 5.07 4.625 19.188 1 53.25 340 LYS A O 1
ATOM 2745 N N . LYS A 1 341 ? 4.18 4.211 17.266 1 56.34 341 LYS A N 1
ATOM 2746 C CA . LYS A 1 341 ? 5.051 5.188 16.609 1 56.34 341 LYS A CA 1
ATOM 2747 C C . LYS A 1 341 ? 4.758 6.602 17.109 1 56.34 341 LYS A C 1
ATOM 2749 O O . LYS A 1 341 ? 5.676 7.406 17.297 1 56.34 341 LYS A O 1
ATOM 2754 N N . MET A 1 342 ? 3.531 6.746 17.359 1 52.16 342 MET A N 1
ATOM 2755 C CA . MET A 1 342 ? 3.088 8.055 17.828 1 52.16 342 MET A CA 1
ATOM 2756 C C . MET A 1 342 ? 3.707 8.391 19.188 1 52.16 342 MET A C 1
ATOM 2758 O O . MET A 1 342 ? 4.191 9.5 19.391 1 52.16 342 MET A O 1
ATOM 2762 N N . ALA A 1 343 ? 3.68 7.418 20 1 51.31 343 ALA A N 1
ATOM 2763 C CA . ALA A 1 343 ? 4.23 7.617 21.344 1 51.31 343 ALA A CA 1
ATOM 2764 C C . ALA A 1 343 ? 5.734 7.871 21.281 1 51.31 343 ALA A C 1
ATOM 2766 O O . ALA A 1 343 ? 6.254 8.719 22.016 1 51.31 343 ALA A O 1
ATOM 2767 N N . GLU A 1 344 ? 6.312 7.168 20.391 1 53.69 344 GLU A N 1
ATOM 2768 C CA . GLU A 1 344 ? 7.762 7.297 20.25 1 53.69 344 GLU A CA 1
ATOM 2769 C C . GLU A 1 344 ? 8.141 8.641 19.641 1 53.69 344 GLU A C 1
ATOM 2771 O O . GLU A 1 344 ? 9.109 9.273 20.062 1 53.69 344 GLU A O 1
ATOM 2776 N N . ARG A 1 345 ? 7.367 8.984 18.688 1 49.88 345 ARG A N 1
ATOM 2777 C CA . ARG A 1 345 ? 7.664 10.211 17.969 1 49.88 345 ARG A CA 1
ATOM 2778 C C . ARG A 1 345 ? 7.41 11.438 18.844 1 49.88 345 ARG A C 1
ATOM 2780 O O . ARG A 1 345 ? 8.094 12.453 18.703 1 49.88 345 ARG A O 1
ATOM 2787 N N . MET A 1 346 ? 6.414 11.242 19.547 1 44.84 346 MET A N 1
ATOM 2788 C CA . MET A 1 346 ? 6.086 12.367 20.422 1 44.84 346 MET A CA 1
ATOM 2789 C C . MET A 1 346 ? 6.953 12.352 21.672 1 44.84 346 MET A C 1
ATOM 2791 O O . MET A 1 346 ? 6.73 13.141 22.594 1 44.84 346 MET A O 1
ATOM 2795 N N . LYS A 1 347 ? 8.086 11.633 21.438 1 49.22 347 LYS A N 1
ATOM 2796 C CA . LYS A 1 347 ? 9.008 11.523 22.562 1 49.22 347 LYS A CA 1
ATOM 2797 C C . LYS A 1 347 ? 8.258 11.266 23.859 1 49.22 347 LYS A C 1
ATOM 2799 O O . LYS A 1 347 ? 8.484 11.969 24.859 1 49.22 347 LYS A O 1
ATOM 2804 N N . LEU A 1 34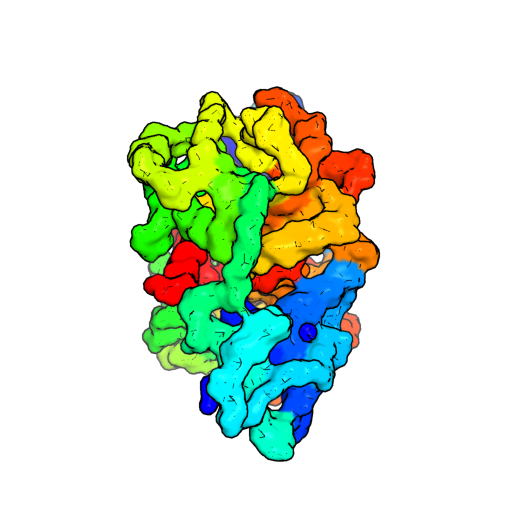8 ? 7.188 10.398 23.844 1 41.81 348 LEU A N 1
ATOM 2805 C CA . LEU A 1 348 ? 6.559 10.031 25.109 1 41.81 348 LEU A CA 1
ATOM 2806 C C . LEU A 1 348 ? 7.133 8.727 25.641 1 41.81 348 LEU A C 1
ATOM 2808 O O . LEU A 1 348 ? 7.543 7.859 24.859 1 41.81 348 LEU A O 1
ATOM 2812 N N . MET B 1 1 ? -27.047 -23.953 1.747 1 45.31 1 MET B N 1
ATOM 2813 C CA . MET B 1 1 ? -26.891 -22.594 2.264 1 45.31 1 MET B CA 1
ATOM 2814 C C . MET B 1 1 ? -25.547 -22.016 1.869 1 45.31 1 MET B C 1
ATOM 2816 O O . MET B 1 1 ? -25.453 -20.828 1.52 1 45.31 1 MET B O 1
ATOM 2820 N N . GLU B 1 2 ? -24.359 -22.953 1.805 1 71.5 2 GLU B N 1
ATOM 2821 C CA . GLU B 1 2 ? -22.953 -22.594 1.699 1 71.5 2 GLU B CA 1
ATOM 2822 C C . GLU B 1 2 ? -22.547 -22.359 0.246 1 71.5 2 GLU B C 1
ATOM 2824 O O . GLU B 1 2 ? -21.547 -21.703 -0.027 1 71.5 2 GLU B O 1
ATOM 2829 N N . VAL B 1 3 ? -23.703 -22.484 -0.623 1 81.56 3 VAL B N 1
ATOM 2830 C CA . VAL B 1 3 ? -23.375 -22.406 -2.041 1 81.56 3 VAL B CA 1
ATOM 2831 C C . VAL B 1 3 ? -23.469 -20.953 -2.512 1 81.56 3 VAL B C 1
ATOM 2833 O O . VAL B 1 3 ? -22.812 -20.562 -3.482 1 81.56 3 VAL B O 1
ATOM 2836 N N . ARG B 1 4 ? -24.188 -20.125 -1.766 1 85.75 4 ARG B N 1
ATOM 2837 C CA . ARG B 1 4 ? -24.469 -18.766 -2.188 1 85.75 4 ARG B CA 1
ATOM 2838 C C . ARG B 1 4 ? -23.203 -17.922 -2.25 1 85.75 4 ARG B C 1
ATOM 2840 O O . ARG B 1 4 ? -23.109 -16.984 -3.045 1 85.75 4 ARG B O 1
ATOM 2847 N N . LYS B 1 5 ? -22.297 -18.312 -1.486 1 89.06 5 LYS B N 1
ATOM 2848 C CA . LYS B 1 5 ? -21.047 -17.547 -1.452 1 89.06 5 LYS B CA 1
ATOM 2849 C C . LYS B 1 5 ? -20.297 -17.672 -2.771 1 89.06 5 LYS B C 1
ATOM 2851 O O . LYS B 1 5 ? -19.391 -16.891 -3.047 1 89.06 5 LYS B O 1
ATOM 2856 N N . PHE B 1 6 ? -20.797 -18.656 -3.58 1 92.12 6 PHE B N 1
ATOM 2857 C CA . PHE B 1 6 ? -20.109 -18.906 -4.844 1 92.12 6 PHE B CA 1
ATOM 2858 C C . PHE B 1 6 ? -20.906 -18.328 -6.012 1 92.12 6 PHE B C 1
ATOM 2860 O O . PHE B 1 6 ? -20.484 -18.422 -7.164 1 92.12 6 PHE B O 1
ATOM 2867 N N . ILE B 1 7 ? -22.016 -17.719 -5.723 1 93.75 7 ILE B N 1
ATOM 2868 C CA . ILE B 1 7 ? -22.906 -17.281 -6.793 1 93.75 7 ILE B CA 1
ATOM 2869 C C . ILE B 1 7 ? -22.766 -15.766 -6.984 1 93.75 7 ILE B C 1
ATOM 2871 O O . ILE B 1 7 ? -22.75 -15.008 -6.012 1 93.75 7 ILE B O 1
ATOM 2875 N N . ILE B 1 8 ? -22.641 -15.352 -8.227 1 95.25 8 ILE B N 1
ATOM 2876 C CA . ILE B 1 8 ? -22.578 -13.93 -8.562 1 95.25 8 ILE B CA 1
ATOM 2877 C C . ILE B 1 8 ? -23.531 -13.633 -9.719 1 95.25 8 ILE B C 1
ATOM 2879 O O . ILE B 1 8 ? -23.953 -14.547 -10.43 1 95.25 8 ILE B O 1
ATOM 2883 N N . ALA B 1 9 ? -23.906 -12.375 -9.844 1 96.19 9 ALA B N 1
ATOM 2884 C CA . ALA B 1 9 ? -24.703 -11.922 -10.977 1 96.19 9 ALA B CA 1
ATOM 2885 C C . ALA B 1 9 ? -23.828 -11.609 -12.188 1 96.19 9 ALA B C 1
ATOM 2887 O O . ALA B 1 9 ? -22.656 -11.258 -12.039 1 96.19 9 ALA B O 1
ATOM 2888 N N . PRO B 1 10 ? -24.406 -11.805 -13.352 1 96.38 10 PRO B N 1
ATOM 2889 C CA . PRO B 1 10 ? -23.609 -11.57 -14.562 1 96.38 10 PRO B CA 1
ATOM 2890 C C . PRO B 1 10 ? -23.188 -10.117 -14.719 1 96.38 10 PRO B C 1
ATOM 2892 O O . PRO B 1 10 ? -22.219 -9.828 -15.422 1 96.38 10 PRO B O 1
ATOM 2895 N N . ASP B 1 11 ? -23.812 -9.234 -14.031 1 96.38 11 ASP B N 1
ATOM 2896 C CA . ASP B 1 11 ? -23.531 -7.812 -14.242 1 96.38 11 ASP B CA 1
ATOM 2897 C C . ASP B 1 11 ? -22.516 -7.293 -13.227 1 96.38 11 ASP B C 1
ATOM 2899 O O . ASP B 1 11 ? -22.047 -6.156 -13.336 1 96.38 11 ASP B O 1
ATOM 2903 N N . VAL B 1 12 ? -22.156 -8.109 -12.32 1 95.38 12 VAL B N 1
ATOM 2904 C CA . VAL B 1 12 ? -21.109 -7.699 -11.391 1 95.38 12 VAL B CA 1
ATOM 2905 C C . VAL B 1 12 ? -19.797 -7.512 -12.148 1 95.38 12 VAL B C 1
ATOM 2907 O O . VAL B 1 12 ? -19.594 -8.109 -13.203 1 95.38 12 VAL B O 1
ATOM 2910 N N . SER B 1 13 ? -18.969 -6.652 -11.664 1 94.94 13 SER B N 1
ATOM 2911 C CA . SER B 1 13 ? -17.688 -6.391 -12.336 1 94.94 13 SER B CA 1
ATOM 2912 C C . SER B 1 13 ? -16.734 -7.566 -12.18 1 94.94 13 SER B C 1
ATOM 2914 O O . SER B 1 13 ? -16.828 -8.32 -11.211 1 94.94 13 SER B O 1
ATOM 2916 N N . ILE B 1 14 ? -15.82 -7.699 -13.133 1 93.88 14 ILE B N 1
ATOM 2917 C CA . ILE B 1 14 ? -14.766 -8.703 -13.062 1 93.88 14 ILE B CA 1
ATOM 2918 C C . ILE B 1 14 ? -13.93 -8.477 -11.805 1 93.88 14 ILE B C 1
ATOM 2920 O O . ILE B 1 14 ? -13.539 -9.438 -11.133 1 93.88 14 ILE B O 1
ATOM 2924 N N . ARG B 1 15 ? -13.789 -7.281 -11.469 1 91.12 15 ARG B N 1
ATOM 2925 C CA . ARG B 1 15 ? -13.062 -6.918 -10.258 1 91.12 15 ARG B CA 1
ATOM 2926 C C . ARG B 1 15 ? -13.711 -7.535 -9.023 1 91.12 15 ARG B C 1
ATOM 2928 O O . ARG B 1 15 ? -13.031 -8.117 -8.18 1 91.12 15 ARG B O 1
ATOM 2935 N N . GLU B 1 16 ? -14.961 -7.363 -8.938 1 91.44 16 GLU B N 1
ATOM 2936 C CA . GLU B 1 16 ? -15.695 -7.922 -7.809 1 91.44 16 GLU B CA 1
ATOM 2937 C C . GLU B 1 16 ? -15.625 -9.445 -7.805 1 91.44 16 GLU B C 1
ATOM 2939 O O . GLU B 1 16 ? -15.531 -10.062 -6.742 1 91.44 16 GLU B O 1
ATOM 2944 N N . ALA B 1 17 ? -15.68 -9.992 -8.961 1 92.81 17 ALA B N 1
ATOM 2945 C CA . ALA B 1 17 ? -15.578 -11.445 -9.078 1 92.81 17 ALA B CA 1
ATOM 2946 C C . ALA B 1 17 ? -14.219 -11.938 -8.586 1 92.81 17 ALA B C 1
ATOM 2948 O O . ALA B 1 17 ? -14.133 -12.977 -7.926 1 92.81 17 ALA B O 1
ATOM 2949 N N . ILE B 1 18 ? -13.164 -11.188 -8.938 1 90.19 18 ILE B N 1
ATOM 2950 C CA . ILE B 1 18 ? -11.82 -11.523 -8.492 1 90.19 18 ILE B CA 1
ATOM 2951 C C . ILE B 1 18 ? -11.781 -11.547 -6.965 1 90.19 18 ILE B C 1
ATOM 2953 O O . ILE B 1 18 ? -11.25 -12.484 -6.367 1 90.19 18 ILE B O 1
ATOM 2957 N N . ARG B 1 19 ? -12.406 -10.578 -6.395 1 88.19 19 ARG B N 1
ATOM 2958 C CA . ARG B 1 19 ? -12.453 -10.5 -4.938 1 88.19 19 ARG B CA 1
ATOM 2959 C C . ARG B 1 19 ? -13.188 -11.695 -4.348 1 88.19 19 ARG B C 1
ATOM 2961 O O . ARG B 1 19 ? -12.734 -12.281 -3.355 1 88.19 19 ARG B O 1
ATOM 2968 N N . GLN B 1 20 ? -14.234 -12.008 -4.965 1 88.69 20 GLN B N 1
ATOM 2969 C CA . GLN B 1 20 ? -15.023 -13.141 -4.48 1 88.69 20 GLN B CA 1
ATOM 2970 C C . GLN B 1 20 ? -14.266 -14.453 -4.645 1 88.69 20 GLN B C 1
ATOM 2972 O O . GLN B 1 20 ? -14.328 -15.32 -3.771 1 88.69 20 GLN B O 1
ATOM 2977 N N . LEU B 1 21 ? -13.641 -14.609 -5.734 1 87.38 21 LEU B N 1
ATOM 2978 C CA . LEU B 1 21 ? -12.812 -15.789 -5.953 1 87.38 21 LEU B CA 1
ATOM 2979 C C . LEU B 1 21 ? -11.734 -15.906 -4.887 1 87.38 21 LEU B C 1
ATOM 2981 O O . LEU B 1 21 ? -11.484 -17 -4.371 1 87.38 21 LEU B O 1
ATOM 2985 N N . ASP B 1 22 ? -11.164 -14.812 -4.598 1 84.56 22 ASP B N 1
ATOM 2986 C CA . ASP B 1 22 ? -10.117 -14.789 -3.588 1 84.56 22 ASP B CA 1
ATOM 2987 C C . ASP B 1 22 ? -10.672 -15.125 -2.207 1 84.56 22 ASP B C 1
ATOM 2989 O O . ASP B 1 22 ? -10.023 -15.828 -1.427 1 84.56 22 ASP B O 1
ATOM 2993 N N . GLN B 1 23 ? -11.828 -14.68 -1.966 1 82.06 23 GLN B N 1
ATOM 2994 C CA . GLN B 1 23 ? -12.445 -14.914 -0.667 1 82.06 23 GLN B CA 1
ATOM 2995 C C . GLN B 1 23 ? -12.82 -16.391 -0.496 1 82.06 23 GLN B C 1
ATOM 2997 O O . GLN B 1 23 ? -12.664 -16.953 0.59 1 82.06 23 GLN B O 1
ATOM 3002 N N . THR B 1 24 ? -13.242 -16.969 -1.534 1 76.94 24 THR B N 1
ATOM 3003 C CA . THR B 1 24 ? -13.68 -18.359 -1.468 1 76.94 24 THR B CA 1
ATOM 3004 C C . THR B 1 24 ? -12.492 -19.312 -1.587 1 76.94 24 THR B C 1
ATOM 3006 O O . THR B 1 24 ? -12.594 -20.484 -1.226 1 76.94 24 THR B O 1
ATOM 3009 N N . ALA B 1 25 ? -11.414 -18.828 -2.02 1 70 25 ALA B N 1
ATOM 3010 C CA . ALA B 1 25 ? -10.203 -19.594 -2.268 1 70 25 ALA B CA 1
ATOM 3011 C C . ALA B 1 25 ? -10.492 -20.781 -3.186 1 70 25 ALA B C 1
ATOM 3013 O O . ALA B 1 25 ? -9.891 -21.844 -3.037 1 70 25 ALA B O 1
ATOM 3014 N N . ARG B 1 26 ? -11.594 -20.594 -3.914 1 72.88 26 ARG B N 1
ATOM 3015 C CA . ARG B 1 26 ? -11.922 -21.609 -4.918 1 72.88 26 ARG B CA 1
ATOM 3016 C C . ARG B 1 26 ? -11.695 -21.062 -6.328 1 72.88 26 ARG B C 1
ATOM 3018 O O . ARG B 1 26 ? -11.57 -19.859 -6.52 1 72.88 26 ARG B O 1
ATOM 3025 N N . LYS B 1 27 ? -11.57 -21.891 -7.242 1 78.38 27 LYS B N 1
ATOM 3026 C CA . LYS B 1 27 ? -11.164 -21.484 -8.586 1 78.38 27 LYS B CA 1
ATOM 3027 C C . LYS B 1 27 ? -12.375 -21.359 -9.508 1 78.38 27 LYS B C 1
ATOM 3029 O O . LYS B 1 27 ? -12.227 -21.312 -10.727 1 78.38 27 LYS B O 1
ATOM 3034 N N . ILE B 1 28 ? -13.656 -21.266 -8.805 1 86.94 28 ILE B N 1
ATOM 3035 C CA . ILE B 1 28 ? -14.82 -21.188 -9.68 1 86.94 28 ILE B CA 1
ATOM 3036 C C . ILE B 1 28 ? -15.93 -20.391 -9 1 86.94 28 ILE B C 1
ATOM 3038 O O . ILE B 1 28 ? -16.109 -20.5 -7.781 1 86.94 28 ILE B O 1
ATOM 3042 N N . LEU B 1 29 ? -16.609 -19.594 -9.75 1 93.69 29 LEU B N 1
ATOM 3043 C CA . LEU B 1 29 ? -17.859 -18.953 -9.375 1 93.69 29 LEU B CA 1
ATOM 3044 C C . LEU B 1 29 ? -18.984 -19.328 -10.344 1 93.69 29 LEU B C 1
ATOM 3046 O O . LEU B 1 29 ? -18.734 -19.531 -11.531 1 93.69 29 LEU B O 1
ATOM 3050 N N . VAL B 1 30 ? -20.156 -19.469 -9.758 1 95.5 30 VAL B N 1
ATOM 3051 C CA . VAL B 1 30 ? -21.344 -19.734 -10.57 1 95.5 30 VAL B CA 1
ATOM 3052 C C . VAL B 1 30 ? -22.078 -18.438 -10.852 1 95.5 30 VAL B C 1
ATOM 3054 O O . VAL B 1 30 ? -22.297 -17.625 -9.938 1 95.5 30 VAL B O 1
ATOM 3057 N N . VAL B 1 31 ? -22.391 -18.234 -12.094 1 96.94 31 VAL B N 1
ATOM 3058 C CA . VAL B 1 31 ? -23.125 -17.031 -12.492 1 96.94 31 VAL B CA 1
ATOM 3059 C C . VAL B 1 31 ? -24.609 -17.359 -12.648 1 96.94 31 VAL B C 1
ATOM 3061 O O . VAL B 1 31 ? -24.969 -18.25 -13.414 1 96.94 31 VAL B O 1
ATOM 3064 N N . GLU B 1 32 ? -25.422 -16.609 -11.961 1 96.06 32 GLU B N 1
ATOM 3065 C CA . GLU B 1 32 ? -26.859 -16.812 -12.016 1 96.06 32 GLU B CA 1
ATOM 3066 C C . GLU B 1 32 ? -27.578 -15.547 -12.492 1 96.06 32 GLU B C 1
ATOM 3068 O O . GLU B 1 32 ? -27.203 -14.438 -12.133 1 96.06 32 GLU B O 1
ATOM 3073 N N . GLU B 1 33 ? -28.469 -15.781 -13.312 1 95 33 GLU B N 1
ATOM 3074 C CA . GLU B 1 33 ? -29.391 -14.742 -13.758 1 95 33 GLU B CA 1
ATOM 3075 C C . GLU B 1 33 ? -30.844 -15.18 -13.57 1 95 33 GLU B C 1
ATOM 3077 O O . GLU B 1 33 ? -31.25 -16.234 -14.062 1 95 33 GLU B O 1
ATOM 3082 N N . ASN B 1 34 ? -31.609 -14.422 -12.82 1 93.69 34 ASN B N 1
ATOM 3083 C CA . ASN B 1 34 ? -33 -14.758 -12.508 1 93.69 34 ASN B CA 1
ATOM 3084 C C . ASN B 1 34 ? -33.094 -16.125 -11.852 1 93.69 34 ASN B C 1
ATOM 3086 O O . ASN B 1 34 ? -33.906 -16.953 -12.258 1 93.69 34 ASN B O 1
ATOM 3090 N N . ASN B 1 35 ? -32.125 -16.484 -11 1 92 35 ASN B N 1
ATOM 3091 C CA . ASN B 1 35 ? -32.094 -17.688 -10.18 1 92 35 ASN B CA 1
ATOM 3092 C C . ASN B 1 35 ? -31.812 -18.938 -11.023 1 92 35 ASN B C 1
ATOM 3094 O O . ASN B 1 35 ? -32.125 -20.047 -10.602 1 92 35 ASN B O 1
ATOM 3098 N N . LYS B 1 36 ? -31.375 -18.688 -12.18 1 95.88 36 LYS B N 1
ATOM 3099 C CA . LYS B 1 36 ? -30.984 -19.797 -13.055 1 95.88 36 LYS B CA 1
ATOM 3100 C C . LYS B 1 36 ? -29.516 -19.703 -13.438 1 95.88 36 LYS B C 1
ATOM 3102 O O . LYS B 1 36 ? -28.953 -18.609 -13.5 1 95.88 36 LYS B O 1
ATOM 3107 N N . LEU B 1 37 ? -28.984 -20.891 -13.734 1 96.19 37 LEU B N 1
ATOM 3108 C CA . LEU B 1 37 ? -27.594 -20.938 -14.141 1 96.19 37 LEU B CA 1
ATOM 3109 C C . LEU B 1 37 ? -27.375 -20.219 -15.469 1 96.19 37 LEU B C 1
ATOM 3111 O O . LEU B 1 37 ? -28.016 -20.547 -16.469 1 96.19 37 LEU B O 1
ATOM 3115 N N . ALA B 1 38 ? -26.547 -19.219 -15.453 1 96.38 38 ALA B N 1
ATOM 3116 C CA . ALA B 1 38 ? -26.234 -18.469 -16.656 1 96.38 38 ALA B CA 1
ATOM 3117 C C . ALA B 1 38 ? -24.828 -18.828 -17.172 1 96.38 38 ALA B C 1
ATOM 3119 O O . ALA B 1 38 ? -24.547 -18.688 -18.359 1 96.38 38 ALA B O 1
ATOM 3120 N N . GLY B 1 39 ? -23.969 -19.25 -16.297 1 96.38 39 GLY B N 1
ATOM 3121 C CA . GLY B 1 39 ? -22.609 -19.609 -16.656 1 96.38 39 GLY B CA 1
ATOM 3122 C C . GLY B 1 39 ? -21.719 -19.859 -15.461 1 96.38 39 GLY B C 1
ATOM 3123 O O . GLY B 1 39 ? -22.203 -20.031 -14.344 1 96.38 39 GLY B O 1
ATOM 3124 N N . VAL B 1 40 ? -20.422 -20.047 -15.758 1 95.94 40 VAL B N 1
ATOM 3125 C CA . VAL B 1 40 ? -19.422 -20.172 -14.711 1 95.94 40 VAL B CA 1
ATOM 3126 C C . VAL B 1 40 ? -18.219 -19.297 -15.039 1 95.94 40 VAL B C 1
ATOM 3128 O O . VAL B 1 40 ? -17.969 -18.969 -16.203 1 95.94 40 VAL B O 1
ATOM 3131 N N . LEU B 1 41 ? -17.594 -18.828 -14.039 1 95 41 LEU B N 1
ATOM 3132 C CA . LEU B 1 41 ? -16.375 -18.047 -14.141 1 95 41 LEU B CA 1
ATOM 3133 C C . LEU B 1 41 ? -15.227 -18.703 -13.383 1 95 41 LEU B C 1
ATOM 3135 O O . LEU B 1 41 ? -15.383 -19.047 -12.211 1 95 41 LEU B O 1
ATOM 3139 N N . THR B 1 42 ? -14.109 -18.922 -14.062 1 91.75 42 THR B N 1
ATOM 3140 C CA . THR B 1 42 ? -12.945 -19.531 -13.422 1 91.75 42 THR B CA 1
ATOM 3141 C C . THR B 1 42 ? -11.758 -18.562 -13.43 1 91.75 42 THR B C 1
ATOM 3143 O O . THR B 1 42 ? -11.82 -17.5 -14.047 1 91.75 42 THR B O 1
ATOM 3146 N N . ASP B 1 43 ? -10.75 -18.922 -12.695 1 89.94 43 ASP B N 1
ATOM 3147 C CA . ASP B 1 43 ? -9.531 -18.125 -12.688 1 89.94 43 ASP B CA 1
ATOM 3148 C C . ASP B 1 43 ? -8.914 -18.047 -14.078 1 89.94 43 ASP B C 1
ATOM 3150 O O . ASP B 1 43 ? -8.336 -17.016 -14.453 1 89.94 43 ASP B O 1
ATOM 3154 N N . GLY B 1 44 ? -9.117 -19.109 -14.898 1 90.25 44 GLY B N 1
ATOM 3155 C CA . GLY B 1 44 ? -8.633 -19.078 -16.281 1 90.25 44 GLY B CA 1
ATOM 3156 C C . GLY B 1 44 ? -9.297 -18.016 -17.125 1 90.25 44 GLY B C 1
ATOM 3157 O O . GLY B 1 44 ? -8.633 -17.359 -17.938 1 90.25 44 GLY B O 1
ATOM 3158 N N . ASP B 1 45 ? -10.57 -17.859 -16.891 1 93.12 45 ASP B N 1
ATOM 3159 C CA . ASP B 1 45 ? -11.297 -16.812 -17.609 1 93.12 45 ASP B CA 1
ATOM 3160 C C . ASP B 1 45 ? -10.75 -15.43 -17.266 1 93.12 45 ASP B C 1
ATOM 3162 O O . ASP B 1 45 ? -10.539 -14.609 -18.172 1 93.12 45 ASP B O 1
ATOM 3166 N N . ILE B 1 46 ? -10.516 -15.242 -16.047 1 93.06 46 ILE B N 1
ATOM 3167 C CA . ILE B 1 46 ? -10.023 -13.953 -15.586 1 93.06 46 ILE B CA 1
ATOM 3168 C C . ILE B 1 46 ? -8.609 -13.727 -16.125 1 93.06 46 ILE B C 1
ATOM 3170 O O . ILE B 1 46 ? -8.297 -12.633 -16.609 1 93.06 46 ILE B O 1
ATOM 3174 N N . ARG B 1 47 ? -7.781 -14.734 -16.031 1 92.38 47 ARG B N 1
ATOM 3175 C CA . ARG B 1 47 ? -6.406 -14.641 -16.516 1 92.38 47 ARG B CA 1
ATOM 3176 C C . ARG B 1 47 ? -6.375 -14.227 -17.984 1 92.38 47 ARG B C 1
ATOM 3178 O O . ARG B 1 47 ? -5.633 -13.32 -18.359 1 92.38 47 ARG B O 1
ATOM 3185 N N . ARG B 1 48 ? -7.203 -14.852 -18.766 1 91.94 48 ARG B N 1
ATOM 3186 C CA . ARG B 1 48 ? -7.238 -14.547 -20.203 1 91.94 48 ARG B CA 1
ATOM 3187 C C . ARG B 1 48 ? -7.664 -13.102 -20.438 1 91.94 48 ARG B C 1
ATOM 3189 O O . ARG B 1 48 ? -7.156 -12.438 -21.344 1 91.94 48 ARG B O 1
ATOM 3196 N N . TRP B 1 49 ? -8.547 -12.664 -19.625 1 92.06 49 TRP B N 1
ATOM 3197 C CA . TRP B 1 49 ? -9.008 -11.281 -19.75 1 92.06 49 TRP B CA 1
ATOM 3198 C C . TRP B 1 49 ? -7.898 -10.305 -19.375 1 92.06 49 TRP B C 1
ATOM 3200 O O . TRP B 1 49 ? -7.668 -9.32 -20.078 1 92.06 49 TRP B O 1
ATOM 3210 N N . ILE B 1 50 ? -7.203 -10.586 -18.312 1 91.12 50 ILE B N 1
ATOM 3211 C CA . ILE B 1 50 ? -6.113 -9.742 -17.828 1 91.12 50 ILE B CA 1
ATOM 3212 C C . ILE B 1 50 ? -5.023 -9.656 -18.891 1 91.12 50 ILE B C 1
ATOM 3214 O O . ILE B 1 50 ? -4.48 -8.586 -19.141 1 91.12 50 ILE B O 1
ATOM 3218 N N . LEU B 1 51 ? -4.738 -10.75 -19.5 1 92.06 51 LEU B N 1
ATOM 3219 C CA . LEU B 1 51 ? -3.654 -10.836 -20.484 1 92.06 51 LEU B CA 1
ATOM 3220 C C . LEU B 1 51 ? -3.977 -10.008 -21.719 1 92.06 51 LEU B C 1
ATOM 3222 O O . LEU B 1 51 ? -3.074 -9.641 -22.484 1 92.06 51 LEU B O 1
ATOM 3226 N N . LYS B 1 52 ? -5.285 -9.75 -21.875 1 88.12 52 LYS B N 1
ATOM 3227 C CA . LYS B 1 52 ? -5.688 -8.883 -22.984 1 88.12 52 LYS B CA 1
ATOM 3228 C C . LYS B 1 52 ? -5.602 -7.41 -22.578 1 88.12 52 LYS B C 1
ATOM 3230 O O . LYS B 1 52 ? -5.941 -6.527 -23.375 1 88.12 52 LYS B O 1
ATOM 3235 N N . ASN B 1 53 ? -5.105 -7.211 -21.375 1 80.94 53 ASN B N 1
ATOM 3236 C CA . ASN B 1 53 ? -4.953 -5.871 -20.812 1 80.94 53 ASN B CA 1
ATOM 3237 C C . ASN B 1 53 ? -6.262 -5.09 -20.859 1 80.94 53 ASN B C 1
ATOM 3239 O O . ASN B 1 53 ? -6.266 -3.902 -21.203 1 80.94 53 ASN B O 1
ATOM 3243 N N . LYS B 1 54 ? -7.344 -5.766 -20.562 1 81.44 54 LYS B N 1
ATOM 3244 C CA . LYS B 1 54 ? -8.664 -5.141 -20.609 1 81.44 54 LYS B CA 1
ATOM 3245 C C . LYS B 1 54 ? -9.102 -4.684 -19.219 1 81.44 54 LYS B C 1
ATOM 3247 O O . LYS B 1 54 ? -8.5 -5.062 -18.219 1 81.44 54 LYS B O 1
ATOM 3252 N N . ASP B 1 55 ? -10.141 -3.918 -19.297 1 87.44 55 ASP B N 1
ATOM 3253 C CA . ASP B 1 55 ? -10.648 -3.26 -18.094 1 87.44 55 ASP B CA 1
ATOM 3254 C C . ASP B 1 55 ? -11.406 -4.246 -17.203 1 87.44 55 ASP B C 1
ATOM 3256 O O . ASP B 1 55 ? -12.398 -4.84 -17.641 1 87.44 55 ASP B O 1
ATOM 3260 N N . ILE B 1 56 ? -11.016 -4.344 -15.945 1 90.56 56 ILE B N 1
ATOM 3261 C CA . ILE B 1 56 ? -11.609 -5.324 -15.047 1 90.56 56 ILE B CA 1
ATOM 3262 C C . ILE B 1 56 ? -12.859 -4.734 -14.398 1 90.56 56 ILE B C 1
ATOM 3264 O O . ILE B 1 56 ? -13.539 -5.406 -13.609 1 90.56 56 ILE B O 1
ATOM 3268 N N . SER B 1 57 ? -13.141 -3.527 -14.734 1 91.44 57 SER B N 1
ATOM 3269 C CA . SER B 1 57 ? -14.398 -2.943 -14.273 1 91.44 57 SER B CA 1
ATOM 3270 C C . SER B 1 57 ? -15.578 -3.434 -15.109 1 91.44 57 SER B C 1
ATOM 3272 O O . SER B 1 57 ? -16.734 -3.24 -14.727 1 91.44 57 SER B O 1
ATOM 3274 N N . MET B 1 58 ? -15.328 -4.086 -16.188 1 93.62 58 MET B N 1
ATOM 3275 C CA . MET B 1 58 ? -16.359 -4.613 -17.078 1 93.62 58 MET B CA 1
ATOM 3276 C C . MET B 1 58 ? -17.094 -5.785 -16.422 1 93.62 58 MET B C 1
ATOM 3278 O O . MET B 1 58 ? -16.594 -6.387 -15.477 1 93.62 58 MET B O 1
ATOM 3282 N N . PRO B 1 59 ? -18.234 -6.07 -16.891 1 96.75 59 PRO B N 1
ATOM 3283 C CA . PRO B 1 59 ? -19.062 -7.098 -16.25 1 96.75 59 PRO B CA 1
ATOM 3284 C C . PRO B 1 59 ? -18.562 -8.516 -16.531 1 96.75 59 PRO B C 1
ATOM 3286 O O . PRO B 1 59 ? -17.969 -8.766 -17.594 1 96.75 59 PRO B O 1
ATOM 3289 N N . VAL B 1 60 ? -18.938 -9.461 -15.711 1 96.81 60 VAL B N 1
ATOM 3290 C CA . VAL B 1 60 ? -18.562 -10.867 -15.766 1 96.81 60 VAL B CA 1
ATOM 3291 C C . VAL B 1 60 ? -19.172 -11.516 -17.016 1 96.81 60 VAL B C 1
ATOM 3293 O O . VAL B 1 60 ? -18.562 -12.422 -17.609 1 96.81 60 VAL B O 1
ATOM 3296 N N . ARG B 1 61 ? -20.25 -11.031 -17.469 1 96.62 61 ARG B N 1
ATOM 3297 C CA . ARG B 1 61 ? -20.938 -11.617 -18.625 1 96.62 61 ARG B CA 1
ATOM 3298 C C . ARG B 1 61 ? -20.047 -11.633 -19.859 1 96.62 61 ARG B C 1
ATOM 3300 O O . ARG B 1 61 ? -20.25 -12.422 -20.766 1 96.62 61 ARG B O 1
ATOM 3307 N N . LEU B 1 62 ? -19.031 -10.805 -19.906 1 95.38 62 LEU B N 1
ATOM 3308 C CA . LEU B 1 62 ? -18.156 -10.688 -21.062 1 95.38 62 LEU B CA 1
ATOM 3309 C C . LEU B 1 62 ? -17.141 -11.82 -21.094 1 95.38 62 LEU B C 1
ATOM 3311 O O . LEU B 1 62 ? -16.547 -12.109 -22.141 1 95.38 62 LEU B O 1
ATOM 3315 N N . ILE B 1 63 ? -16.922 -12.508 -19.969 1 95.38 63 ILE B N 1
ATOM 3316 C CA . ILE B 1 63 ? -15.789 -13.43 -19.938 1 95.38 63 ILE B CA 1
ATOM 3317 C C . ILE B 1 63 ? -16.25 -14.797 -19.422 1 95.38 63 ILE B C 1
ATOM 3319 O O . ILE B 1 63 ? -15.508 -15.773 -19.531 1 95.38 63 ILE B O 1
ATOM 3323 N N . MET B 1 64 ? -17.438 -14.898 -18.906 1 96.06 64 MET B N 1
ATOM 3324 C CA . MET B 1 64 ? -17.906 -16.156 -18.328 1 96.06 64 MET B CA 1
ATOM 3325 C C . MET B 1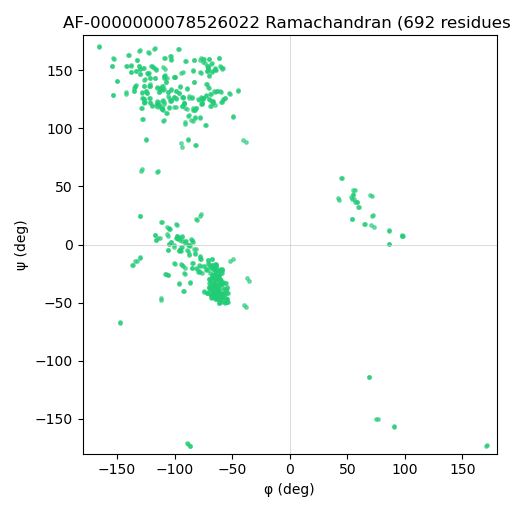 64 ? -18.109 -17.219 -19.391 1 96.06 64 MET B C 1
ATOM 3327 O O . MET B 1 64 ? -18.266 -16.891 -20.578 1 96.06 64 MET B O 1
ATOM 3331 N N . ASN B 1 65 ? -18.031 -18.453 -18.953 1 95.5 65 ASN B N 1
ATOM 3332 C CA . ASN B 1 65 ? -18.438 -19.578 -19.797 1 95.5 65 ASN B CA 1
ATOM 3333 C C . ASN B 1 65 ? -19.938 -19.797 -19.766 1 95.5 65 ASN B C 1
ATOM 3335 O O . ASN B 1 65 ? -20.5 -20.203 -18.75 1 95.5 65 ASN B O 1
ATOM 3339 N N . THR B 1 66 ? -20.594 -19.625 -20.844 1 95.5 66 THR B N 1
ATOM 3340 C CA . THR B 1 66 ? -22.047 -19.641 -20.891 1 95.5 66 THR 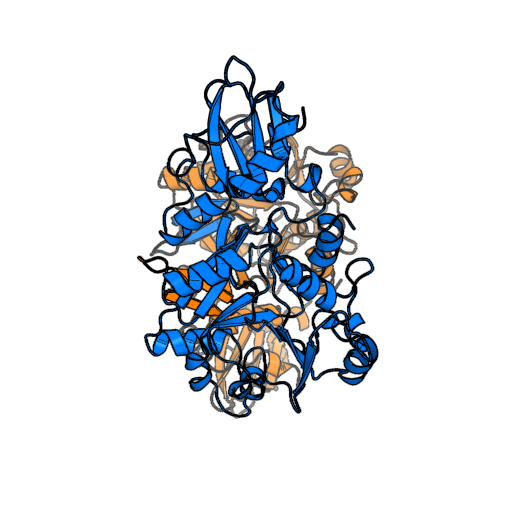B CA 1
ATOM 3341 C C . THR B 1 66 ? -22.562 -21.047 -21.109 1 95.5 66 THR B C 1
ATOM 3343 O O . THR B 1 66 ? -23.781 -21.281 -21.109 1 95.5 66 THR B O 1
ATOM 3346 N N . ALA B 1 67 ? -21.688 -21.984 -21.328 1 94.06 67 ALA B N 1
ATOM 3347 C CA . ALA B 1 67 ? -22.078 -23.391 -21.5 1 94.06 67 ALA B CA 1
ATOM 3348 C C . ALA B 1 67 ? -21.266 -24.297 -20.594 1 94.06 67 ALA B C 1
ATOM 3350 O O . ALA B 1 67 ? -20.562 -25.188 -21.062 1 94.06 67 ALA B O 1
ATOM 3351 N N . PRO B 1 68 ? -21.422 -24.109 -19.375 1 94.5 68 PRO B N 1
ATOM 3352 C CA . PRO B 1 68 ? -20.609 -24.891 -18.453 1 94.5 68 PRO B CA 1
ATOM 3353 C C . PRO B 1 68 ? -21.062 -26.344 -18.359 1 94.5 68 PRO B C 1
ATOM 3355 O O . PRO B 1 68 ? -22.203 -26.672 -18.719 1 94.5 68 PRO B O 1
ATOM 3358 N N . VAL B 1 69 ? -20.156 -27.188 -17.969 1 94.44 69 VAL B N 1
ATOM 3359 C CA . VAL B 1 69 ? -20.516 -28.562 -17.641 1 94.44 69 VAL B CA 1
ATOM 3360 C C . VAL B 1 69 ? -21.266 -28.609 -16.312 1 94.44 69 VAL B C 1
ATOM 3362 O O . VAL B 1 69 ? -20.844 -27.969 -15.344 1 94.44 69 VAL B O 1
ATOM 3365 N N . VAL B 1 70 ? -22.406 -29.234 -16.312 1 95.69 70 VAL B N 1
ATOM 3366 C CA . VAL B 1 70 ? -23.203 -29.344 -15.094 1 95.69 70 VAL B CA 1
ATOM 3367 C C . VAL B 1 70 ? -23.625 -30.797 -14.875 1 95.69 70 VAL B C 1
ATOM 3369 O O . VAL B 1 70 ? -23.438 -31.641 -15.75 1 95.69 70 VAL B O 1
ATOM 3372 N N . ILE B 1 71 ? -24.109 -31.031 -13.68 1 94.88 71 ILE B N 1
ATOM 3373 C CA . ILE B 1 71 ? -24.562 -32.375 -13.383 1 94.88 71 ILE B CA 1
ATOM 3374 C C . ILE B 1 71 ? -25.875 -32.312 -12.602 1 94.88 71 ILE B C 1
ATOM 3376 O O . ILE B 1 71 ? -26.141 -31.344 -11.883 1 94.88 71 ILE B O 1
ATOM 3380 N N . LYS B 1 72 ? -26.719 -33.312 -12.805 1 94.62 72 LYS B N 1
ATOM 3381 C CA . LYS B 1 72 ? -27.953 -33.438 -12.047 1 94.62 72 LYS B CA 1
ATOM 3382 C C . LYS B 1 72 ? -27.734 -34.281 -10.789 1 94.62 72 LYS B C 1
ATOM 3384 O O . LYS B 1 72 ? -26.812 -35.062 -10.719 1 94.62 72 LYS B O 1
ATOM 3389 N N . LYS B 1 73 ? -28.562 -34.094 -9.891 1 90.69 73 LYS B N 1
ATOM 3390 C CA . LYS B 1 73 ? -28.438 -34.781 -8.602 1 90.69 73 LYS B CA 1
ATOM 3391 C C . LYS B 1 73 ? -28.406 -36.281 -8.781 1 90.69 73 LYS B C 1
ATOM 3393 O O . LYS B 1 73 ? -27.625 -37 -8.125 1 90.69 73 LYS B O 1
ATOM 3398 N N . GLU B 1 74 ? -29.141 -36.812 -9.664 1 91.5 74 GLU B N 1
ATOM 3399 C CA . GLU B 1 74 ? -29.25 -38.25 -9.883 1 91.5 74 GLU B CA 1
ATOM 3400 C C . GLU B 1 74 ? -27.953 -38.844 -10.422 1 91.5 74 GLU B C 1
ATOM 3402 O O . GLU B 1 74 ? -27.688 -40.031 -10.25 1 91.5 74 GLU B O 1
ATOM 3407 N N . LYS B 1 75 ? -27.172 -38.031 -11.078 1 92.81 75 LYS B N 1
ATOM 3408 C CA . LYS B 1 75 ? -25.922 -38.5 -11.688 1 92.81 75 LYS B CA 1
ATOM 3409 C C . LYS B 1 75 ? -24.703 -38 -10.898 1 92.81 75 LYS B C 1
ATOM 3411 O O . LYS B 1 75 ? -23.578 -38.062 -11.391 1 92.81 75 LYS B O 1
ATOM 3416 N N . SER B 1 76 ? -24.922 -37.531 -9.719 1 89.25 76 SER B N 1
ATOM 3417 C CA . SER B 1 76 ? -23.859 -36.938 -8.906 1 89.25 76 SER B CA 1
ATOM 3418 C C . SER B 1 76 ? -22.734 -37.906 -8.656 1 89.25 76 SER B C 1
ATOM 3420 O O . SER B 1 76 ? -21.594 -37.5 -8.414 1 89.25 76 SER B O 1
ATOM 3422 N N . HIS B 1 77 ? -23 -39.188 -8.719 1 89.44 77 HIS B N 1
ATOM 3423 C CA . HIS B 1 77 ? -21.984 -40.219 -8.492 1 89.44 77 HIS B CA 1
ATOM 3424 C C . HIS B 1 77 ? -20.938 -40.219 -9.594 1 89.44 77 HIS B C 1
ATOM 3426 O O . HIS B 1 77 ? -19.844 -40.75 -9.422 1 89.44 77 HIS B O 1
ATOM 3432 N N . LEU B 1 78 ? -21.266 -39.594 -10.758 1 92 78 LEU B N 1
ATOM 3433 C CA . LEU B 1 78 ? -20.359 -39.5 -11.891 1 92 78 LEU B CA 1
ATOM 3434 C C . LEU B 1 78 ? -19.531 -38.25 -11.844 1 92 78 LEU B C 1
ATOM 3436 O O . LEU B 1 78 ? -18.719 -37.969 -12.742 1 92 78 LEU B O 1
ATOM 3440 N N . ALA B 1 79 ? -19.719 -37.5 -10.844 1 90.5 79 ALA B N 1
ATOM 3441 C CA . ALA B 1 79 ? -19.125 -36.156 -10.766 1 90.5 79 ALA B CA 1
ATOM 3442 C C . ALA B 1 79 ? -17.609 -36.219 -10.906 1 90.5 79 ALA B C 1
ATOM 3444 O O . ALA B 1 79 ? -17.016 -35.5 -11.695 1 90.5 79 ALA B O 1
ATOM 3445 N N . LEU B 1 80 ? -17 -37.062 -10.18 1 87.5 80 LEU B N 1
ATOM 3446 C CA . LEU B 1 80 ? -15.555 -37.188 -10.18 1 87.5 80 LEU B CA 1
ATOM 3447 C C . LEU B 1 80 ? -15.039 -37.562 -11.57 1 87.5 80 LEU B C 1
ATOM 3449 O O . LEU B 1 80 ? -14.047 -37 -12.039 1 87.5 80 LEU B O 1
ATOM 3453 N N . GLU B 1 81 ? -15.719 -38.5 -12.164 1 88.06 81 GLU B N 1
ATOM 3454 C CA . GLU B 1 81 ? -15.344 -38.938 -13.508 1 88.06 81 GLU B CA 1
ATOM 3455 C C . GLU B 1 81 ? -15.461 -37.781 -14.516 1 88.06 81 GLU B C 1
ATOM 3457 O O . GLU B 1 81 ? -14.578 -37.594 -15.359 1 88.06 81 GLU B O 1
ATOM 3462 N N . ILE B 1 82 ? -16.469 -37.062 -14.383 1 89.56 82 ILE B N 1
ATOM 3463 C CA . ILE B 1 82 ? -16.703 -35.938 -15.281 1 89.56 82 ILE B CA 1
ATOM 3464 C C . ILE B 1 82 ? -15.633 -34.875 -15.07 1 89.56 82 ILE B C 1
ATOM 3466 O O . ILE B 1 82 ? -15.07 -34.344 -16.047 1 89.56 82 ILE B O 1
ATOM 3470 N N . MET B 1 83 ? -15.344 -34.562 -13.867 1 87.5 83 MET B N 1
ATOM 3471 C CA . MET B 1 83 ? -14.336 -33.562 -13.555 1 87.5 83 MET B CA 1
ATOM 3472 C C . MET B 1 83 ? -12.961 -34 -14.047 1 87.5 83 MET B C 1
ATOM 3474 O O . MET B 1 83 ? -12.188 -33.156 -14.547 1 87.5 83 MET B O 1
ATOM 3478 N N . LYS B 1 84 ? -12.688 -35.219 -13.898 1 83 84 LYS B N 1
ATOM 3479 C CA . LYS B 1 84 ? -11.422 -35.75 -14.398 1 83 84 LYS B CA 1
ATOM 3480 C C . LYS B 1 84 ? -11.344 -35.656 -15.914 1 83 84 LYS B C 1
ATOM 3482 O O . LYS B 1 84 ? -10.344 -35.188 -16.469 1 83 84 LYS B O 1
ATOM 3487 N N . GLU B 1 85 ? -12.398 -36.062 -16.531 1 85.62 85 GLU B N 1
ATOM 3488 C CA . GLU B 1 85 ? -12.453 -36.094 -18 1 85.62 85 GLU B CA 1
ATOM 3489 C C . GLU B 1 85 ? -12.359 -34.656 -18.562 1 85.62 85 GLU B C 1
ATOM 3491 O O . GLU B 1 85 ? -11.656 -34.438 -19.547 1 85.62 85 GLU B O 1
ATOM 3496 N N . LYS B 1 86 ? -13.008 -33.781 -17.906 1 86.56 86 LYS B N 1
ATOM 3497 C CA . LYS B 1 86 ? -13.094 -32.406 -18.422 1 86.56 86 LYS B CA 1
ATOM 3498 C C . LYS B 1 86 ? -12.016 -31.516 -17.797 1 86.56 86 LYS B C 1
ATOM 3500 O O . LYS B 1 86 ? -11.867 -30.359 -18.188 1 86.56 86 LYS B O 1
ATOM 3505 N N . GLN B 1 87 ? -11.234 -32.031 -16.844 1 79.25 87 GLN B N 1
ATOM 3506 C CA . GLN B 1 87 ? -10.156 -31.328 -16.141 1 79.25 87 GLN B CA 1
ATOM 3507 C C . GLN B 1 87 ? -10.656 -30.047 -15.492 1 79.25 87 GLN B C 1
ATOM 3509 O O . GLN B 1 87 ? -10.07 -28.984 -15.672 1 79.25 87 GLN B O 1
ATOM 3514 N N . ILE B 1 88 ? -11.828 -30.234 -14.789 1 84 88 ILE B N 1
ATOM 3515 C CA . ILE B 1 88 ? -12.383 -29.078 -14.078 1 84 88 ILE B CA 1
ATOM 3516 C C . ILE B 1 88 ? -12.414 -29.375 -12.578 1 84 88 ILE B C 1
ATOM 3518 O O . ILE B 1 88 ? -12.516 -30.531 -12.164 1 84 88 ILE B O 1
ATOM 3522 N N . GLU B 1 89 ? -12.328 -28.312 -11.781 1 81.06 89 GLU B N 1
ATOM 3523 C CA . GLU B 1 89 ? -12.227 -28.484 -10.336 1 81.06 89 GLU B CA 1
ATOM 3524 C C . GLU B 1 89 ? -13.578 -28.281 -9.656 1 81.06 89 GLU B C 1
ATOM 3526 O O . GLU B 1 89 ? -13.758 -28.625 -8.492 1 81.06 89 GLU B O 1
ATOM 3531 N N . GLY B 1 90 ? -14.516 -27.703 -10.266 1 88.19 90 GLY B N 1
ATOM 3532 C CA . GLY B 1 90 ? -15.852 -27.453 -9.758 1 88.19 90 GLY B CA 1
ATOM 3533 C C . GLY B 1 90 ? -16.938 -27.797 -10.75 1 88.19 90 GLY B C 1
ATOM 3534 O O . GLY B 1 90 ? -16.812 -27.5 -11.945 1 88.19 90 GLY B O 1
ATOM 3535 N N . LEU B 1 91 ? -17.969 -28.484 -10.203 1 91.19 91 LEU B N 1
ATOM 3536 C CA . LEU B 1 91 ? -19.078 -28.953 -11.031 1 91.19 91 LEU B CA 1
ATOM 3537 C C . LEU B 1 91 ? -20.406 -28.516 -10.438 1 91.19 91 LEU B C 1
ATOM 3539 O O . LEU B 1 91 ? -20.844 -29.062 -9.414 1 91.19 91 LEU B O 1
ATOM 3543 N N . PRO B 1 92 ? -21.094 -27.531 -11.07 1 94.12 92 PRO B N 1
ATOM 3544 C CA . PRO B 1 92 ? -22.391 -27.094 -10.555 1 94.12 92 PRO B CA 1
ATOM 3545 C C . PRO B 1 92 ? -23.438 -28.203 -10.602 1 94.12 92 PRO B C 1
ATOM 3547 O O . PRO B 1 92 ? -23.531 -28.938 -11.602 1 94.12 92 PRO B O 1
ATOM 3550 N N . LEU B 1 93 ? -24.125 -28.359 -9.492 1 95 93 LEU B N 1
ATOM 3551 C CA . LEU B 1 93 ? -25.297 -29.234 -9.406 1 95 93 LEU B CA 1
ATOM 3552 C C . LEU B 1 93 ? -26.578 -28.438 -9.695 1 95 93 LEU B C 1
ATOM 3554 O O . LEU B 1 93 ? -26.891 -27.484 -8.984 1 95 93 LEU B O 1
ATOM 3558 N N . VAL B 1 94 ? -27.297 -28.906 -10.727 1 95.5 94 VAL B N 1
ATOM 3559 C CA . VAL B 1 94 ? -28.469 -28.141 -11.125 1 95.5 94 VAL B CA 1
ATOM 3560 C C . VAL B 1 94 ? -29.703 -29.031 -11.086 1 95.5 94 VAL B C 1
ATOM 3562 O O . VAL B 1 94 ? -29.609 -30.25 -11.25 1 95.5 94 VAL B O 1
ATOM 3565 N N . ASN B 1 95 ? -30.844 -28.484 -10.766 1 94.94 95 ASN B N 1
ATOM 3566 C CA . ASN B 1 95 ? -32.094 -29.219 -10.812 1 94.94 95 ASN B CA 1
ATOM 3567 C C . ASN B 1 95 ? -32.75 -29.125 -12.188 1 94.94 95 ASN B C 1
ATOM 3569 O O . ASN B 1 95 ? -32.125 -28.672 -13.148 1 94.94 95 ASN B O 1
ATOM 3573 N N . ASP B 1 96 ? -33.969 -29.594 -12.305 1 93.75 96 ASP B N 1
ATOM 3574 C CA . ASP B 1 96 ? -34.656 -29.703 -13.586 1 93.75 96 ASP B CA 1
ATOM 3575 C C . ASP B 1 96 ? -35 -28.312 -14.133 1 93.75 96 ASP B C 1
ATOM 3577 O O . ASP B 1 96 ? -35.188 -28.141 -15.344 1 93.75 96 ASP B O 1
ATOM 3581 N N . ASN B 1 97 ? -35 -27.344 -13.289 1 94.25 97 ASN B N 1
ATOM 3582 C CA . ASN B 1 97 ? -35.281 -25.969 -13.711 1 94.25 97 ASN B CA 1
ATOM 3583 C C . ASN B 1 97 ? -34 -25.188 -13.977 1 94.25 97 ASN B C 1
ATOM 3585 O O . ASN B 1 97 ? -34.031 -23.969 -14.07 1 94.25 97 ASN B O 1
ATOM 3589 N N . ASN B 1 98 ? -32.875 -25.859 -13.922 1 94.38 98 ASN B N 1
ATOM 3590 C CA . ASN B 1 98 ? -31.562 -25.266 -14.172 1 94.38 98 ASN B CA 1
ATOM 3591 C C . ASN B 1 98 ? -31.125 -24.328 -13.047 1 94.38 98 ASN B C 1
ATOM 3593 O O . ASN B 1 98 ? -30.422 -23.344 -13.289 1 94.38 98 ASN B O 1
ATOM 3597 N N . GLU B 1 99 ? -31.703 -24.609 -11.883 1 94.75 99 GLU B N 1
ATOM 3598 C CA . GLU B 1 99 ? -31.281 -23.875 -10.68 1 94.75 99 GLU B CA 1
ATOM 3599 C C . GLU B 1 99 ? -30.109 -24.578 -9.992 1 94.75 99 GLU B C 1
ATOM 3601 O O . GLU B 1 99 ? -30.125 -25.812 -9.844 1 94.75 99 GLU B O 1
ATOM 3606 N N . VAL B 1 100 ? -29.156 -23.766 -9.656 1 94.75 100 VAL B N 1
ATOM 3607 C CA . VAL B 1 100 ? -27.984 -24.344 -8.992 1 94.75 100 VAL B CA 1
ATOM 3608 C C . VAL B 1 100 ? -28.328 -24.672 -7.543 1 94.75 100 VAL B C 1
ATOM 3610 O O . VAL B 1 100 ? -28.766 -23.797 -6.781 1 94.75 100 VAL B O 1
ATOM 3613 N N . THR B 1 101 ? -28.094 -25.891 -7.16 1 92.56 101 THR B N 1
ATOM 3614 C CA . THR B 1 101 ? -28.422 -26.312 -5.805 1 92.56 101 THR B CA 1
ATOM 3615 C C . THR B 1 101 ? -27.156 -26.516 -4.977 1 92.56 101 THR B C 1
ATOM 3617 O O . THR B 1 101 ? -27.203 -26.453 -3.748 1 92.56 101 THR B O 1
ATOM 3620 N N . ASP B 1 102 ? -26.109 -26.797 -5.719 1 92.06 102 ASP B N 1
ATOM 3621 C CA . ASP B 1 102 ? -24.828 -27.016 -5.055 1 92.06 102 ASP B CA 1
ATOM 3622 C C . ASP B 1 102 ? -23.688 -26.969 -6.059 1 92.06 102 ASP B C 1
ATOM 3624 O O . ASP B 1 102 ? -23.906 -26.828 -7.262 1 92.06 102 ASP B O 1
ATOM 3628 N N . ILE B 1 103 ? -22.516 -26.969 -5.551 1 91 103 ILE B N 1
ATOM 3629 C CA . ILE B 1 103 ? -21.297 -27.094 -6.355 1 91 103 ILE B CA 1
ATOM 3630 C C . ILE B 1 103 ? -20.438 -28.234 -5.809 1 91 103 ILE B C 1
ATOM 3632 O O . ILE B 1 103 ? -20.125 -28.266 -4.617 1 91 103 ILE B O 1
ATOM 3636 N N . LEU B 1 104 ? -20.094 -29.172 -6.645 1 88.44 104 LEU B N 1
ATOM 3637 C CA . LEU B 1 104 ? -19.219 -30.266 -6.254 1 88.44 104 LEU B CA 1
ATOM 3638 C C . LEU B 1 104 ? -17.766 -29.922 -6.582 1 88.44 104 LEU B C 1
ATOM 3640 O O . LEU B 1 104 ? -17.453 -29.547 -7.715 1 88.44 104 LEU B O 1
ATOM 3644 N N . PHE B 1 105 ? -16.938 -30.031 -5.633 1 85.38 105 PHE B N 1
ATOM 3645 C CA . PHE B 1 105 ? -15.531 -29.703 -5.824 1 85.38 105 PHE B CA 1
ATOM 3646 C C . PHE B 1 105 ? -14.68 -30.969 -5.84 1 85.38 105 PHE B C 1
ATOM 3648 O O . PHE B 1 105 ? -14.922 -31.891 -5.07 1 85.38 105 PHE B O 1
ATOM 3655 N N . TRP B 1 106 ? -13.664 -30.984 -6.656 1 79.19 106 TRP B N 1
ATOM 3656 C CA . TRP B 1 106 ? -12.758 -32.125 -6.812 1 79.19 106 TRP B CA 1
ATOM 3657 C C . TRP B 1 106 ? -12.141 -32.5 -5.473 1 79.19 106 TRP B C 1
ATOM 3659 O O . TRP B 1 106 ? -12.141 -33.688 -5.105 1 79.19 106 TRP B O 1
ATOM 3669 N N . ASN B 1 107 ? -11.641 -31.516 -4.75 1 70.81 107 ASN B N 1
ATOM 3670 C CA . ASN B 1 107 ? -10.914 -31.766 -3.508 1 70.81 107 ASN B CA 1
ATOM 3671 C C . ASN B 1 107 ? -11.82 -32.375 -2.449 1 70.81 107 ASN B C 1
ATOM 3673 O O . ASN B 1 107 ? -11.344 -33.031 -1.514 1 70.81 107 ASN B O 1
ATOM 3677 N N . GLU B 1 108 ? -13.078 -32.094 -2.568 1 68.94 108 GLU B N 1
ATOM 3678 C CA . GLU B 1 108 ? -14.023 -32.688 -1.622 1 68.94 108 GLU B CA 1
ATOM 3679 C C . GLU B 1 108 ? -14.328 -34.156 -1.979 1 68.94 108 GLU B C 1
ATOM 3681 O O . GLU B 1 108 ? -14.719 -34.938 -1.114 1 68.94 108 GLU B O 1
ATOM 3686 N N . LEU B 1 109 ? -14.109 -34.406 -3.268 1 67.81 109 LEU B N 1
ATOM 3687 C CA . LEU B 1 109 ? -14.477 -35.75 -3.76 1 67.81 109 LEU B CA 1
ATOM 3688 C C . LEU B 1 109 ? -13.273 -36.688 -3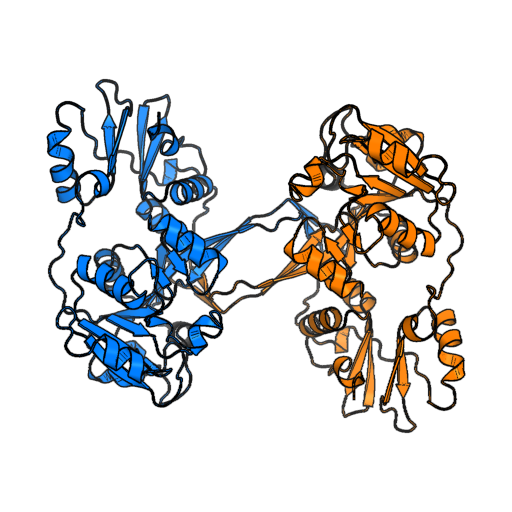.77 1 67.81 109 LEU B C 1
ATOM 3690 O O . LEU B 1 109 ? -13.422 -37.906 -3.705 1 67.81 109 LEU B O 1
ATOM 3694 N N . ASN B 1 110 ? -12.133 -36.125 -4.027 1 64 110 ASN B N 1
ATOM 3695 C CA . ASN B 1 110 ? -10.906 -36.906 -4.109 1 64 110 ASN B CA 1
ATOM 3696 C C . ASN B 1 110 ? -9.719 -36.156 -3.51 1 64 110 ASN B C 1
ATOM 3698 O O . ASN B 1 110 ? -9.656 -34.938 -3.58 1 64 110 ASN B O 1
ATOM 3702 N N . ASP B 1 111 ? -9 -36.812 -2.678 1 58.72 111 ASP B N 1
ATOM 3703 C CA . ASP B 1 111 ? -7.867 -36.219 -1.965 1 58.72 111 ASP B CA 1
ATOM 3704 C C . ASP B 1 111 ? -6.73 -35.875 -2.926 1 58.72 111 ASP B C 1
ATOM 3706 O O . ASP B 1 111 ? -5.773 -35.188 -2.547 1 58.72 111 ASP B O 1
ATOM 3710 N N . HIS B 1 112 ? -6.844 -36.562 -4.07 1 56.66 112 HIS B N 1
ATOM 3711 C CA . HIS B 1 112 ? -5.676 -36.406 -4.934 1 56.66 112 HIS B CA 1
ATOM 3712 C C . HIS B 1 112 ? -5.992 -35.562 -6.16 1 56.66 112 HIS B C 1
ATOM 3714 O O . HIS B 1 112 ? -7.16 -35.406 -6.527 1 56.66 112 HIS B O 1
ATOM 3720 N N . ASN B 1 113 ? -5.066 -34.812 -6.59 1 56.72 113 ASN B N 1
ATOM 3721 C CA . ASN B 1 113 ? -5.199 -34 -7.785 1 56.72 113 ASN B CA 1
ATOM 3722 C C . ASN B 1 113 ? -5.727 -34.812 -8.969 1 56.72 113 ASN B C 1
ATOM 3724 O O . ASN B 1 113 ? -5.215 -35.875 -9.266 1 56.72 113 ASN B O 1
ATOM 3728 N N . PRO B 1 114 ? -6.934 -34.562 -9.391 1 52.56 114 PRO B N 1
ATOM 3729 C CA . PRO B 1 114 ? -7.605 -35.344 -10.445 1 52.56 114 PRO B CA 1
ATOM 3730 C C . PRO B 1 114 ? -6.652 -35.781 -11.555 1 52.56 114 PRO B C 1
ATOM 3732 O O . PRO B 1 114 ? -6.906 -36.781 -12.234 1 52.56 114 PRO B O 1
ATOM 3735 N N . GLY B 1 115 ? -5.535 -35.094 -11.914 1 52.72 115 GLY B N 1
ATOM 3736 C CA . GLY B 1 115 ? -4.781 -35.438 -13.109 1 52.72 115 GLY B CA 1
ATOM 3737 C C . GLY B 1 115 ? -3.381 -35.938 -12.805 1 52.72 115 GLY B C 1
ATOM 3738 O O . GLY B 1 115 ? -2.455 -35.156 -12.648 1 52.72 115 GLY B O 1
ATOM 3739 N N . ARG B 1 116 ? -3.383 -37.125 -12.055 1 56.34 116 ARG B N 1
ATOM 3740 C CA . ARG B 1 116 ? -2.035 -37.688 -12.031 1 56.34 116 ARG B CA 1
ATOM 3741 C C . ARG B 1 116 ? -1.352 -37.562 -13.383 1 56.34 116 ARG B C 1
ATOM 3743 O O . ARG B 1 116 ? -1.766 -38.156 -14.367 1 56.34 116 ARG B O 1
ATOM 3750 N N . GLN B 1 117 ? -0.665 -36.375 -13.445 1 64.69 117 GLN B N 1
ATOM 3751 C CA . GLN B 1 117 ? -0.041 -36 -14.719 1 64.69 117 GLN B CA 1
ATOM 3752 C C . GLN B 1 117 ? 1.191 -36.875 -14.977 1 64.69 117 GLN B C 1
ATOM 3754 O O . GLN B 1 117 ? 1.779 -37.438 -14.047 1 64.69 117 GLN B O 1
ATOM 3759 N N . LYS B 1 118 ? 1.324 -37.281 -16.172 1 77.69 118 LYS B N 1
ATOM 3760 C CA . LYS B 1 118 ? 2.502 -38 -16.656 1 77.69 118 LYS B CA 1
ATOM 3761 C C . LYS B 1 118 ? 3.787 -37.344 -16.172 1 77.69 118 LYS B C 1
ATOM 3763 O O . LYS B 1 118 ? 3.881 -36.094 -16.125 1 77.69 118 LYS B O 1
ATOM 3768 N N . LYS B 1 119 ? 4.652 -38.188 -15.664 1 87.19 119 LYS B N 1
ATOM 3769 C CA . LYS B 1 119 ? 5.953 -37.719 -15.203 1 87.19 119 LYS B CA 1
ATOM 3770 C C . LYS B 1 119 ? 6.656 -36.906 -16.297 1 87.19 119 LYS B C 1
ATOM 3772 O O . LYS B 1 119 ? 6.617 -37.281 -17.469 1 87.19 119 LYS B O 1
ATOM 3777 N N . THR B 1 120 ? 7.094 -35.75 -15.898 1 88.94 120 THR B N 1
ATOM 3778 C CA . THR B 1 120 ? 7.887 -34.906 -16.797 1 88.94 120 THR B CA 1
ATOM 3779 C C . THR B 1 120 ? 9.344 -34.875 -16.359 1 88.94 120 THR B C 1
ATOM 3781 O O . THR B 1 120 ? 9.656 -35.094 -15.188 1 88.94 120 THR B O 1
ATOM 3784 N N . GLN B 1 121 ? 10.227 -34.688 -17.359 1 90.62 121 GLN B N 1
ATOM 3785 C CA . GLN B 1 121 ? 11.648 -34.562 -17.078 1 90.62 121 GLN B CA 1
ATOM 3786 C C . GLN B 1 121 ? 12.055 -33.125 -16.922 1 90.62 121 GLN B C 1
ATOM 3788 O O . GLN B 1 121 ? 13.242 -32.812 -16.781 1 90.62 121 GLN B O 1
ATOM 3793 N N . THR B 1 122 ? 11.102 -32.25 -16.906 1 95.5 122 THR B N 1
ATOM 3794 C CA . THR B 1 122 ? 11.375 -30.812 -16.781 1 95.5 122 THR B CA 1
ATOM 3795 C C . THR B 1 122 ? 11.961 -30.469 -15.422 1 95.5 122 THR B C 1
ATOM 3797 O O . THR B 1 122 ? 11.359 -30.781 -14.391 1 95.5 122 THR B O 1
ATOM 3800 N N . PRO B 1 123 ? 13.141 -29.859 -15.406 1 97 123 PRO B N 1
ATOM 3801 C CA . PRO B 1 123 ? 13.773 -29.531 -14.133 1 97 123 PRO B CA 1
ATOM 3802 C C . PRO B 1 123 ? 13.078 -28.391 -13.398 1 97 123 PRO B C 1
ATOM 3804 O O . PRO B 1 123 ? 12.469 -27.531 -14.039 1 97 123 PRO B O 1
ATOM 3807 N N . VAL B 1 124 ? 13.156 -28.453 -12.086 1 97.56 124 VAL B N 1
ATOM 3808 C CA . VAL B 1 124 ? 12.711 -27.359 -11.227 1 97.56 124 VAL B CA 1
ATOM 3809 C C . VAL B 1 124 ? 13.867 -26.875 -10.359 1 97.56 124 VAL B C 1
ATOM 3811 O O . VAL B 1 124 ? 14.477 -27.656 -9.633 1 97.56 124 VAL B O 1
ATOM 3814 N N . VAL B 1 125 ? 14.156 -25.625 -10.484 1 97.25 125 VAL B N 1
ATOM 3815 C CA . VAL B 1 125 ? 15.211 -25.031 -9.672 1 97.25 125 VAL B CA 1
ATOM 3816 C C . VAL B 1 125 ? 14.594 -24.219 -8.539 1 97.25 125 VAL B C 1
ATOM 3818 O O . VAL B 1 125 ? 13.758 -23.328 -8.781 1 97.25 125 VAL B O 1
ATOM 3821 N N . ILE B 1 126 ? 14.922 -24.484 -7.312 1 96.75 126 ILE B N 1
ATOM 3822 C CA . ILE B 1 126 ? 14.453 -23.766 -6.133 1 96.75 126 ILE B CA 1
ATOM 3823 C C . ILE B 1 126 ? 15.602 -22.938 -5.539 1 96.75 126 ILE B C 1
ATOM 3825 O O . ILE B 1 126 ? 16.641 -23.5 -5.168 1 96.75 126 ILE B O 1
ATOM 3829 N N . MET B 1 127 ? 15.359 -21.641 -5.477 1 93.88 127 MET B N 1
ATOM 3830 C CA . MET B 1 127 ? 16.391 -20.719 -5 1 93.88 127 MET B CA 1
ATOM 3831 C C . MET B 1 127 ? 16.391 -20.641 -3.475 1 93.88 127 MET B C 1
ATOM 3833 O O . MET B 1 127 ? 15.531 -19.969 -2.889 1 93.88 127 MET B O 1
ATOM 3837 N N . ALA B 1 128 ? 17.344 -21.219 -2.832 1 87.88 128 ALA B N 1
ATOM 3838 C CA . ALA B 1 128 ? 17.344 -21.328 -1.375 1 87.88 128 ALA B CA 1
ATOM 3839 C C . ALA B 1 128 ? 18.672 -20.859 -0.784 1 87.88 128 ALA B C 1
ATOM 3841 O O . ALA B 1 128 ? 19.047 -21.281 0.31 1 87.88 128 ALA B O 1
ATOM 3842 N N . GLY B 1 129 ? 19.359 -20.031 -1.468 1 81.56 129 GLY B N 1
ATOM 3843 C CA . GLY B 1 129 ? 20.672 -19.594 -1.009 1 81.56 129 GLY B CA 1
ATOM 3844 C C . GLY B 1 129 ? 20.625 -18.391 -0.089 1 81.56 129 GLY B C 1
ATOM 3845 O O . GLY B 1 129 ? 21.609 -18.062 0.557 1 81.56 129 GLY B O 1
ATOM 3846 N N . GLY B 1 130 ? 19.438 -17.797 0.039 1 80.94 130 GLY B N 1
ATOM 3847 C CA . GLY B 1 130 ? 19.328 -16.531 0.766 1 80.94 130 GLY B CA 1
ATOM 3848 C C . GLY B 1 130 ? 19.344 -16.719 2.271 1 80.94 130 GLY B C 1
ATOM 3849 O O . GLY B 1 130 ? 19 -17.781 2.777 1 80.94 130 GLY B O 1
ATOM 3850 N N . ARG B 1 131 ? 19.688 -15.625 2.967 1 78.31 131 ARG B N 1
ATOM 3851 C CA . ARG B 1 131 ? 19.797 -15.633 4.422 1 78.31 131 ARG B CA 1
ATOM 3852 C C . ARG B 1 131 ? 18.422 -15.602 5.082 1 78.31 131 ARG B C 1
ATOM 3854 O O . ARG B 1 131 ? 18.281 -15.969 6.25 1 78.31 131 ARG B O 1
ATOM 3861 N N . GLY B 1 132 ? 17.484 -15.102 4.371 1 77.81 132 GLY B N 1
ATOM 3862 C CA . GLY B 1 132 ? 16.141 -15.016 4.93 1 77.81 132 GLY B CA 1
ATOM 3863 C C . GLY B 1 132 ? 16.016 -13.969 6.023 1 77.81 132 GLY B C 1
ATOM 3864 O O . GLY B 1 132 ? 15.414 -14.219 7.062 1 77.81 132 GLY B O 1
ATOM 3865 N N . SER B 1 133 ? 16.578 -12.789 5.93 1 75.81 133 SER B N 1
ATOM 3866 C CA . SER B 1 133 ? 16.688 -11.742 6.941 1 75.81 133 SER B CA 1
ATOM 3867 C C . SER B 1 133 ? 15.305 -11.258 7.375 1 75.81 133 SER B C 1
ATOM 3869 O O . SER B 1 133 ? 15.109 -10.883 8.531 1 75.81 133 SER B O 1
ATOM 3871 N N . ARG B 1 134 ? 14.305 -11.422 6.582 1 73.25 134 ARG B N 1
ATOM 3872 C CA . ARG B 1 134 ? 12.953 -10.961 6.898 1 73.25 134 ARG B CA 1
ATOM 3873 C C . ARG B 1 134 ? 12.312 -11.836 7.973 1 73.25 134 ARG B C 1
ATOM 3875 O O . ARG B 1 134 ? 11.352 -11.422 8.625 1 73.25 134 ARG B O 1
ATOM 3882 N N . LEU B 1 135 ? 12.859 -13.031 8.086 1 72.19 135 LEU B N 1
ATOM 3883 C CA . LEU B 1 135 ? 12.289 -13.977 9.039 1 72.19 135 LEU B CA 1
ATOM 3884 C C . LEU B 1 135 ? 13.156 -14.102 10.281 1 72.19 135 LEU B C 1
ATOM 3886 O O . LEU B 1 135 ? 13.008 -15.039 11.07 1 72.19 135 LEU B O 1
ATOM 3890 N N . TYR B 1 136 ? 14.023 -13.156 10.352 1 74.75 136 TYR B N 1
ATOM 3891 C CA . TYR B 1 136 ? 14.773 -13.094 11.602 1 74.75 136 TYR B CA 1
ATOM 3892 C C . TYR B 1 136 ? 13.852 -12.883 12.789 1 74.75 136 TYR B C 1
ATOM 3894 O O . TYR B 1 136 ? 12.875 -12.125 12.703 1 74.75 136 TYR B O 1
ATOM 3902 N N . PRO B 1 137 ? 14.039 -13.664 13.789 1 76.19 137 PRO B N 1
ATOM 3903 C CA . PRO B 1 137 ? 15.242 -14.367 14.227 1 76.19 137 PRO B CA 1
ATOM 3904 C C . PRO B 1 137 ? 15.188 -15.867 13.93 1 76.19 137 PRO B C 1
ATOM 3906 O O . PRO B 1 137 ? 16.156 -16.578 14.172 1 76.19 137 PRO B O 1
ATOM 3909 N N . TYR B 1 138 ? 14.117 -16.328 13.445 1 74.56 138 TYR B N 1
ATOM 3910 C CA . TYR B 1 138 ? 13.984 -17.766 13.195 1 74.56 138 TYR B CA 1
ATOM 3911 C C . TYR B 1 138 ? 15.102 -18.266 12.305 1 74.56 138 TYR B C 1
ATOM 3913 O O . TYR B 1 138 ? 15.633 -19.359 12.523 1 74.56 138 TYR B O 1
ATOM 3921 N N . THR B 1 139 ? 15.516 -17.406 11.438 1 76.06 139 THR B N 1
ATOM 3922 C CA . THR B 1 139 ? 16.484 -17.828 10.422 1 76.06 139 THR B CA 1
ATOM 3923 C C . THR B 1 139 ? 17.906 -17.781 10.984 1 76.06 139 THR B C 1
ATOM 3925 O O . THR B 1 139 ? 18.859 -18.156 10.305 1 76.06 139 THR B O 1
ATOM 3928 N N . LYS B 1 140 ? 17.953 -17.312 12.203 1 79.75 140 LYS B N 1
ATOM 3929 C CA . LYS B 1 140 ? 19.25 -17.391 12.852 1 79.75 140 LYS B CA 1
ATOM 3930 C C . LYS B 1 140 ? 19.656 -18.844 13.102 1 79.75 140 LYS B C 1
ATOM 3932 O O . LYS B 1 140 ? 20.828 -19.188 13.062 1 79.75 140 LYS B O 1
ATOM 3937 N N . ILE B 1 141 ? 18.703 -19.672 13.25 1 82.62 141 ILE B N 1
ATOM 3938 C CA . ILE B 1 141 ? 18.969 -21.047 13.625 1 82.62 141 ILE B CA 1
ATOM 3939 C C . ILE B 1 141 ? 18.625 -21.984 12.461 1 82.62 141 ILE B C 1
ATOM 3941 O O . ILE B 1 141 ? 19.391 -22.875 12.133 1 82.62 141 ILE B O 1
ATOM 3945 N N . ILE B 1 142 ? 17.484 -21.812 11.836 1 87.56 142 ILE B N 1
ATOM 3946 C CA . ILE B 1 142 ? 16.953 -22.703 10.805 1 87.56 142 ILE B CA 1
ATOM 3947 C C . ILE B 1 142 ? 16.984 -22 9.453 1 87.56 142 ILE B C 1
ATOM 3949 O O . ILE B 1 142 ? 16.484 -20.875 9.328 1 87.56 142 ILE B O 1
ATOM 3953 N N . PRO B 1 143 ? 17.656 -22.641 8.477 1 91.12 143 PRO B N 1
ATOM 3954 C CA . PRO B 1 143 ? 17.609 -22.016 7.16 1 91.12 143 PRO B CA 1
ATOM 3955 C C . PRO B 1 143 ? 16.188 -21.875 6.609 1 91.12 143 PRO B C 1
ATOM 3957 O O . PRO B 1 143 ? 15.328 -22.703 6.926 1 91.12 143 PRO B O 1
ATOM 3960 N N . LYS B 1 144 ? 15.969 -20.906 5.777 1 88.62 144 LYS B N 1
ATOM 3961 C CA . LYS B 1 144 ? 14.656 -20.516 5.27 1 88.62 144 LYS B CA 1
ATOM 3962 C C . LYS B 1 144 ? 13.922 -21.688 4.648 1 88.62 144 LYS B C 1
ATOM 3964 O O . LYS B 1 144 ? 12.734 -21.906 4.914 1 88.62 144 LYS B O 1
ATOM 3969 N N . PRO B 1 145 ? 14.656 -22.547 3.854 1 90.81 145 PRO B N 1
ATOM 3970 C CA . PRO B 1 145 ? 13.938 -23.656 3.205 1 90.81 145 PRO B CA 1
ATOM 3971 C C . PRO B 1 145 ? 13.406 -24.672 4.203 1 90.81 145 PRO B C 1
ATOM 3973 O O . PRO B 1 145 ? 12.508 -25.453 3.867 1 90.81 145 PRO B O 1
ATOM 3976 N N . LEU B 1 146 ? 13.891 -24.688 5.406 1 91.88 146 LEU B N 1
ATOM 3977 C CA . LEU B 1 146 ? 13.508 -25.703 6.375 1 91.88 146 LEU B CA 1
ATOM 3978 C C . LEU B 1 146 ? 12.516 -25.141 7.387 1 91.88 146 LEU B C 1
ATOM 3980 O O . LEU B 1 146 ? 12.117 -25.828 8.32 1 91.88 146 LEU B O 1
ATOM 3984 N N . ILE B 1 147 ? 12.164 -23.953 7.203 1 86.56 147 ILE B N 1
ATOM 3985 C CA . ILE B 1 147 ? 11.148 -23.375 8.078 1 86.56 147 ILE B CA 1
ATOM 3986 C C . ILE B 1 147 ? 9.82 -24.109 7.879 1 86.56 147 ILE B C 1
ATOM 3988 O O . ILE B 1 147 ? 9.352 -24.25 6.75 1 86.56 147 ILE B O 1
ATOM 3992 N N . PRO B 1 148 ? 9.234 -24.484 8.953 1 84.62 148 PRO B N 1
ATOM 3993 C CA . PRO B 1 148 ? 8.016 -25.281 8.836 1 84.62 148 PRO B CA 1
ATOM 3994 C C . PRO B 1 148 ? 6.766 -24.422 8.609 1 84.62 148 PRO B C 1
ATOM 3996 O O . PRO B 1 148 ? 6.633 -23.359 9.195 1 84.62 148 PRO B O 1
ATOM 3999 N N . ILE B 1 149 ? 5.953 -24.828 7.828 1 79.12 149 ILE B N 1
ATOM 4000 C CA . ILE B 1 149 ? 4.562 -24.422 7.699 1 79.12 149 ILE B CA 1
ATOM 4001 C C . ILE B 1 149 ? 3.643 -25.547 8.156 1 79.12 149 ILE B C 1
ATOM 4003 O O . ILE B 1 149 ? 3.455 -26.531 7.438 1 79.12 149 ILE B O 1
ATOM 4007 N N . GLY B 1 150 ? 3.072 -25.391 9.281 1 78.44 150 GLY B N 1
ATOM 4008 C CA . GLY B 1 150 ? 2.51 -26.547 9.945 1 78.44 150 GLY B CA 1
ATOM 4009 C C . GLY B 1 150 ? 3.566 -27.516 10.445 1 78.44 150 GLY B C 1
ATOM 4010 O O . GLY B 1 150 ? 4.422 -27.156 11.25 1 78.44 150 GLY B O 1
ATOM 4011 N N . ASP B 1 151 ? 3.607 -28.688 9.875 1 84.12 151 ASP B N 1
ATOM 4012 C CA . ASP B 1 151 ? 4.547 -29.719 10.312 1 84.12 151 ASP B CA 1
ATOM 4013 C C . ASP B 1 151 ? 5.539 -30.062 9.211 1 84.12 151 ASP B C 1
ATOM 4015 O O . ASP B 1 151 ? 6.34 -30.984 9.344 1 84.12 151 ASP B O 1
ATOM 4019 N N . THR B 1 152 ? 5.48 -29.375 8.117 1 89.19 152 THR B N 1
ATOM 4020 C CA . THR B 1 152 ? 6.293 -29.688 6.945 1 89.19 152 THR B CA 1
ATOM 4021 C C . THR B 1 152 ? 7.105 -28.469 6.512 1 89.19 152 THR B C 1
ATOM 4023 O O . THR B 1 152 ? 6.574 -27.359 6.414 1 89.19 152 THR B O 1
ATOM 4026 N N . PRO B 1 153 ? 8.398 -28.703 6.277 1 90.81 153 PRO B N 1
ATOM 4027 C CA . PRO B 1 153 ? 9.211 -27.578 5.785 1 90.81 153 PRO B CA 1
ATOM 4028 C C . PRO B 1 153 ? 8.688 -27 4.48 1 90.81 153 PRO B C 1
ATOM 4030 O O . PRO B 1 153 ? 8.125 -27.719 3.654 1 90.81 153 PRO B O 1
ATOM 4033 N N . ILE B 1 154 ? 8.906 -25.781 4.25 1 90.56 154 ILE B N 1
ATOM 4034 C CA . ILE B 1 154 ? 8.367 -25.078 3.092 1 90.56 154 ILE B CA 1
ATOM 4035 C C . ILE B 1 154 ? 8.922 -25.688 1.811 1 90.56 154 ILE B C 1
ATOM 4037 O O . ILE B 1 154 ? 8.203 -25.859 0.826 1 90.56 154 ILE B O 1
ATOM 4041 N N . VAL B 1 155 ? 10.195 -26.078 1.784 1 94.31 155 VAL B N 1
ATOM 4042 C CA . VAL B 1 155 ? 10.797 -26.625 0.57 1 94.31 155 VAL B CA 1
ATOM 4043 C C . VAL B 1 155 ? 10.117 -27.938 0.199 1 94.31 155 VAL B C 1
ATOM 4045 O O . VAL B 1 155 ? 9.914 -28.234 -0.982 1 94.31 155 VAL B O 1
ATOM 4048 N N . GLU B 1 156 ? 9.781 -28.703 1.183 1 94.62 156 GLU B N 1
ATOM 4049 C CA . GLU B 1 156 ? 9.062 -29.938 0.931 1 94.62 156 GLU B CA 1
ATOM 4050 C C . GLU B 1 156 ? 7.664 -29.672 0.385 1 94.62 156 GLU B C 1
ATOM 4052 O O . GLU B 1 156 ? 7.188 -30.391 -0.496 1 94.62 156 GLU B O 1
ATOM 4057 N N . ARG B 1 157 ? 7.066 -28.719 0.916 1 91.44 157 ARG B N 1
ATOM 4058 C CA . ARG B 1 157 ? 5.738 -28.359 0.426 1 91.44 157 ARG B CA 1
ATOM 4059 C C . ARG B 1 157 ? 5.785 -27.953 -1.045 1 91.44 157 ARG B C 1
ATOM 4061 O O . ARG B 1 157 ? 4.918 -28.359 -1.829 1 91.44 157 ARG B O 1
ATOM 4068 N N . ILE B 1 158 ? 6.75 -27.203 -1.368 1 94.31 158 ILE B N 1
ATOM 4069 C CA . ILE B 1 158 ? 6.926 -26.781 -2.75 1 94.31 158 ILE B CA 1
ATOM 4070 C C . ILE B 1 158 ? 7.141 -28 -3.646 1 94.31 158 ILE B C 1
ATOM 4072 O O . ILE B 1 158 ? 6.434 -28.172 -4.641 1 94.31 158 ILE B O 1
ATOM 4076 N N . MET B 1 159 ? 8.055 -28.875 -3.266 1 95.75 159 MET B N 1
ATOM 4077 C CA . MET B 1 159 ? 8.398 -30.047 -4.07 1 95.75 159 MET B CA 1
ATOM 4078 C C . MET B 1 159 ? 7.211 -31 -4.176 1 95.75 159 MET B C 1
ATOM 4080 O O . MET B 1 159 ? 6.898 -31.484 -5.262 1 95.75 159 MET B O 1
ATOM 4084 N N . ASN B 1 160 ? 6.547 -31.188 -3.047 1 93 160 ASN B N 1
ATOM 4085 C CA . ASN B 1 160 ? 5.395 -32.094 -3.043 1 93 160 ASN B CA 1
ATOM 4086 C C . ASN B 1 160 ? 4.297 -31.578 -3.977 1 93 160 ASN B C 1
ATOM 4088 O O . ASN B 1 160 ? 3.688 -32.375 -4.703 1 93 160 ASN B O 1
ATOM 4092 N N . GLN B 1 161 ? 4.082 -30.375 -3.949 1 90.38 161 GLN B N 1
ATOM 4093 C CA . GLN B 1 161 ? 3.074 -29.781 -4.82 1 90.38 161 GLN B CA 1
ATOM 4094 C C . GLN B 1 161 ? 3.439 -29.969 -6.293 1 90.38 161 GLN B C 1
ATOM 4096 O O . GLN B 1 161 ? 2.59 -30.344 -7.102 1 90.38 161 GLN B O 1
ATOM 4101 N N . MET B 1 162 ? 4.613 -29.781 -6.656 1 93.81 162 MET B N 1
ATOM 4102 C CA . MET B 1 162 ? 5.066 -29.906 -8.039 1 93.81 162 MET B CA 1
ATOM 4103 C C . MET B 1 162 ? 5.051 -31.359 -8.484 1 93.81 162 MET B C 1
ATOM 4105 O O . MET B 1 162 ? 4.766 -31.672 -9.641 1 93.81 162 MET B O 1
ATOM 4109 N N . MET B 1 163 ? 5.328 -32.25 -7.551 1 93.06 163 MET B N 1
ATOM 4110 C CA . MET B 1 163 ? 5.324 -33.688 -7.855 1 93.06 163 MET B CA 1
ATOM 4111 C C . MET B 1 163 ? 3.928 -34.156 -8.242 1 93.06 163 MET B C 1
ATOM 4113 O O . MET B 1 163 ? 3.779 -35.062 -9.062 1 93.06 163 MET B O 1
ATOM 4117 N N . GLU B 1 164 ? 2.941 -33.5 -7.68 1 87 164 GLU B N 1
ATOM 4118 C CA . GLU B 1 164 ? 1.563 -33.844 -8.039 1 87 164 GLU B CA 1
ATOM 4119 C C . GLU B 1 164 ? 1.305 -33.562 -9.523 1 87 164 GLU B C 1
ATOM 4121 O O . GLU B 1 164 ? 0.402 -34.188 -10.109 1 87 164 GLU B O 1
ATOM 4126 N N . TYR B 1 165 ? 2.094 -32.75 -10.094 1 89.81 165 TYR B N 1
ATOM 4127 C CA . TYR B 1 165 ? 1.925 -32.438 -11.508 1 89.81 165 TYR B CA 1
ATOM 4128 C C . TYR B 1 165 ? 2.99 -33.094 -12.359 1 89.81 165 TYR B C 1
ATOM 4130 O O . TYR B 1 165 ? 3.174 -32.75 -13.523 1 89.81 165 TYR B O 1
ATOM 4138 N N . GLY B 1 166 ? 3.785 -34 -11.703 1 91.12 166 GLY B N 1
ATOM 4139 C CA . GLY B 1 166 ? 4.691 -34.844 -12.461 1 91.12 166 GLY B CA 1
ATOM 4140 C C . GLY B 1 166 ? 6.113 -34.312 -12.492 1 91.12 166 GLY B C 1
ATOM 4141 O O . GLY B 1 166 ? 6.965 -34.844 -13.195 1 91.12 166 GLY B O 1
ATOM 4142 N N . PHE B 1 167 ? 6.406 -33.312 -11.781 1 94.62 167 PHE B N 1
ATOM 4143 C CA . PHE B 1 167 ? 7.77 -32.812 -11.711 1 94.62 167 PHE B CA 1
ATOM 4144 C C . PHE B 1 167 ? 8.562 -33.531 -10.625 1 94.62 167 PHE B C 1
ATOM 4146 O O . PHE B 1 167 ? 8.156 -33.531 -9.461 1 94.62 167 PHE B O 1
ATOM 4153 N N . TYR B 1 168 ? 9.75 -34.062 -11.008 1 94.38 168 TYR B N 1
ATOM 4154 C CA . TYR B 1 168 ? 10.484 -34.875 -10.039 1 94.38 168 TYR B CA 1
ATOM 4155 C C . TYR B 1 168 ? 11.953 -34.5 -10.016 1 94.38 168 TYR B C 1
ATOM 4157 O O . TYR B 1 168 ? 12.695 -34.906 -9.117 1 94.38 168 TYR B O 1
ATOM 4165 N N . GLU B 1 169 ? 12.398 -33.75 -11.016 1 95.38 169 GLU B N 1
ATOM 4166 C CA . GLU B 1 169 ? 13.797 -33.312 -11.102 1 95.38 169 GLU B CA 1
ATOM 4167 C C . GLU B 1 169 ? 14 -31.969 -10.422 1 95.38 169 GLU B C 1
ATOM 4169 O O . GLU B 1 169 ? 13.641 -30.922 -10.977 1 95.38 169 GLU B O 1
ATOM 4174 N N . PHE B 1 170 ? 14.602 -32 -9.211 1 97 170 PHE B N 1
ATOM 4175 C CA . PHE B 1 170 ? 14.719 -30.781 -8.43 1 97 170 PHE B CA 1
ATOM 4176 C C . PHE B 1 170 ? 16.172 -30.375 -8.258 1 97 170 PHE B C 1
ATOM 4178 O O . PHE B 1 170 ? 17.047 -31.234 -8.047 1 97 170 PHE B O 1
ATOM 4185 N N . TYR B 1 171 ? 16.484 -29.141 -8.438 1 96.69 171 TYR B N 1
ATOM 4186 C CA . TYR B 1 171 ? 17.75 -28.5 -8.117 1 96.69 171 TYR B CA 1
ATOM 4187 C C . TYR B 1 171 ? 17.578 -27.453 -7.02 1 96.69 171 TYR B C 1
ATOM 4189 O O . TYR B 1 171 ? 16.797 -26.516 -7.176 1 96.69 171 TYR B O 1
ATOM 4197 N N . LEU B 1 172 ? 18.219 -27.625 -5.922 1 96 172 LEU B N 1
ATOM 4198 C CA . LEU B 1 172 ? 18.141 -26.688 -4.801 1 96 172 LEU B CA 1
ATOM 4199 C C . LEU B 1 172 ? 19.469 -25.953 -4.613 1 96 172 LEU B C 1
ATOM 4201 O O . LEU B 1 172 ? 20.5 -26.578 -4.336 1 96 172 LEU B O 1
ATOM 4205 N N . THR B 1 173 ? 19.422 -24.609 -4.805 1 94.5 173 THR B N 1
ATOM 4206 C CA . THR B 1 173 ? 20.625 -23.828 -4.57 1 94.5 173 THR B CA 1
ATOM 4207 C C . THR B 1 173 ? 20.75 -23.453 -3.096 1 94.5 173 THR B C 1
ATOM 4209 O O . THR B 1 173 ? 19.844 -22.844 -2.521 1 94.5 173 THR B O 1
ATOM 4212 N N . ILE B 1 174 ? 21.875 -23.75 -2.477 1 93.69 174 ILE B N 1
ATOM 4213 C CA . ILE B 1 174 ? 22 -23.562 -1.036 1 93.69 174 ILE B CA 1
ATOM 4214 C C . ILE B 1 174 ? 23.281 -22.781 -0.733 1 93.69 174 ILE B C 1
ATOM 4216 O O . ILE B 1 174 ? 24.266 -22.875 -1.484 1 93.69 174 ILE B O 1
ATOM 4220 N N . ASN B 1 175 ? 23.203 -22 0.289 1 91.5 175 ASN B N 1
ATOM 4221 C CA . ASN B 1 175 ? 24.344 -21.25 0.769 1 91.5 175 ASN B CA 1
ATOM 4222 C C . ASN B 1 175 ? 24.312 -21.078 2.285 1 91.5 175 ASN B C 1
ATOM 4224 O O . ASN B 1 175 ? 25.109 -21.703 2.998 1 91.5 175 ASN B O 1
ATOM 4228 N N . TYR B 1 176 ? 23.359 -20.328 2.752 1 88 176 TYR B N 1
ATOM 4229 C CA . TYR B 1 176 ? 23.219 -20.078 4.18 1 88 176 TYR B CA 1
ATOM 4230 C C . TYR B 1 176 ? 22.797 -21.344 4.922 1 88 176 TYR B C 1
ATOM 4232 O O . TYR B 1 176 ? 21.781 -21.953 4.59 1 88 176 TYR B O 1
ATOM 4240 N N . LYS B 1 177 ? 23.688 -21.812 5.906 1 92.38 177 LYS B N 1
ATOM 4241 C CA . LYS B 1 177 ? 23.453 -22.984 6.738 1 92.38 177 LYS B CA 1
ATOM 4242 C C . LYS B 1 177 ? 23.172 -24.219 5.883 1 92.38 177 LYS B C 1
ATOM 4244 O O . LYS B 1 177 ? 22.281 -25.016 6.191 1 92.38 177 LYS B O 1
ATOM 4249 N N . LYS B 1 178 ? 23.938 -24.359 4.879 1 93.06 178 LYS B N 1
ATOM 4250 C CA . LYS B 1 178 ? 23.766 -25.422 3.879 1 93.06 178 LYS B CA 1
ATOM 4251 C C . LYS B 1 178 ? 23.906 -26.797 4.5 1 93.06 178 LYS B C 1
ATOM 4253 O O . LYS B 1 178 ? 23.281 -27.766 4.059 1 93.06 178 LYS B O 1
ATOM 4258 N N . GLU B 1 179 ? 24.703 -26.859 5.578 1 94.12 179 GLU B N 1
ATOM 4259 C CA . GLU B 1 179 ? 24.938 -28.156 6.195 1 94.12 179 GLU B CA 1
ATOM 4260 C C . GLU B 1 179 ? 23.656 -28.719 6.809 1 94.12 179 GLU B C 1
ATOM 4262 O O . GLU B 1 179 ? 23.438 -29.938 6.805 1 94.12 179 GLU B O 1
ATOM 4267 N N . LEU B 1 180 ? 22.859 -27.875 7.281 1 94.12 180 LEU B N 1
ATOM 4268 C CA . LEU B 1 180 ? 21.594 -28.312 7.852 1 94.12 180 LEU B CA 1
ATOM 4269 C C . LEU B 1 180 ? 20.656 -28.844 6.762 1 94.12 180 LEU B C 1
ATOM 4271 O O . LEU B 1 180 ? 19.969 -29.844 6.965 1 94.12 180 LEU B O 1
ATOM 4275 N N . ILE B 1 181 ? 20.672 -28.25 5.66 1 94.94 181 ILE B N 1
ATOM 4276 C CA . ILE B 1 181 ? 19.828 -28.672 4.539 1 94.94 181 ILE B CA 1
ATOM 4277 C C . ILE B 1 181 ? 20.297 -30.016 4.012 1 94.94 181 ILE B C 1
ATOM 4279 O O . ILE B 1 181 ? 19.484 -30.922 3.773 1 94.94 181 ILE B O 1
ATOM 4283 N N . LYS B 1 182 ? 21.641 -30.109 3.91 1 95.31 182 LYS B N 1
ATOM 4284 C CA . LYS B 1 182 ? 22.234 -31.375 3.467 1 95.31 182 LYS B CA 1
ATOM 4285 C C . LYS B 1 182 ? 21.844 -32.531 4.406 1 95.31 182 LYS B C 1
ATOM 4287 O O . LYS B 1 182 ? 21.484 -33.594 3.955 1 95.31 182 LYS B O 1
ATOM 4292 N N . ALA B 1 183 ? 21.922 -32.219 5.691 1 95.06 183 ALA B N 1
ATOM 4293 C CA . ALA B 1 183 ? 21.609 -33.219 6.699 1 95.06 183 ALA B CA 1
ATOM 4294 C C . ALA B 1 183 ? 20.141 -33.625 6.625 1 95.06 183 ALA B C 1
ATOM 4296 O O . ALA B 1 183 ? 19.797 -34.781 6.77 1 95.06 183 ALA B O 1
ATOM 4297 N N . TYR B 1 184 ? 19.328 -32.688 6.383 1 94.25 184 TYR B N 1
ATOM 4298 C CA . TYR B 1 184 ? 17.875 -32.938 6.355 1 94.25 184 TYR B CA 1
ATOM 4299 C C . TYR B 1 184 ? 17.5 -33.844 5.211 1 94.25 184 TYR B C 1
ATOM 4301 O O . TYR B 1 184 ? 16.641 -34.719 5.367 1 94.25 184 TYR B O 1
ATOM 4309 N N . PHE B 1 185 ? 18.125 -33.688 4.098 1 95.19 185 PHE B N 1
ATOM 4310 C CA . PHE B 1 185 ? 17.75 -34.438 2.918 1 95.19 185 PHE B CA 1
ATOM 4311 C C . PHE B 1 185 ? 18.672 -35.656 2.734 1 95.19 185 PHE B C 1
ATOM 4313 O O . PHE B 1 185 ? 18.609 -36.344 1.713 1 95.19 185 PHE B O 1
ATOM 4320 N N . ASN B 1 186 ? 19.5 -35.812 3.729 1 92.56 186 ASN B N 1
ATOM 4321 C CA . ASN B 1 186 ? 20.438 -36.938 3.646 1 92.56 186 ASN B CA 1
ATOM 4322 C C . ASN B 1 186 ? 19.703 -38.281 3.545 1 92.56 186 ASN B C 1
ATOM 4324 O O . ASN B 1 186 ? 18.812 -38.562 4.348 1 92.56 186 ASN B O 1
ATOM 4328 N N . ASP B 1 187 ? 19.922 -39.094 2.506 1 89.88 187 ASP B N 1
ATOM 4329 C CA . ASP B 1 187 ? 19.375 -40.406 2.25 1 89.88 187 ASP B CA 1
ATOM 4330 C C . ASP B 1 187 ? 17.859 -40.344 2.043 1 89.88 187 ASP B C 1
ATOM 4332 O O . ASP B 1 187 ? 17.141 -41.312 2.35 1 89.88 187 ASP B O 1
ATOM 4336 N N . ASP B 1 188 ? 17.375 -39.156 1.765 1 89.5 188 ASP B N 1
ATOM 4337 C CA . ASP B 1 188 ? 15.953 -39.031 1.428 1 89.5 188 ASP B CA 1
ATOM 4338 C C . ASP B 1 188 ? 15.711 -39.375 -0.042 1 89.5 188 ASP B C 1
ATOM 4340 O O . ASP B 1 188 ? 16.031 -38.562 -0.927 1 89.5 188 ASP B O 1
ATOM 4344 N N . HIS B 1 189 ? 15.078 -40.469 -0.363 1 87.81 189 HIS B N 1
ATOM 4345 C CA . HIS B 1 189 ? 14.906 -40.969 -1.725 1 87.81 189 HIS B CA 1
ATOM 4346 C C . HIS B 1 189 ? 13.531 -40.594 -2.275 1 87.81 189 HIS B C 1
ATOM 4348 O O . HIS B 1 189 ? 13.195 -40.969 -3.4 1 87.81 189 HIS B O 1
ATOM 4354 N N . ARG B 1 190 ? 12.852 -39.812 -1.483 1 87.88 190 ARG B N 1
ATOM 4355 C CA . ARG B 1 190 ? 11.539 -39.375 -1.936 1 87.88 190 ARG B CA 1
ATOM 4356 C C . ARG B 1 190 ? 11.664 -38.375 -3.09 1 87.88 190 ARG B C 1
ATOM 4358 O O . ARG B 1 190 ? 10.758 -38.25 -3.916 1 87.88 190 ARG B O 1
ATOM 4365 N N . TYR B 1 191 ? 12.82 -37.781 -3.127 1 91.38 191 TYR B N 1
ATOM 4366 C CA . TYR B 1 191 ? 13.023 -36.688 -4.094 1 91.38 191 TYR B CA 1
ATOM 4367 C C . TYR B 1 191 ? 14.266 -36.969 -4.938 1 91.38 191 TYR B C 1
ATOM 4369 O O . TYR B 1 191 ? 15.273 -37.469 -4.434 1 91.38 191 TYR B O 1
ATOM 4377 N N . HIS B 1 192 ? 14.195 -36.75 -6.207 1 94.5 192 HIS B N 1
ATOM 4378 C CA . HIS B 1 192 ? 15.398 -36.625 -7.02 1 94.5 192 HIS B CA 1
ATOM 4379 C C . HIS B 1 192 ? 15.969 -35.219 -6.93 1 94.5 192 HIS B C 1
ATOM 4381 O O . HIS B 1 192 ? 15.672 -34.375 -7.77 1 94.5 192 HIS B O 1
ATOM 4387 N N . LEU B 1 193 ? 16.766 -35 -5.93 1 95.88 193 LEU B N 1
ATOM 4388 C CA . LEU B 1 193 ? 17.172 -33.688 -5.5 1 95.88 193 LEU B CA 1
ATOM 4389 C C . LEU B 1 193 ? 18.672 -33.5 -5.691 1 95.88 193 LEU B C 1
ATOM 4391 O O . LEU B 1 193 ? 19.469 -34.312 -5.227 1 95.88 193 LEU B O 1
ATOM 4395 N N . HIS B 1 194 ? 19.031 -32.5 -6.465 1 95.44 194 HIS B N 1
ATOM 4396 C CA . HIS B 1 194 ? 20.422 -32.062 -6.609 1 95.44 194 HIS B CA 1
ATOM 4397 C C . HIS B 1 194 ? 20.703 -30.812 -5.766 1 95.44 194 HIS B C 1
ATOM 4399 O O . HIS B 1 194 ? 20.047 -29.781 -5.949 1 95.44 194 HIS B O 1
ATOM 4405 N N . LEU B 1 195 ? 21.609 -30.922 -4.824 1 95.44 195 LEU B N 1
ATOM 4406 C CA . LEU B 1 195 ? 22 -29.781 -4.012 1 95.44 195 LEU B CA 1
ATOM 4407 C C . LEU B 1 195 ? 23.156 -29.016 -4.652 1 95.44 195 LEU B C 1
ATOM 4409 O O . LEU B 1 195 ? 24.219 -29.594 -4.895 1 95.44 195 LEU B O 1
ATOM 4413 N N . ILE B 1 196 ? 22.859 -27.797 -5 1 94.25 196 ILE B N 1
ATOM 4414 C CA . ILE B 1 196 ? 23.844 -26.953 -5.645 1 94.25 196 ILE B CA 1
ATOM 4415 C C . ILE B 1 196 ? 24.375 -25.922 -4.641 1 94.25 196 ILE B C 1
ATOM 4417 O O . ILE B 1 196 ? 23.656 -25.016 -4.238 1 94.25 196 ILE B O 1
ATOM 4421 N N . GLU B 1 197 ? 25.656 -25.984 -4.363 1 93.19 197 GLU B N 1
ATOM 4422 C CA . GLU B 1 197 ? 26.25 -25.109 -3.357 1 93.19 197 GLU B CA 1
ATOM 4423 C C . GLU B 1 197 ? 26.797 -23.828 -3.992 1 93.19 197 GLU B C 1
ATOM 4425 O O . GLU B 1 197 ? 27.547 -23.891 -4.977 1 93.19 197 GLU B O 1
ATOM 4430 N N . GLU B 1 198 ? 26.328 -22.75 -3.418 1 89.31 198 GLU B N 1
ATOM 4431 C CA . GLU B 1 198 ? 26.891 -21.453 -3.783 1 89.31 198 GLU B CA 1
ATOM 4432 C C . GLU B 1 198 ? 27.984 -21.031 -2.801 1 89.31 198 GLU B C 1
ATOM 4434 O O . GLU B 1 198 ? 27.828 -21.172 -1.588 1 89.31 198 GLU B O 1
ATOM 4439 N N . ALA B 1 199 ? 29.078 -20.516 -3.322 1 84.12 199 ALA B N 1
ATOM 4440 C CA . ALA B 1 199 ? 30.141 -20.031 -2.453 1 84.12 199 ALA B CA 1
ATOM 4441 C C . ALA B 1 199 ? 29.75 -18.703 -1.814 1 84.12 199 ALA B C 1
ATOM 4443 O O . ALA B 1 199 ? 30.031 -18.469 -0.635 1 84.12 199 ALA B O 1
ATOM 4444 N N . ASN B 1 200 ? 29.141 -17.844 -2.574 1 85.25 200 ASN B N 1
ATOM 4445 C CA . ASN B 1 200 ? 28.609 -16.562 -2.145 1 85.25 200 ASN B CA 1
ATOM 4446 C C . ASN B 1 200 ? 27.172 -16.359 -2.588 1 85.25 200 ASN B C 1
ATOM 4448 O O . ASN B 1 200 ? 26.719 -16.984 -3.555 1 85.25 200 ASN B O 1
ATOM 4452 N N . PRO B 1 201 ? 26.531 -15.57 -1.749 1 82.12 201 PRO B N 1
ATOM 4453 C CA . PRO B 1 201 ? 25.172 -15.273 -2.211 1 82.12 201 PRO B CA 1
ATOM 4454 C C . PRO B 1 201 ? 25.156 -14.609 -3.588 1 82.12 201 PRO B C 1
ATOM 4456 O O . PRO B 1 201 ? 25.797 -13.586 -3.793 1 82.12 201 PRO B O 1
ATOM 4459 N N . LEU B 1 202 ? 24.484 -15.133 -4.52 1 84.62 202 LEU B N 1
ATOM 4460 C CA . LEU B 1 202 ? 24.5 -14.664 -5.898 1 84.62 202 LEU B CA 1
ATOM 4461 C C . LEU B 1 202 ? 23.156 -14.078 -6.297 1 84.62 202 LEU B C 1
ATOM 4463 O O . LEU B 1 202 ? 22.891 -13.844 -7.48 1 84.62 202 LEU B O 1
ATOM 4467 N N . GLY B 1 203 ? 22.188 -13.953 -5.336 1 85.19 203 GLY B N 1
ATOM 4468 C CA . GLY B 1 203 ? 20.875 -13.406 -5.656 1 85.19 203 GLY B CA 1
ATOM 4469 C C . GLY B 1 203 ? 19.875 -14.461 -6.074 1 85.19 203 GLY B C 1
ATOM 4470 O O . GLY B 1 203 ? 20.016 -15.633 -5.727 1 85.19 203 GLY B O 1
ATOM 4471 N N . THR B 1 204 ? 18.828 -14.047 -6.836 1 85.75 204 THR B N 1
ATOM 4472 C CA . THR B 1 204 ? 17.734 -14.945 -7.152 1 85.75 204 THR B CA 1
ATOM 4473 C C . THR B 1 204 ? 17.875 -15.516 -8.562 1 85.75 204 THR B C 1
ATOM 4475 O O . THR B 1 204 ? 17.062 -16.328 -9 1 85.75 204 THR B O 1
ATOM 4478 N N . ALA B 1 205 ? 18.938 -15.102 -9.266 1 90.69 205 ALA B N 1
ATOM 4479 C CA . ALA B 1 205 ? 19.141 -15.648 -10.609 1 90.69 205 ALA B CA 1
ATOM 4480 C C . ALA B 1 205 ? 20.609 -16 -10.844 1 90.69 205 ALA B C 1
ATOM 4482 O O . ALA B 1 205 ? 20.922 -16.75 -11.773 1 90.69 205 ALA B O 1
ATOM 4483 N N . GLY B 1 206 ? 21.469 -15.477 -10.062 1 89.62 206 GLY B N 1
ATOM 4484 C CA . GLY B 1 206 ? 22.891 -15.688 -10.273 1 89.62 206 GLY B CA 1
ATOM 4485 C C . GLY B 1 206 ? 23.297 -17.141 -10.188 1 89.62 206 GLY B C 1
ATOM 4486 O O . GLY B 1 206 ? 24.172 -17.594 -10.945 1 89.62 206 GLY B O 1
ATOM 4487 N N . SER B 1 207 ? 22.641 -17.891 -9.297 1 89.12 207 SER B N 1
ATOM 4488 C CA . SER B 1 207 ? 23 -19.281 -9.055 1 89.12 207 SER B CA 1
ATOM 4489 C C . SER B 1 207 ? 22.625 -20.156 -10.234 1 89.12 207 SER B C 1
ATOM 4491 O O . SER B 1 207 ? 23.078 -21.312 -10.32 1 89.12 207 SER B O 1
ATOM 4493 N N . LEU B 1 208 ? 21.828 -19.656 -11.148 1 92.94 208 LEU B N 1
ATOM 4494 C CA . LEU B 1 208 ? 21.453 -20.422 -12.328 1 92.94 208 LEU B CA 1
ATOM 4495 C C . LEU B 1 208 ? 22.688 -20.719 -13.195 1 92.94 208 LEU B C 1
ATOM 4497 O O . LEU B 1 208 ? 22.672 -21.672 -13.977 1 92.94 208 LEU B O 1
ATOM 4501 N N . ASN B 1 209 ? 23.688 -19.875 -13.023 1 90.56 209 ASN B N 1
ATOM 4502 C CA . ASN B 1 209 ? 24.938 -20.109 -13.734 1 90.56 209 ASN B CA 1
ATOM 4503 C C . ASN B 1 209 ? 25.562 -21.453 -13.352 1 90.56 209 ASN B C 1
ATOM 4505 O O . ASN B 1 209 ? 26.234 -22.078 -14.164 1 90.56 209 ASN B O 1
ATOM 4509 N N . LEU B 1 210 ? 25.359 -21.891 -12.188 1 90 210 LEU B N 1
ATOM 4510 C CA . LEU B 1 210 ? 25.984 -23.094 -11.648 1 90 210 LEU B CA 1
ATOM 4511 C C . LEU B 1 210 ? 25.344 -24.344 -12.227 1 90 210 LEU B C 1
ATOM 4513 O O . LEU B 1 210 ? 25.906 -25.438 -12.164 1 90 210 LEU B O 1
ATOM 4517 N N . ILE B 1 211 ? 24.125 -24.172 -12.797 1 89.81 211 ILE B N 1
ATOM 4518 C CA . ILE B 1 211 ? 23.422 -25.359 -13.281 1 89.81 211 ILE B CA 1
ATOM 4519 C C . ILE B 1 211 ? 23.234 -25.266 -14.789 1 89.81 211 ILE B C 1
ATOM 4521 O O . ILE B 1 211 ? 22.5 -26.062 -15.383 1 89.81 211 ILE B O 1
ATOM 4525 N N . LYS B 1 212 ? 23.797 -24.359 -15.391 1 89.06 212 LYS B N 1
ATOM 4526 C CA . LYS B 1 212 ? 23.625 -24.062 -16.812 1 89.06 212 LYS B CA 1
ATOM 4527 C C . LYS B 1 212 ? 23.906 -25.297 -17.672 1 89.06 212 LYS B C 1
ATOM 4529 O O . LYS B 1 212 ? 23.219 -25.547 -18.656 1 89.06 212 LYS B O 1
ATOM 4534 N N . LYS B 1 213 ? 24.859 -26.094 -17.297 1 88.56 213 LYS B N 1
ATOM 4535 C CA . LYS B 1 213 ? 25.281 -27.25 -18.078 1 88.56 213 LYS B CA 1
ATOM 4536 C C . LYS B 1 213 ? 24.344 -28.438 -17.859 1 88.56 213 LYS B C 1
ATOM 4538 O O . LYS B 1 213 ? 24.266 -29.328 -18.688 1 88.56 213 LYS B O 1
ATOM 4543 N N . ASP B 1 214 ? 23.656 -28.375 -16.781 1 90.25 214 ASP B N 1
ATOM 4544 C CA . ASP B 1 214 ? 22.844 -29.516 -16.391 1 90.25 214 ASP B CA 1
ATOM 4545 C C . ASP B 1 214 ? 21.406 -29.375 -16.891 1 90.25 214 ASP B C 1
ATOM 4547 O O . ASP B 1 214 ? 20.641 -30.359 -16.922 1 90.25 214 ASP B O 1
ATOM 4551 N N . ILE B 1 215 ? 21.016 -28.172 -17.25 1 91.25 215 ILE B N 1
ATOM 4552 C CA . ILE B 1 215 ? 19.625 -27.906 -17.578 1 91.25 215 ILE B CA 1
ATOM 4553 C C . ILE B 1 215 ? 19.469 -27.766 -19.094 1 91.25 215 ILE B C 1
ATOM 4555 O O . ILE B 1 215 ? 20.219 -27.031 -19.734 1 91.25 215 ILE B O 1
ATOM 4559 N N . LYS B 1 216 ? 18.516 -28.578 -19.656 1 91.44 216 LYS B N 1
ATOM 4560 C CA . LYS B 1 216 ? 18.203 -28.516 -21.078 1 91.44 216 LYS B CA 1
ATOM 4561 C C . LYS B 1 216 ? 16.734 -28.188 -21.312 1 91.44 216 LYS B C 1
ATOM 4563 O O . LYS B 1 216 ? 15.859 -28.656 -20.578 1 91.44 216 LYS B O 1
ATOM 4568 N N . GLY B 1 217 ? 16.5 -27.344 -22.219 1 95.31 217 GLY B N 1
ATOM 4569 C CA . GLY B 1 217 ? 15.125 -27 -22.562 1 95.31 217 GLY B CA 1
ATOM 4570 C C . GLY B 1 217 ? 14.477 -26.062 -21.562 1 95.31 217 GLY B C 1
ATOM 4571 O O . GLY B 1 217 ? 15.133 -25.172 -21.031 1 95.31 217 GLY B O 1
ATOM 4572 N N . SER B 1 218 ? 13.164 -26.156 -21.406 1 97.69 218 SER B N 1
ATOM 4573 C CA . SER B 1 218 ? 12.406 -25.344 -20.469 1 97.69 218 SER B CA 1
ATOM 4574 C C . SER B 1 218 ? 12.57 -25.859 -19.031 1 97.69 218 SER B C 1
ATOM 4576 O O . SER B 1 218 ? 12.68 -27.062 -18.812 1 97.69 218 SER B O 1
ATOM 4578 N N . PHE B 1 219 ? 12.547 -25.047 -18.125 1 97.88 219 PHE B N 1
ATOM 4579 C CA . PHE B 1 219 ? 12.617 -25.422 -16.719 1 97.88 219 PHE B CA 1
ATOM 4580 C C . PHE B 1 219 ? 11.93 -24.391 -15.836 1 97.88 219 PHE B C 1
ATOM 4582 O O . PHE B 1 219 ? 11.695 -23.25 -16.266 1 97.88 219 PHE B O 1
ATOM 4589 N N . LEU B 1 220 ? 11.539 -24.734 -14.641 1 98.12 220 LEU B N 1
ATOM 4590 C CA . LEU B 1 220 ? 10.891 -23.844 -13.688 1 98.12 220 LEU B CA 1
ATOM 4591 C C . LEU B 1 220 ? 11.883 -23.328 -12.664 1 98.12 220 LEU B C 1
ATOM 4593 O O . LEU B 1 220 ? 12.844 -24.016 -12.312 1 98.12 220 LEU B O 1
ATOM 4597 N N . VAL B 1 221 ? 11.727 -22.125 -12.258 1 97.88 221 VAL B N 1
ATOM 4598 C CA . VAL B 1 221 ? 12.484 -21.531 -11.164 1 97.88 221 VAL B CA 1
ATOM 4599 C C . VAL B 1 221 ? 11.531 -21 -10.102 1 97.88 221 VAL B C 1
ATOM 4601 O O . VAL B 1 221 ? 10.57 -20.281 -10.422 1 97.88 221 VAL B O 1
ATOM 4604 N N . SER B 1 222 ? 11.75 -21.328 -8.891 1 96.94 222 SER B N 1
ATOM 4605 C CA . SER B 1 222 ? 10.914 -20.859 -7.785 1 96.94 222 SER B CA 1
ATOM 4606 C C . SER B 1 222 ? 11.758 -20.359 -6.621 1 96.94 222 SER B C 1
ATOM 4608 O O . SER B 1 222 ? 12.789 -20.953 -6.297 1 96.94 222 SER B O 1
ATOM 4610 N N . ASN B 1 223 ? 11.32 -19.203 -6.059 1 94 223 ASN B N 1
ATOM 4611 C CA . ASN B 1 223 ? 11.852 -18.859 -4.746 1 94 223 ASN B CA 1
ATOM 4612 C C . ASN B 1 223 ? 11.484 -19.922 -3.701 1 94 223 ASN B C 1
ATOM 4614 O O . ASN B 1 223 ? 10.531 -20.672 -3.889 1 94 223 ASN B O 1
ATOM 4618 N N . CYS B 1 224 ? 12.211 -19.938 -2.621 1 92.12 224 CYS B N 1
ATOM 4619 C CA . CYS B 1 224 ? 12 -20.984 -1.624 1 92.12 224 CYS B CA 1
ATOM 4620 C C . CYS B 1 224 ? 11.062 -20.5 -0.523 1 92.12 224 CYS B C 1
ATOM 4622 O O . CYS B 1 224 ? 10.688 -21.266 0.363 1 92.12 224 CYS B O 1
ATOM 4624 N N . ASP B 1 225 ? 10.688 -19.297 -0.557 1 88.5 225 ASP B N 1
ATOM 4625 C CA . ASP B 1 225 ? 9.852 -18.75 0.513 1 88.5 225 ASP B CA 1
ATOM 4626 C C . ASP B 1 225 ? 8.445 -18.438 0.008 1 88.5 225 ASP B C 1
ATOM 4628 O O . ASP B 1 225 ? 7.707 -17.688 0.639 1 88.5 225 ASP B O 1
ATOM 4632 N N . ILE B 1 226 ? 8.062 -19.031 -1.107 1 90.69 226 ILE B N 1
ATOM 4633 C CA . ILE B 1 226 ? 6.73 -18.781 -1.649 1 90.69 226 ILE B CA 1
ATOM 4634 C C . ILE B 1 226 ? 6.055 -20.109 -1.989 1 90.69 226 ILE B C 1
ATOM 4636 O O . ILE B 1 226 ? 6.73 -21.125 -2.229 1 90.69 226 ILE B O 1
ATOM 4640 N N . LEU B 1 227 ? 4.758 -20.109 -1.961 1 89.94 227 LEU B N 1
ATOM 4641 C CA . LEU B 1 227 ? 3.912 -21.188 -2.449 1 89.94 227 LEU B CA 1
ATOM 4642 C C . LEU B 1 227 ? 2.881 -20.672 -3.443 1 89.94 227 LEU B C 1
ATOM 4644 O O . LEU B 1 227 ? 2.158 -19.719 -3.15 1 89.94 227 LEU B O 1
ATOM 4648 N N . VAL B 1 228 ? 2.932 -21.25 -4.605 1 91.38 228 VAL B N 1
ATOM 4649 C CA . VAL B 1 228 ? 1.982 -20.844 -5.633 1 91.38 228 VAL B CA 1
ATOM 4650 C C . VAL B 1 228 ? 1.127 -22.031 -6.055 1 91.38 228 VAL B C 1
ATOM 4652 O O . VAL B 1 228 ? 1.652 -23.062 -6.496 1 91.38 228 VAL B O 1
ATOM 4655 N N . ASP B 1 229 ? -0.161 -21.891 -5.852 1 87.38 229 ASP B N 1
ATOM 4656 C CA . ASP B 1 229 ? -1.113 -22.922 -6.242 1 87.38 229 ASP B CA 1
ATOM 4657 C C . ASP B 1 229 ? -1.575 -22.734 -7.684 1 87.38 229 ASP B C 1
ATOM 4659 O O . ASP B 1 229 ? -2.584 -22.062 -7.934 1 87.38 229 ASP B O 1
ATOM 4663 N N . VAL B 1 230 ? -0.85 -23.344 -8.539 1 89.06 230 VAL B N 1
ATOM 4664 C CA . VAL B 1 230 ? -1.148 -23.25 -9.961 1 89.06 230 VAL B CA 1
ATOM 4665 C C . VAL B 1 230 ? -1.004 -24.609 -10.617 1 89.06 230 VAL B C 1
ATOM 4667 O O . VAL B 1 230 ? -0.361 -25.516 -10.062 1 89.06 230 VAL B O 1
ATOM 4670 N N . ASN B 1 231 ? -1.725 -24.766 -11.711 1 87.94 231 ASN B N 1
ATOM 4671 C CA . ASN B 1 231 ? -1.484 -25.938 -12.539 1 87.94 231 ASN B CA 1
ATOM 4672 C C . ASN B 1 231 ? -0.174 -25.828 -13.312 1 87.94 231 ASN B C 1
ATOM 4674 O O . ASN B 1 231 ? -0.121 -25.172 -14.359 1 87.94 231 ASN B O 1
ATOM 4678 N N . TYR B 1 232 ? 0.854 -26.531 -12.844 1 94 232 TYR B N 1
ATOM 4679 C CA . TYR B 1 232 ? 2.203 -26.375 -13.375 1 94 232 TYR B CA 1
ATOM 4680 C C . TYR B 1 232 ? 2.289 -26.922 -14.797 1 94 232 TYR B C 1
ATOM 4682 O O . TYR B 1 232 ? 3.068 -26.422 -15.617 1 94 232 TYR B O 1
ATOM 4690 N N . THR B 1 233 ? 1.523 -27.859 -15.078 1 90.81 233 THR B N 1
ATOM 4691 C CA . THR B 1 233 ? 1.506 -28.422 -16.422 1 90.81 233 THR B CA 1
ATOM 4692 C C . THR B 1 233 ? 0.946 -27.422 -17.422 1 90.81 233 THR B C 1
ATOM 4694 O O . THR B 1 233 ? 1.532 -27.203 -18.484 1 90.81 233 THR B O 1
ATOM 4697 N N . LYS B 1 234 ? -0.159 -26.812 -17.016 1 90.38 234 LYS B N 1
ATOM 4698 C CA . LYS B 1 234 ? -0.759 -25.812 -17.875 1 90.38 234 LYS B CA 1
ATOM 4699 C C . LYS B 1 234 ? 0.152 -24.594 -18.016 1 90.38 234 LYS B C 1
ATOM 4701 O O . LYS B 1 234 ? 0.224 -23.969 -19.078 1 90.38 234 LYS B O 1
ATOM 4706 N N . LEU B 1 235 ? 0.834 -24.297 -16.969 1 95.12 235 LEU B N 1
ATOM 4707 C CA . LEU B 1 235 ? 1.789 -23.203 -16.984 1 95.12 235 LEU B CA 1
ATOM 4708 C C . LEU B 1 235 ? 2.9 -23.453 -18 1 95.12 235 LEU B C 1
ATOM 4710 O O . LEU B 1 235 ? 3.215 -22.578 -18.812 1 95.12 235 LEU B O 1
ATOM 4714 N N . LEU B 1 236 ? 3.451 -24.656 -17.969 1 96.19 236 LEU B N 1
ATOM 4715 C CA . LEU B 1 236 ? 4.516 -25.031 -18.891 1 96.19 236 LEU B CA 1
ATOM 4716 C C . LEU B 1 236 ? 4.016 -25.016 -20.328 1 96.19 236 LEU B C 1
ATOM 4718 O O . LEU B 1 236 ? 4.703 -24.516 -21.219 1 96.19 236 LEU B O 1
ATOM 4722 N N . LEU B 1 237 ? 2.844 -25.516 -20.5 1 94.38 237 LEU B N 1
ATOM 4723 C CA . LEU B 1 237 ? 2.25 -25.547 -21.844 1 94.38 237 LEU B CA 1
ATOM 4724 C C . LEU B 1 237 ? 2.041 -24.125 -22.359 1 94.38 237 LEU B C 1
ATOM 4726 O O . LEU B 1 237 ? 2.342 -23.844 -23.531 1 94.38 237 LEU B O 1
ATOM 4730 N N . TYR B 1 238 ? 1.518 -23.297 -21.562 1 94.69 238 TYR B N 1
ATOM 4731 C CA . TYR B 1 238 ? 1.337 -21.891 -21.922 1 94.69 238 TYR B CA 1
ATOM 4732 C C . TYR B 1 238 ? 2.654 -21.281 -22.375 1 94.69 238 TYR B C 1
ATOM 4734 O O . TYR B 1 238 ? 2.711 -20.594 -23.406 1 94.69 238 TYR B O 1
ATOM 4742 N N . HIS B 1 239 ? 3.693 -21.469 -21.609 1 97.25 239 HIS B N 1
ATOM 4743 C CA . HIS B 1 239 ? 5.031 -20.969 -21.906 1 97.25 239 HIS B CA 1
ATOM 4744 C C . HIS B 1 239 ? 5.496 -21.422 -23.281 1 97.25 239 HIS B C 1
ATOM 4746 O O . HIS B 1 239 ? 5.938 -20.594 -24.094 1 97.25 239 HIS B O 1
ATOM 4752 N N . LYS B 1 240 ? 5.32 -22.656 -23.562 1 96.56 240 LYS B N 1
ATOM 4753 C CA . LYS B 1 240 ? 5.789 -23.234 -24.812 1 96.56 240 LYS B CA 1
ATOM 4754 C C . LYS B 1 240 ? 4.941 -22.766 -25.984 1 96.56 240 LYS B C 1
ATOM 4756 O O . LYS B 1 240 ? 5.473 -22.406 -27.047 1 96.56 240 LYS B O 1
ATOM 4761 N N . THR B 1 241 ? 3.641 -22.719 -25.797 1 95.38 241 THR B N 1
ATOM 4762 C CA . THR B 1 241 ? 2.709 -22.344 -26.859 1 95.38 241 THR B CA 1
ATOM 4763 C C . THR B 1 241 ? 2.951 -20.906 -27.297 1 95.38 241 THR B C 1
ATOM 4765 O O . THR B 1 241 ? 2.855 -20.594 -28.484 1 95.38 241 THR B O 1
ATOM 4768 N N . HIS B 1 242 ? 3.312 -20.062 -26.406 1 94.69 242 HIS B N 1
ATOM 4769 C CA . HIS B 1 242 ? 3.498 -18.656 -26.719 1 94.69 242 HIS B CA 1
ATOM 4770 C C . HIS B 1 242 ? 4.953 -18.359 -27.062 1 94.69 242 HIS B C 1
ATOM 4772 O O . HIS B 1 242 ? 5.305 -17.203 -27.344 1 94.69 242 HIS B O 1
ATOM 4778 N N . LYS B 1 243 ? 5.809 -19.406 -26.984 1 95.94 243 LYS B N 1
ATOM 4779 C CA . LYS B 1 243 ? 7.219 -19.297 -27.328 1 95.94 243 LYS B CA 1
ATOM 4780 C C . LYS B 1 243 ? 7.926 -18.234 -26.484 1 95.94 243 LYS B C 1
ATOM 4782 O O . LYS B 1 243 ? 8.688 -17.422 -27.016 1 95.94 243 LYS B O 1
ATOM 4787 N N . ASN B 1 244 ? 7.496 -18.172 -25.25 1 96.94 244 ASN B N 1
ATOM 4788 C CA . ASN B 1 244 ? 8.164 -17.266 -24.312 1 96.94 244 ASN B CA 1
ATOM 4789 C C . ASN B 1 244 ? 9.562 -17.766 -23.953 1 96.94 244 ASN B C 1
ATOM 4791 O O . ASN B 1 244 ? 9.805 -18.969 -23.906 1 96.94 244 ASN B O 1
ATOM 4795 N N . LYS B 1 245 ? 10.43 -16.812 -23.766 1 98 245 LYS B N 1
ATOM 4796 C CA . LYS B 1 245 ? 11.734 -17.172 -23.219 1 98 245 LYS B CA 1
ATOM 4797 C C . LYS B 1 245 ? 11.695 -17.188 -21.688 1 98 245 LYS B C 1
ATOM 4799 O O . LYS B 1 245 ? 12.43 -17.953 -21.047 1 98 245 LYS B O 1
ATOM 4804 N N . ILE B 1 246 ? 10.875 -16.312 -21.156 1 98.06 246 ILE B N 1
ATOM 4805 C CA . ILE B 1 246 ? 10.555 -16.266 -19.734 1 98.06 246 ILE B CA 1
ATOM 4806 C C . ILE B 1 246 ? 9.047 -16.094 -19.547 1 98.06 246 ILE B C 1
ATOM 4808 O O . ILE B 1 246 ? 8.422 -15.297 -20.25 1 98.06 246 ILE B O 1
ATOM 4812 N N . THR B 1 247 ? 8.445 -16.844 -18.734 1 98.19 247 THR B N 1
ATOM 4813 C CA . THR B 1 247 ? 7.098 -16.594 -18.234 1 98.19 247 THR B CA 1
ATOM 4814 C C . THR B 1 247 ? 7.117 -16.281 -16.734 1 98.19 247 THR B C 1
ATOM 4816 O O . THR B 1 247 ? 7.594 -17.094 -15.938 1 98.19 247 THR B O 1
ATOM 4819 N N . VAL B 1 248 ? 6.656 -15.125 -16.438 1 98.25 248 VAL B N 1
ATOM 4820 C CA . VAL B 1 248 ? 6.57 -14.703 -15.039 1 98.25 248 VAL B CA 1
ATOM 4821 C C . VAL B 1 248 ? 5.188 -15.023 -14.484 1 98.25 248 VAL B C 1
ATOM 4823 O O . VAL B 1 248 ? 4.176 -14.547 -15 1 98.25 248 VAL B O 1
ATOM 4826 N N . VAL B 1 249 ? 5.168 -15.852 -13.453 1 98.06 249 VAL B N 1
ATOM 4827 C CA . VAL B 1 249 ? 3.896 -16.031 -12.766 1 98.06 249 VAL B CA 1
ATOM 4828 C C . VAL B 1 249 ? 3.613 -14.828 -11.867 1 98.06 249 VAL B C 1
ATOM 4830 O O . VAL B 1 249 ? 4.406 -14.516 -10.977 1 98.06 249 VAL B O 1
ATOM 4833 N N . THR B 1 250 ? 2.506 -14.211 -12.148 1 97.19 250 THR B N 1
ATOM 4834 C CA . THR B 1 250 ? 2.162 -13 -11.414 1 97.19 250 THR B CA 1
ATOM 4835 C C . THR B 1 250 ? 0.888 -13.203 -10.602 1 97.19 250 THR B C 1
ATOM 4837 O O . THR B 1 250 ? 0.061 -14.055 -10.93 1 97.19 250 THR B O 1
ATOM 4840 N N . ALA B 1 251 ? 0.812 -12.5 -9.531 1 94.31 251 ALA B N 1
ATOM 4841 C CA . ALA B 1 251 ? -0.413 -12.445 -8.734 1 94.31 251 ALA B CA 1
ATOM 4842 C C . ALA B 1 251 ? -1.077 -11.078 -8.844 1 94.31 251 ALA B C 1
ATOM 4844 O O . ALA B 1 251 ? -0.399 -10.047 -8.828 1 94.31 251 ALA B O 1
ATOM 4845 N N . MET B 1 252 ? -2.342 -11.164 -9.062 1 90.44 252 MET B N 1
ATOM 4846 C CA . MET B 1 252 ? -3.096 -9.914 -9.062 1 90.44 252 MET B CA 1
ATOM 4847 C C . MET B 1 252 ? -3.35 -9.43 -7.641 1 90.44 252 MET B C 1
ATOM 4849 O O . MET B 1 252 ? -4.203 -9.969 -6.938 1 90.44 252 MET B O 1
ATOM 4853 N N . LYS B 1 253 ? -2.711 -8.391 -7.234 1 90.31 253 LYS B N 1
ATOM 4854 C CA . LYS B 1 253 ? -2.859 -7.852 -5.887 1 90.31 253 LYS B CA 1
ATOM 4855 C C . LYS B 1 253 ? -3.586 -6.508 -5.906 1 90.31 253 LYS B C 1
ATOM 4857 O O . LYS B 1 253 ? -3.336 -5.676 -6.777 1 90.31 253 LYS B O 1
ATOM 4862 N N . SER B 1 254 ? -4.484 -6.453 -4.934 1 87.69 254 SER B N 1
ATOM 4863 C CA . SER B 1 254 ? -5.211 -5.199 -4.758 1 87.69 254 SER B CA 1
ATOM 4864 C C . SER B 1 254 ? -4.684 -4.414 -3.562 1 87.69 254 SER B C 1
ATOM 4866 O O . SER B 1 254 ? -4.605 -4.941 -2.451 1 87.69 254 SER B O 1
ATOM 4868 N N . TYR B 1 255 ? -4.301 -3.225 -3.867 1 88.69 255 TYR B N 1
ATOM 4869 C CA . TYR B 1 255 ? -3.824 -2.334 -2.816 1 88.69 255 TYR B CA 1
ATOM 4870 C C . TYR B 1 255 ? -4.805 -1.192 -2.582 1 88.69 255 TYR B C 1
ATOM 4872 O O . TYR B 1 255 ? -5.09 -0.414 -3.496 1 88.69 255 TYR B O 1
ATOM 4880 N N . GLU B 1 256 ? -5.297 -1.207 -1.398 1 89.81 256 GLU B N 1
ATOM 4881 C CA . GLU B 1 256 ? -6.219 -0.136 -1.034 1 89.81 256 GLU B CA 1
ATOM 4882 C C . GLU B 1 256 ? -5.52 0.936 -0.203 1 89.81 256 GLU B C 1
ATOM 4884 O O . GLU B 1 256 ? -4.812 0.623 0.756 1 89.81 256 GLU B O 1
ATOM 4889 N N . ILE B 1 257 ? -5.609 2.182 -0.599 1 91.06 257 ILE B N 1
ATOM 4890 C CA . ILE B 1 257 ? -5.156 3.303 0.218 1 91.06 257 ILE B CA 1
ATOM 4891 C C . ILE B 1 257 ? -6.258 3.703 1.196 1 91.06 257 ILE B C 1
ATOM 4893 O O . ILE B 1 257 ? -7.359 4.078 0.784 1 91.06 257 ILE B O 1
ATOM 4897 N N . PRO B 1 258 ? -5.992 3.578 2.465 1 90.19 258 PRO B N 1
ATOM 4898 C CA . PRO B 1 258 ? -7.07 3.762 3.438 1 90.19 258 PRO B CA 1
ATOM 4899 C C . PRO B 1 258 ? -7.398 5.234 3.686 1 90.19 258 PRO B C 1
ATOM 4901 O O . PRO B 1 258 ? -7.867 5.59 4.77 1 90.19 258 PRO B O 1
ATOM 4904 N N . TYR B 1 259 ? -7.121 6.102 2.754 1 92.69 259 TYR B N 1
ATOM 4905 C CA . TYR B 1 259 ? -7.355 7.535 2.875 1 92.69 259 TYR B CA 1
ATOM 4906 C C . TYR B 1 259 ? -7.895 8.109 1.57 1 92.69 259 TYR B C 1
ATOM 4908 O O . TYR B 1 259 ? -7.867 7.445 0.533 1 92.69 259 TYR B O 1
ATOM 4916 N N . GLY B 1 260 ? -8.438 9.266 1.729 1 94.81 260 GLY B N 1
ATOM 4917 C CA . GLY B 1 260 ? -8.719 10.008 0.514 1 94.81 260 GLY B CA 1
ATOM 4918 C C . GLY B 1 260 ? -7.469 10.508 -0.183 1 94.81 260 GLY B C 1
ATOM 4919 O O . GLY B 1 260 ? -6.617 11.141 0.443 1 94.81 260 GLY B O 1
ATOM 4920 N N . VAL B 1 261 ? -7.371 10.141 -1.438 1 96.69 261 VAL B N 1
ATOM 4921 C CA . VAL B 1 261 ? -6.207 10.555 -2.213 1 96.69 261 VAL B CA 1
ATOM 4922 C C . VAL B 1 261 ? -6.559 11.781 -3.053 1 96.69 261 VAL B C 1
ATOM 4924 O O . VAL B 1 261 ? -7.574 11.789 -3.756 1 96.69 261 VAL B O 1
ATOM 4927 N N . VAL B 1 262 ? -5.691 12.789 -2.992 1 96.44 262 VAL B N 1
ATOM 4928 C CA . VAL B 1 262 ? -5.918 14.062 -3.676 1 96.44 262 VAL B CA 1
ATOM 4929 C C . VAL B 1 262 ? -5.012 14.156 -4.898 1 96.44 262 VAL B C 1
ATOM 4931 O O . VAL B 1 262 ? -3.82 13.844 -4.824 1 96.44 262 VAL B O 1
ATOM 4934 N N . SER B 1 263 ? -5.605 14.508 -5.992 1 94.56 263 SER B N 1
ATOM 4935 C CA . SER B 1 263 ? -4.844 14.852 -7.188 1 94.56 263 SER B CA 1
ATOM 4936 C C . SER B 1 263 ? -4.879 16.344 -7.457 1 94.56 263 SER B C 1
ATOM 4938 O O . SER B 1 263 ? -5.918 16.984 -7.285 1 94.56 263 SER B O 1
ATOM 4940 N N . LEU B 1 264 ? -3.746 16.812 -7.859 1 93.94 264 LEU B N 1
ATOM 4941 C CA . LEU B 1 264 ? -3.635 18.25 -8.078 1 93.94 264 LEU B CA 1
ATOM 4942 C C . LEU B 1 264 ? -3.75 18.578 -9.562 1 93.94 264 LEU B C 1
ATOM 4944 O O . LEU B 1 264 ? -3.285 17.812 -10.414 1 93.94 264 LEU B O 1
ATOM 4948 N N . GLY B 1 265 ? -4.379 19.703 -9.758 1 89.44 265 GLY B N 1
ATOM 4949 C CA . GLY B 1 265 ? -4.406 20.234 -11.109 1 89.44 265 GLY B CA 1
ATOM 4950 C C . GLY B 1 265 ? -3.197 21.094 -11.43 1 89.44 265 GLY B C 1
ATOM 4951 O O . GLY B 1 265 ? -2.238 21.141 -10.656 1 89.44 265 GLY B O 1
ATOM 4952 N N . GLU B 1 266 ? -3.178 21.734 -12.562 1 82.56 266 GLU B N 1
ATOM 4953 C CA . GLU B 1 266 ? -2.051 22.531 -13.062 1 82.56 266 GLU B CA 1
ATOM 4954 C C . GLU B 1 266 ? -1.772 23.719 -12.156 1 82.56 266 GLU B C 1
ATOM 4956 O O . GLU B 1 266 ? -0.631 24.172 -12.055 1 82.56 266 GLU B O 1
ATOM 4961 N N . ASN B 1 267 ? -2.789 24.234 -11.453 1 81.5 267 ASN B N 1
ATOM 4962 C CA . ASN B 1 267 ? -2.605 25.438 -10.641 1 81.5 267 ASN B CA 1
ATOM 4963 C C . ASN B 1 267 ? -2.367 25.078 -9.172 1 81.5 267 ASN B C 1
ATOM 4965 O O . ASN B 1 267 ? -2.396 25.953 -8.305 1 81.5 267 ASN B O 1
ATOM 4969 N N . GLY B 1 268 ? -2.225 23.844 -8.922 1 84.81 268 GLY B N 1
ATOM 4970 C CA . GLY B 1 268 ? -1.963 23.438 -7.555 1 84.81 268 GLY B CA 1
ATOM 4971 C C . GLY B 1 268 ? -3.227 23.25 -6.738 1 84.81 268 GLY B C 1
ATOM 4972 O O . GLY B 1 268 ? -3.162 22.922 -5.551 1 84.81 268 GLY B O 1
ATOM 4973 N N . SER B 1 269 ? -4.309 23.469 -7.398 1 91.06 269 SER B N 1
ATOM 4974 C CA . SER B 1 269 ? -5.59 23.219 -6.754 1 91.06 269 SER B CA 1
ATOM 4975 C C . SER B 1 269 ? -5.977 21.75 -6.848 1 91.06 269 SER B C 1
ATOM 4977 O O . SER B 1 269 ? -5.422 21.016 -7.66 1 91.06 269 SER B O 1
ATOM 4979 N N . VAL B 1 270 ? -6.855 21.359 -5.965 1 95.19 270 VAL B N 1
ATOM 4980 C CA . VAL B 1 270 ? -7.324 19.969 -5.98 1 95.19 270 VAL B CA 1
ATOM 4981 C C . VAL B 1 270 ? -8.164 19.719 -7.234 1 95.19 270 VAL B C 1
ATOM 4983 O O . VAL B 1 270 ? -9.094 20.484 -7.523 1 95.19 270 VAL B O 1
ATOM 4986 N N . ASP B 1 271 ? -7.777 18.781 -7.969 1 94.81 271 ASP B N 1
ATOM 4987 C CA . ASP B 1 271 ? -8.5 18.391 -9.18 1 94.81 271 ASP B CA 1
ATOM 4988 C C . ASP B 1 271 ? -9.508 17.281 -8.883 1 94.81 271 ASP B C 1
ATOM 4990 O O . ASP B 1 271 ? -10.609 17.281 -9.438 1 94.81 271 ASP B O 1
ATOM 4994 N N . ALA B 1 272 ? -9.125 16.406 -8.094 1 94.69 272 ALA B N 1
ATOM 4995 C CA . ALA B 1 272 ? -9.977 15.273 -7.754 1 94.69 272 ALA B CA 1
ATOM 4996 C C . ALA B 1 272 ? -9.625 14.703 -6.387 1 94.69 272 ALA B C 1
ATOM 4998 O O . ALA B 1 272 ? -8.516 14.914 -5.883 1 94.69 272 ALA B O 1
ATOM 4999 N N . LEU B 1 273 ? -10.602 14.117 -5.824 1 95.75 273 LEU B N 1
ATOM 5000 C CA . LEU B 1 273 ? -10.445 13.367 -4.582 1 95.75 273 LEU B CA 1
ATOM 5001 C C . LEU B 1 273 ? -11.031 11.969 -4.711 1 95.75 273 LEU B C 1
ATOM 5003 O O . LEU B 1 273 ? -12.211 11.812 -5.031 1 95.75 273 LEU B O 1
ATOM 5007 N N . ASN B 1 274 ? -10.18 11 -4.57 1 93.88 274 ASN B N 1
ATOM 5008 C CA . ASN B 1 274 ? -10.594 9.602 -4.621 1 93.88 274 ASN B CA 1
ATOM 5009 C C . ASN B 1 274 ? -10.562 8.961 -3.236 1 93.88 274 ASN B C 1
ATOM 5011 O O . ASN B 1 274 ? -9.492 8.789 -2.648 1 93.88 274 ASN B O 1
ATOM 5015 N N . GLU B 1 275 ? -11.734 8.625 -2.75 1 93.12 275 GLU B N 1
ATOM 5016 C CA . GLU B 1 275 ? -11.812 8.031 -1.418 1 93.12 275 GLU B CA 1
ATOM 5017 C C . GLU B 1 275 ? -11.383 6.57 -1.434 1 93.12 275 GLU B C 1
ATOM 5019 O O . GLU B 1 275 ? -11.953 5.758 -2.172 1 93.12 275 GLU B O 1
ATOM 5024 N N . LYS B 1 276 ? -10.398 6.258 -0.658 1 91.56 276 LYS B N 1
ATOM 5025 C CA . LYS B 1 276 ? -9.891 4.902 -0.468 1 91.56 276 LYS B CA 1
ATOM 5026 C C . LYS B 1 276 ? -9.75 4.176 -1.803 1 91.56 276 LYS B C 1
ATOM 5028 O O . LYS B 1 276 ? -10.32 3.104 -1.997 1 91.56 276 LYS B O 1
ATOM 5033 N N . PRO B 1 277 ? -8.977 4.793 -2.66 1 92.44 277 PRO B N 1
ATOM 5034 C CA . PRO B 1 277 ? -8.805 4.152 -3.965 1 92.44 277 PRO B CA 1
ATOM 5035 C C . PRO B 1 277 ? -8.102 2.803 -3.871 1 92.44 277 PRO B C 1
ATOM 5037 O O . PRO B 1 277 ? -7.336 2.564 -2.928 1 92.44 277 PRO B O 1
ATOM 5040 N N . ARG B 1 278 ? -8.453 1.944 -4.805 1 88.94 278 ARG B N 1
ATOM 5041 C CA . ARG B 1 278 ? -7.836 0.628 -4.934 1 88.94 278 ARG B CA 1
ATOM 5042 C C . ARG B 1 278 ? -7.012 0.532 -6.211 1 88.94 278 ARG B C 1
ATOM 5044 O O . ARG B 1 278 ? -7.434 1.007 -7.266 1 88.94 278 ARG B O 1
ATOM 5051 N N . TYR B 1 279 ? -5.828 -0.01 -6.043 1 88.38 279 TYR B N 1
ATOM 5052 C CA . TYR B 1 279 ? -4.941 -0.246 -7.176 1 88.38 279 TYR B CA 1
ATOM 5053 C C . TYR B 1 279 ? -4.715 -1.738 -7.391 1 88.38 279 TYR B C 1
ATOM 5055 O O . TYR B 1 279 ? -4.328 -2.453 -6.461 1 88.38 279 TYR B O 1
ATOM 5063 N N . GLU B 1 280 ? -5.07 -2.223 -8.594 1 89.81 280 GLU B N 1
ATOM 5064 C CA . GLU B 1 280 ? -4.777 -3.605 -8.953 1 89.81 280 GLU B CA 1
ATOM 5065 C C . GLU B 1 280 ? -3.436 -3.719 -9.672 1 89.81 280 GLU B C 1
ATOM 5067 O O . GLU B 1 280 ? -3.225 -3.092 -10.711 1 89.81 280 GLU B O 1
ATOM 5072 N N . LEU B 1 281 ? -2.555 -4.48 -9.133 1 93.25 281 LEU B N 1
ATOM 5073 C CA . LEU B 1 281 ? -1.214 -4.625 -9.688 1 93.25 281 LEU B CA 1
ATOM 5074 C C . LEU B 1 281 ? -0.881 -6.094 -9.93 1 93.25 281 LEU B C 1
ATOM 5076 O O . LEU B 1 281 ? -1.299 -6.961 -9.156 1 93.25 281 LEU B O 1
ATOM 5080 N N . LEU B 1 282 ? -0.178 -6.328 -11.031 1 95.38 282 LEU B N 1
ATOM 5081 C CA . LEU B 1 282 ? 0.418 -7.641 -11.258 1 95.38 282 LEU B CA 1
ATOM 5082 C C . LEU B 1 282 ? 1.812 -7.719 -10.641 1 95.38 282 LEU B C 1
ATOM 5084 O O . LEU B 1 282 ? 2.736 -7.043 -11.102 1 95.38 282 LEU B O 1
ATOM 5088 N N . VAL B 1 283 ? 1.9 -8.508 -9.609 1 96.19 283 VAL B N 1
ATOM 5089 C CA . VAL B 1 283 ? 3.189 -8.594 -8.93 1 96.19 283 VAL B CA 1
ATOM 5090 C C . VAL B 1 283 ? 3.83 -9.953 -9.203 1 96.19 283 VAL B C 1
ATOM 5092 O O . VAL B 1 283 ? 3.135 -10.961 -9.305 1 96.19 283 VAL B O 1
ATOM 5095 N N . SER B 1 284 ? 5.137 -9.922 -9.297 1 96.62 284 SER B N 1
ATOM 5096 C CA . SER B 1 284 ? 5.875 -11.172 -9.492 1 96.62 284 SER B CA 1
ATOM 5097 C C . SER B 1 284 ? 5.816 -12.047 -8.25 1 96.62 284 SER B C 1
ATOM 5099 O O . SER B 1 284 ? 6.109 -11.594 -7.145 1 96.62 284 SER B O 1
ATOM 5101 N N . THR B 1 285 ? 5.461 -13.32 -8.406 1 95.94 285 THR B N 1
ATOM 5102 C CA . THR B 1 285 ? 5.285 -14.219 -7.27 1 95.94 285 THR B CA 1
ATOM 5103 C C . THR B 1 285 ? 6.617 -14.836 -6.855 1 95.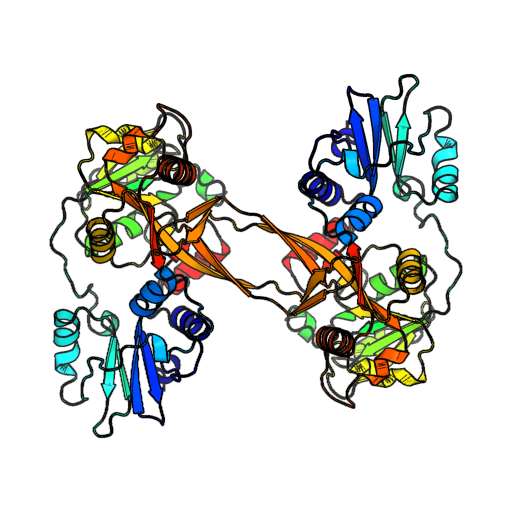94 285 THR B C 1
ATOM 5105 O O . THR B 1 285 ? 6.738 -15.375 -5.754 1 95.94 285 THR B O 1
ATOM 5108 N N . GLY B 1 286 ? 7.562 -14.828 -7.75 1 96.12 286 GLY B N 1
ATOM 5109 C CA . GLY B 1 286 ? 8.805 -15.547 -7.512 1 96.12 286 GLY B CA 1
ATOM 5110 C C . GLY B 1 286 ? 8.836 -16.922 -8.164 1 96.12 286 GLY B C 1
ATOM 5111 O O . GLY B 1 286 ? 9.719 -17.719 -7.871 1 96.12 286 GLY B O 1
ATOM 5112 N N . LEU B 1 287 ? 7.859 -17.234 -8.984 1 97.81 287 LEU B N 1
ATOM 5113 C CA . LEU B 1 287 ? 7.805 -18.453 -9.797 1 97.81 287 LEU B CA 1
ATOM 5114 C C . LEU B 1 287 ? 7.918 -18.109 -11.281 1 97.81 287 LEU B C 1
ATOM 5116 O O . LEU B 1 287 ? 7.234 -17.219 -11.773 1 97.81 287 LEU B O 1
ATOM 5120 N N . TYR B 1 288 ? 8.781 -18.859 -11.961 1 98.31 288 TYR B N 1
ATOM 5121 C CA . TYR B 1 288 ? 9.078 -18.562 -13.359 1 98.31 288 TYR B CA 1
ATOM 5122 C C . TYR B 1 288 ? 9.227 -19.844 -14.18 1 98.31 288 TYR B C 1
ATOM 5124 O O . TYR B 1 288 ? 9.547 -20.891 -13.633 1 98.31 288 TYR B O 1
ATOM 5132 N N . VAL B 1 289 ? 8.953 -19.703 -15.445 1 98.44 289 VAL B N 1
ATOM 5133 C CA . VAL B 1 289 ? 9.383 -20.688 -16.438 1 98.44 289 VAL B CA 1
ATOM 5134 C C . VAL B 1 289 ? 10.414 -20.062 -17.375 1 98.44 289 VAL B C 1
ATOM 5136 O O . VAL B 1 289 ? 10.195 -18.969 -17.891 1 98.44 289 VAL B O 1
ATOM 5139 N N . LEU B 1 290 ? 11.523 -20.75 -17.578 1 98.19 290 LEU B N 1
ATOM 5140 C CA . LEU B 1 290 ? 12.609 -20.203 -18.391 1 98.19 290 LEU B CA 1
ATOM 5141 C C . LEU B 1 290 ? 13.016 -21.188 -19.484 1 98.19 290 LEU B C 1
ATOM 5143 O O . LEU B 1 290 ? 12.82 -22.391 -19.328 1 98.19 290 LEU B O 1
ATOM 5147 N N . GLU B 1 291 ? 13.516 -20.625 -20.547 1 97.75 291 GLU B N 1
ATOM 5148 C CA . GLU B 1 291 ? 14.242 -21.406 -21.547 1 97.75 291 GLU B CA 1
ATOM 5149 C C . GLU B 1 291 ? 15.742 -21.375 -21.281 1 97.75 291 GLU B C 1
ATOM 5151 O O . GLU B 1 291 ? 16.281 -20.359 -20.859 1 97.75 291 GLU B O 1
ATOM 5156 N N . GLU B 1 292 ? 16.406 -22.438 -21.609 1 96.12 292 GLU B N 1
ATOM 5157 C CA . GLU B 1 292 ? 17.828 -22.547 -21.328 1 96.12 292 GLU B CA 1
ATOM 5158 C C . GLU B 1 292 ? 18.625 -21.453 -22.062 1 96.12 292 GLU B C 1
ATOM 5160 O O . GLU B 1 292 ? 19.656 -21.016 -21.578 1 96.12 292 GLU B O 1
ATOM 5165 N N . GLU B 1 293 ? 18.172 -20.969 -23.109 1 94.69 293 GLU B N 1
ATOM 5166 C CA . GLU B 1 293 ? 18.891 -20 -23.953 1 94.69 293 GLU B CA 1
ATOM 5167 C C . GLU B 1 293 ? 19.125 -18.688 -23.203 1 94.69 293 GLU B C 1
ATOM 5169 O O . GLU B 1 293 ? 20.109 -18 -23.469 1 94.69 293 GLU B O 1
ATOM 5174 N N . ILE B 1 294 ? 18.266 -18.344 -22.328 1 94.25 294 ILE B N 1
ATOM 5175 C CA . ILE B 1 294 ? 18.344 -17.016 -21.703 1 94.25 294 ILE B CA 1
ATOM 5176 C C . ILE B 1 294 ? 19.438 -17.016 -20.656 1 94.25 294 ILE B C 1
ATOM 5178 O O . ILE B 1 294 ? 19.828 -15.945 -20.156 1 94.25 294 ILE B O 1
ATOM 5182 N N . LEU B 1 295 ? 19.938 -18.156 -20.297 1 93.75 295 LEU B N 1
ATOM 5183 C CA . LEU B 1 295 ? 21 -18.234 -19.312 1 93.75 295 LEU B CA 1
ATOM 5184 C C . LEU B 1 295 ? 22.266 -17.562 -19.812 1 93.75 295 LEU B C 1
ATOM 5186 O O . LEU B 1 295 ? 23.172 -17.266 -19.031 1 93.75 295 LEU B O 1
ATOM 5190 N N . THR B 1 296 ? 22.312 -17.375 -21.094 1 91.94 296 THR B N 1
ATOM 5191 C CA . THR B 1 296 ? 23.469 -16.688 -21.688 1 91.94 296 THR B CA 1
ATOM 5192 C C . THR B 1 296 ? 23.547 -15.242 -21.203 1 91.94 296 THR B C 1
ATOM 5194 O O . THR B 1 296 ? 24.609 -14.633 -21.25 1 91.94 296 THR B O 1
ATOM 5197 N N . TYR B 1 297 ? 22.422 -14.664 -20.734 1 93.62 297 TYR B N 1
ATOM 5198 C CA . TYR B 1 297 ? 22.375 -13.273 -20.297 1 93.62 297 TYR B CA 1
ATOM 5199 C C . TYR B 1 297 ? 22.875 -13.125 -18.875 1 93.62 297 TYR B C 1
ATOM 5201 O O . TYR B 1 297 ? 23.047 -12.008 -18.375 1 93.62 297 TYR B O 1
ATOM 5209 N N . LEU B 1 298 ? 23.141 -14.227 -18.172 1 93.5 298 LEU B N 1
ATOM 5210 C CA . LEU B 1 298 ? 23.578 -14.172 -16.781 1 93.5 298 LEU B CA 1
ATOM 5211 C C . LEU B 1 298 ? 25.062 -13.781 -16.703 1 93.5 298 LEU B C 1
ATOM 5213 O O . LEU B 1 298 ? 25.906 -14.383 -17.375 1 93.5 298 LEU B O 1
ATOM 5217 N N . PRO B 1 299 ? 25.328 -12.742 -15.906 1 91.19 299 PRO B N 1
ATOM 5218 C CA . PRO B 1 299 ? 26.734 -12.453 -15.672 1 91.19 299 PRO B CA 1
ATOM 5219 C C . PRO B 1 299 ? 27.438 -13.539 -14.852 1 91.19 299 PRO B C 1
ATOM 5221 O O . PRO B 1 299 ? 26.812 -14.172 -14 1 91.19 299 PRO B O 1
ATOM 5224 N N . GLN B 1 300 ? 28.688 -13.688 -15.117 1 86.25 300 GLN B N 1
ATOM 5225 C CA . GLN B 1 300 ? 29.422 -14.742 -14.438 1 86.25 300 GLN B CA 1
ATOM 5226 C C . GLN B 1 300 ? 29.812 -14.312 -13.023 1 86.25 300 GLN B C 1
ATOM 5228 O O . GLN B 1 300 ? 30.391 -13.234 -12.836 1 86.25 300 GLN B O 1
ATOM 5233 N N . ASP B 1 301 ? 29.438 -15.094 -12.031 1 81.5 301 ASP B N 1
ATOM 5234 C CA . ASP B 1 301 ? 29.875 -15.008 -10.641 1 81.5 301 ASP B CA 1
ATOM 5235 C C . ASP B 1 301 ? 29.516 -13.641 -10.039 1 81.5 301 ASP B C 1
ATOM 5237 O O . ASP B 1 301 ? 30.344 -13.039 -9.336 1 81.5 301 ASP B O 1
ATOM 5241 N N . GLN B 1 302 ? 28.469 -13.078 -10.445 1 86.88 302 GLN B N 1
ATOM 5242 C CA . GLN B 1 302 ? 28.016 -11.789 -9.914 1 86.88 302 GLN B CA 1
ATOM 5243 C C . GLN B 1 302 ? 26.594 -11.891 -9.359 1 86.88 302 GLN B C 1
ATOM 5245 O O . GLN B 1 302 ? 25.812 -12.742 -9.789 1 86.88 302 GLN B O 1
ATOM 5250 N N . TYR B 1 303 ? 26.422 -11.109 -8.367 1 89.19 303 TYR B N 1
ATOM 5251 C CA . TYR B 1 303 ? 25.062 -10.977 -7.836 1 89.19 303 TYR B CA 1
ATOM 5252 C C . TYR B 1 303 ? 24.094 -10.531 -8.922 1 89.19 303 TYR B C 1
ATOM 5254 O O . TYR B 1 303 ? 24.359 -9.57 -9.648 1 89.19 303 TYR B O 1
ATOM 5262 N N . PHE B 1 304 ? 23.016 -11.297 -9.086 1 92.25 304 PHE B N 1
ATOM 5263 C CA . PHE B 1 304 ? 22.047 -11.055 -10.141 1 92.25 304 PHE B CA 1
ATOM 5264 C C . PHE B 1 304 ? 20.672 -11.594 -9.742 1 92.25 304 PHE B C 1
ATOM 5266 O O . PHE B 1 304 ? 20.547 -12.742 -9.32 1 92.25 304 PHE B O 1
ATOM 5273 N N . ASP B 1 305 ? 19.672 -10.703 -9.883 1 93.31 305 ASP B N 1
ATOM 5274 C CA . ASP B 1 305 ? 18.328 -11.109 -9.492 1 93.31 305 ASP B CA 1
ATOM 5275 C C . ASP B 1 305 ? 17.469 -11.43 -10.711 1 93.31 305 ASP B C 1
ATOM 5277 O O . ASP B 1 305 ? 17.781 -11.016 -11.828 1 93.31 305 ASP B O 1
ATOM 5281 N N . MET B 1 306 ? 16.422 -12.188 -10.469 1 95.25 306 MET B N 1
ATOM 5282 C CA . MET B 1 306 ? 15.492 -12.555 -11.539 1 95.25 306 MET B CA 1
ATOM 5283 C C . MET B 1 306 ? 14.945 -11.312 -12.234 1 95.25 306 MET B C 1
ATOM 5285 O O . MET B 1 306 ? 14.766 -11.312 -13.453 1 95.25 306 MET B O 1
ATOM 5289 N N . THR B 1 307 ? 14.664 -10.273 -11.461 1 94.06 307 THR B N 1
ATOM 5290 C CA . THR B 1 307 ? 14.148 -9.039 -12.039 1 94.06 307 THR B CA 1
ATOM 5291 C C . THR B 1 307 ? 15.156 -8.445 -13.023 1 94.06 307 THR B C 1
ATOM 5293 O O . THR B 1 307 ? 14.766 -7.922 -14.07 1 94.06 307 THR B O 1
ATOM 5296 N N . ASP B 1 308 ? 16.422 -8.523 -12.695 1 94.62 308 ASP B N 1
ATOM 5297 C CA . ASP B 1 308 ? 17.484 -8.055 -13.594 1 94.62 308 ASP B CA 1
ATOM 5298 C C . ASP B 1 308 ? 17.516 -8.883 -14.875 1 94.62 308 ASP B C 1
ATOM 5300 O O . ASP B 1 308 ? 17.688 -8.336 -15.969 1 94.62 308 ASP B O 1
ATOM 5304 N N . LEU B 1 309 ? 17.391 -10.164 -14.711 1 95.81 309 LEU B N 1
ATOM 5305 C CA . LEU B 1 309 ? 17.375 -11.055 -15.867 1 95.81 309 LEU B CA 1
ATOM 5306 C C . LEU B 1 309 ? 16.203 -10.727 -16.797 1 95.81 309 LEU B C 1
ATOM 5308 O O . LEU B 1 309 ? 16.375 -10.633 -18.016 1 95.81 309 LEU B O 1
ATOM 5312 N N . ILE B 1 310 ? 15.023 -10.516 -16.234 1 96.81 310 ILE B N 1
ATOM 5313 C CA . ILE B 1 310 ? 13.828 -10.203 -17 1 96.81 310 ILE B CA 1
ATOM 5314 C C . ILE B 1 310 ? 14.031 -8.883 -17.766 1 96.81 310 ILE B C 1
ATOM 5316 O O . ILE B 1 310 ? 13.742 -8.805 -18.953 1 96.81 310 ILE B O 1
ATOM 5320 N N . ARG B 1 311 ? 14.531 -7.871 -17.062 1 95.44 311 ARG B N 1
ATOM 5321 C CA . ARG B 1 311 ? 14.773 -6.574 -17.688 1 95.44 311 ARG B CA 1
ATOM 5322 C C . ARG B 1 311 ? 15.758 -6.699 -18.844 1 95.44 311 ARG B C 1
ATOM 5324 O O . ARG B 1 311 ? 15.562 -6.09 -19.906 1 95.44 311 ARG B O 1
ATOM 5331 N N . ARG B 1 312 ? 16.812 -7.434 -18.625 1 95.5 312 ARG B N 1
ATOM 5332 C CA . ARG B 1 312 ? 17.812 -7.656 -19.672 1 95.5 312 ARG B CA 1
ATOM 5333 C C . ARG B 1 312 ? 17.188 -8.352 -20.891 1 95.5 312 ARG B C 1
ATOM 5335 O O . ARG B 1 312 ? 17.469 -7.988 -22.031 1 95.5 312 ARG B O 1
ATOM 5342 N N . CYS B 1 313 ? 16.391 -9.359 -20.656 1 96.38 313 CYS B N 1
ATOM 5343 C CA . CYS B 1 313 ? 15.703 -10.07 -21.734 1 96.38 313 CYS B CA 1
ATOM 5344 C C . CYS B 1 313 ? 14.797 -9.125 -22.516 1 96.38 313 CYS B C 1
ATOM 5346 O O . CYS B 1 313 ? 14.805 -9.133 -23.734 1 96.38 313 CYS B O 1
ATOM 5348 N N . LEU B 1 314 ? 14.055 -8.32 -21.781 1 95.44 314 LEU B N 1
ATOM 5349 C CA . LEU B 1 314 ? 13.18 -7.348 -22.438 1 95.44 314 LEU B CA 1
ATOM 5350 C C . LEU B 1 314 ? 13.992 -6.379 -23.281 1 95.44 314 LEU B C 1
ATOM 5352 O O . LEU B 1 314 ? 13.617 -6.082 -24.422 1 95.44 314 LEU B O 1
ATOM 5356 N N . LYS B 1 315 ? 15.055 -5.887 -22.781 1 95.44 315 LYS B N 1
ATOM 5357 C CA . LYS B 1 315 ? 15.922 -4.949 -23.469 1 95.44 315 LYS B CA 1
ATOM 5358 C C . LYS B 1 315 ? 16.484 -5.57 -24.75 1 95.44 315 LYS B C 1
ATOM 5360 O O . LYS B 1 315 ? 16.688 -4.875 -25.75 1 95.44 315 LYS B O 1
ATOM 5365 N N . ASN B 1 316 ? 16.719 -6.859 -24.75 1 96 316 ASN B N 1
ATOM 5366 C CA . ASN B 1 316 ? 17.297 -7.559 -25.891 1 96 316 ASN B CA 1
ATOM 5367 C C . ASN B 1 316 ? 16.219 -8.078 -26.844 1 96 316 ASN B C 1
ATOM 5369 O O . ASN B 1 316 ? 16.5 -8.867 -27.734 1 96 316 ASN B O 1
ATOM 5373 N N . GLY B 1 317 ? 15.016 -7.797 -26.578 1 94.06 317 GLY B N 1
ATOM 5374 C CA . GLY B 1 317 ? 13.922 -8.109 -27.484 1 94.06 317 GLY B CA 1
ATOM 5375 C C . GLY B 1 317 ? 13.383 -9.516 -27.312 1 94.06 317 GLY B C 1
ATOM 5376 O O . GLY B 1 317 ? 12.68 -10.023 -28.188 1 94.06 317 GLY B O 1
ATOM 5377 N N . GLU B 1 318 ? 13.773 -10.195 -26.219 1 95.5 318 GLU B N 1
ATOM 5378 C CA . GLU B 1 318 ? 13.234 -11.523 -25.953 1 95.5 318 GLU B CA 1
ATOM 5379 C C . GLU B 1 318 ? 11.766 -11.453 -25.547 1 95.5 318 GLU B C 1
ATOM 5381 O O . GLU B 1 318 ? 11.328 -10.461 -24.953 1 95.5 318 GLU B O 1
ATOM 5386 N N . GLN B 1 319 ? 11.07 -12.492 -25.875 1 95.38 319 GLN B N 1
ATOM 5387 C CA . GLN B 1 319 ? 9.656 -12.547 -25.5 1 95.38 319 GLN B CA 1
ATOM 5388 C C . GLN B 1 319 ? 9.492 -12.984 -24.047 1 95.38 319 GLN B C 1
ATOM 5390 O O . GLN B 1 319 ? 9.898 -14.086 -23.672 1 95.38 319 GLN B O 1
ATOM 5395 N N . VAL B 1 320 ? 8.922 -12.062 -23.266 1 97.5 320 VAL B N 1
ATOM 5396 C CA . VAL B 1 320 ? 8.633 -12.359 -21.875 1 97.5 320 VAL B CA 1
ATOM 5397 C C . VAL B 1 320 ? 7.121 -12.344 -21.656 1 97.5 320 VAL B C 1
ATOM 5399 O O . VAL B 1 320 ? 6.453 -11.352 -21.953 1 97.5 320 VAL B O 1
ATOM 5402 N N . GLY B 1 321 ? 6.598 -13.469 -21.156 1 97.06 321 GLY B N 1
ATOM 5403 C CA . GLY B 1 321 ? 5.172 -13.562 -20.891 1 97.06 321 GLY B CA 1
ATOM 5404 C C . GLY B 1 321 ? 4.84 -13.461 -19.406 1 97.06 321 GLY B C 1
ATOM 5405 O O . GLY B 1 321 ? 5.727 -13.57 -18.562 1 97.06 321 GLY B O 1
ATOM 5406 N N . ALA B 1 322 ? 3.576 -13.164 -19.172 1 97.06 322 ALA B N 1
ATOM 5407 C CA . ALA B 1 322 ? 3.035 -13.18 -17.812 1 97.06 322 ALA B CA 1
ATOM 5408 C C . ALA B 1 322 ? 1.944 -14.242 -17.672 1 97.06 322 ALA B C 1
ATOM 5410 O O . ALA B 1 322 ? 1.192 -14.492 -18.609 1 97.06 322 ALA B O 1
ATOM 5411 N N . TYR B 1 323 ? 1.914 -14.859 -16.531 1 96.56 323 TYR B N 1
ATOM 5412 C CA . TYR B 1 323 ? 0.873 -15.82 -16.188 1 96.56 323 TYR B CA 1
ATOM 5413 C C . TYR B 1 323 ? 0.18 -15.438 -14.883 1 96.56 323 TYR B C 1
ATOM 5415 O O . TYR B 1 323 ? 0.585 -15.875 -13.805 1 96.56 323 TYR B O 1
ATOM 5423 N N . PRO B 1 324 ? -0.883 -14.641 -15.016 1 94.94 324 PRO B N 1
ATOM 5424 C CA . PRO B 1 324 ? -1.565 -14.133 -13.82 1 94.94 324 PRO B CA 1
ATOM 5425 C C . PRO B 1 324 ? -2.322 -15.219 -13.062 1 94.94 324 PRO B C 1
ATOM 5427 O O . PRO B 1 324 ? -2.975 -16.062 -13.68 1 94.94 324 PRO B O 1
ATOM 5430 N N . VAL B 1 325 ? -2.135 -15.18 -11.758 1 92.62 325 VAL B N 1
ATOM 5431 C CA . VAL B 1 325 ? -2.93 -16.016 -10.859 1 92.62 325 VAL B CA 1
ATOM 5432 C C . VAL B 1 325 ? -3.658 -15.133 -9.844 1 92.62 325 VAL B C 1
ATOM 5434 O O . VAL B 1 325 ? -3.371 -13.938 -9.727 1 92.62 325 VAL B O 1
ATOM 5437 N N . MET B 1 326 ? -4.648 -15.75 -9.188 1 89.06 326 MET B N 1
ATOM 5438 C CA . MET B 1 326 ? -5.359 -15.016 -8.141 1 89.06 326 MET B CA 1
ATOM 5439 C C . MET B 1 326 ? -4.473 -14.82 -6.918 1 89.06 326 MET B C 1
ATOM 5441 O O . MET B 1 326 ? -3.557 -15.609 -6.676 1 89.06 326 MET B O 1
ATOM 5445 N N . ASP B 1 327 ? -4.766 -13.766 -6.223 1 88.44 327 ASP B N 1
ATOM 5446 C CA . ASP B 1 327 ? -3.998 -13.461 -5.02 1 88.44 327 ASP B CA 1
ATOM 5447 C C . ASP B 1 327 ? -4.074 -14.609 -4.016 1 88.44 327 ASP B C 1
ATOM 5449 O O . ASP B 1 327 ? -3.092 -14.906 -3.334 1 88.44 327 ASP B O 1
ATOM 5453 N N . SER B 1 328 ? -5.145 -15.25 -3.99 1 85.25 328 SER B N 1
ATOM 5454 C CA . SER B 1 328 ? -5.367 -16.344 -3.043 1 85.25 328 SER B CA 1
ATOM 5455 C C . SER B 1 328 ? -4.516 -17.547 -3.391 1 85.25 328 SER B C 1
ATOM 5457 O O . SER B 1 328 ? -4.332 -18.453 -2.561 1 85.25 328 SER B O 1
ATOM 5459 N N . ALA B 1 329 ? -4.016 -17.609 -4.555 1 87.19 329 ALA B N 1
ATOM 5460 C CA . ALA B 1 329 ? -3.229 -18.75 -5.016 1 87.19 329 ALA B CA 1
ATOM 5461 C C . ALA B 1 329 ? -1.756 -18.578 -4.656 1 87.19 329 ALA B C 1
ATOM 5463 O O . ALA B 1 329 ? -0.938 -19.453 -4.93 1 87.19 329 ALA B O 1
ATOM 5464 N N . TRP B 1 330 ? -1.423 -17.516 -4.043 1 88.88 330 TRP B N 1
ATOM 5465 C CA . TRP B 1 330 ? -0.029 -17.172 -3.783 1 88.88 330 TRP B CA 1
ATOM 5466 C C . TRP B 1 330 ? 0.186 -16.844 -2.309 1 88.88 330 TRP B C 1
ATOM 5468 O O . TRP B 1 330 ? -0.586 -16.094 -1.711 1 88.88 330 TRP B O 1
ATOM 5478 N N . LEU B 1 331 ? 1.219 -17.484 -1.775 1 85.94 331 LEU B N 1
ATOM 5479 C CA . LEU B 1 331 ? 1.605 -17.234 -0.392 1 85.94 331 LEU B CA 1
ATOM 5480 C C . LEU B 1 331 ? 3.09 -16.891 -0.295 1 85.94 331 LEU B C 1
ATOM 5482 O O . LEU B 1 331 ? 3.932 -17.625 -0.828 1 85.94 331 LEU B O 1
ATOM 5486 N N . ASP B 1 332 ? 3.342 -15.742 0.337 1 85.94 332 ASP B N 1
ATOM 5487 C CA . ASP B 1 332 ? 4.711 -15.32 0.598 1 85.94 332 ASP B CA 1
ATOM 5488 C C . ASP B 1 332 ? 5.031 -15.375 2.09 1 85.94 332 ASP B C 1
ATOM 5490 O O . ASP B 1 332 ? 4.438 -14.641 2.885 1 85.94 332 ASP B O 1
ATOM 5494 N N . MET B 1 333 ? 5.914 -16.156 2.465 1 77.56 333 MET B N 1
ATOM 5495 C CA . MET B 1 333 ? 6.289 -16.344 3.865 1 77.56 333 MET B CA 1
ATOM 5496 C C . MET B 1 333 ? 7.012 -15.109 4.398 1 77.56 333 MET B C 1
ATOM 5498 O O . MET B 1 333 ? 7.078 -14.898 5.613 1 77.56 333 MET B O 1
ATOM 5502 N N . GLY B 1 334 ? 7.703 -14.406 3.57 1 67.81 334 GLY B N 1
ATOM 5503 C CA . GLY B 1 334 ? 8.438 -13.227 4.008 1 67.81 334 GLY B CA 1
ATOM 5504 C C . GLY B 1 334 ? 7.555 -12.172 4.637 1 67.81 334 GLY B C 1
ATOM 5505 O O . GLY B 1 334 ? 8.039 -11.297 5.359 1 67.81 334 GLY B O 1
ATOM 5506 N N . GLU B 1 335 ? 6.285 -12.195 4.34 1 61.31 335 GLU B N 1
ATOM 5507 C CA . GLU B 1 335 ? 5.348 -11.273 4.977 1 61.31 335 GLU B CA 1
ATOM 5508 C C . GLU B 1 335 ? 4.699 -11.906 6.203 1 61.31 335 GLU B C 1
ATOM 5510 O O . GLU B 1 335 ? 3.842 -12.781 6.074 1 61.31 335 GLU B O 1
ATOM 5515 N N . PHE B 1 336 ? 5.305 -11.891 7.355 1 52.81 336 PHE B N 1
ATOM 5516 C CA . PHE B 1 336 ? 4.953 -12.586 8.586 1 52.81 336 PHE B CA 1
ATOM 5517 C C . PHE B 1 336 ? 3.439 -12.617 8.781 1 52.81 336 PHE B C 1
ATOM 5519 O O . PHE B 1 336 ? 2.881 -13.641 9.172 1 52.81 336 PHE B O 1
ATOM 5526 N N . GLY B 1 337 ? 2.896 -11.422 8.719 1 54.34 337 GLY B N 1
ATOM 5527 C CA . GLY B 1 337 ? 1.462 -11.492 8.938 1 54.34 337 GLY B CA 1
ATOM 5528 C C . GLY B 1 337 ? 0.779 -12.547 8.086 1 54.34 337 GLY B C 1
ATOM 5529 O O . GLY B 1 337 ? -0.272 -13.07 8.461 1 54.34 337 GLY B O 1
ATOM 5530 N N . GLU B 1 338 ? 1.576 -12.984 7.148 1 51.91 338 GLU B N 1
ATOM 5531 C CA . GLU B 1 338 ? 1.021 -13.922 6.18 1 51.91 338 GLU B CA 1
ATOM 5532 C C . GLU B 1 338 ? 1.241 -15.367 6.625 1 51.91 338 GLU B C 1
ATOM 5534 O O . GLU B 1 338 ? 0.473 -16.25 6.258 1 51.91 338 GLU B O 1
ATOM 5539 N N . MET B 1 339 ? 2.271 -15.516 7.438 1 52.12 339 MET B N 1
ATOM 5540 C CA . MET B 1 339 ? 2.541 -16.875 7.887 1 52.12 339 MET B CA 1
ATOM 5541 C C . MET B 1 339 ? 1.317 -17.469 8.57 1 52.12 339 MET B C 1
ATOM 5543 O O . MET B 1 339 ? 0.988 -18.641 8.352 1 52.12 339 MET B O 1
ATOM 5547 N N . LYS B 1 340 ? 0.778 -16.562 9.359 1 52.94 340 LYS B N 1
ATOM 5548 C CA . LYS B 1 340 ? -0.433 -17.016 10.039 1 52.94 340 LYS B CA 1
ATOM 5549 C C . LYS B 1 340 ? -1.552 -17.281 9.039 1 52.94 340 LYS B C 1
ATOM 5551 O O . LYS B 1 340 ? -2.262 -18.281 9.156 1 52.94 340 LYS B O 1
ATOM 5556 N N . LYS B 1 341 ? -1.618 -16.5 8.148 1 55.75 341 LYS B N 1
ATOM 5557 C CA . LYS B 1 341 ? -2.635 -16.672 7.117 1 55.75 341 LYS B CA 1
ATOM 5558 C C . LYS B 1 341 ? -2.369 -17.938 6.293 1 55.75 341 LYS B C 1
ATOM 5560 O O . LYS B 1 341 ? -3.305 -18.641 5.91 1 55.75 341 LYS B O 1
ATOM 5565 N N . MET B 1 342 ? -1.131 -18.141 6.152 1 51.19 342 MET B N 1
ATOM 5566 C CA . MET B 1 342 ? -0.726 -19.297 5.367 1 51.19 342 MET B CA 1
ATOM 5567 C C . MET B 1 342 ? -1.171 -20.594 6.039 1 51.19 342 MET B C 1
ATOM 5569 O O . MET B 1 342 ? -1.7 -21.484 5.379 1 51.19 342 MET B O 1
ATOM 5573 N N . ALA B 1 343 ? -0.952 -20.625 7.289 1 51.09 343 ALA B N 1
ATOM 5574 C CA . ALA B 1 343 ? -1.325 -21.812 8.047 1 51.09 343 ALA B CA 1
ATOM 5575 C C . ALA B 1 343 ? -2.836 -22.031 8.023 1 51.09 343 ALA B C 1
ATOM 5577 O O . ALA B 1 343 ? -3.309 -23.156 7.895 1 51.09 343 ALA B O 1
ATOM 5578 N N . GLU B 1 344 ? -3.492 -20.922 8.117 1 53.47 344 GLU B N 1
ATOM 5579 C CA . GLU B 1 344 ? -4.949 -21 8.141 1 53.47 344 GLU B CA 1
ATOM 5580 C C . GLU B 1 344 ? -5.5 -21.406 6.773 1 53.47 344 GLU B C 1
ATOM 5582 O O . GLU B 1 344 ? -6.445 -22.188 6.688 1 53.47 344 GLU B O 1
ATOM 5587 N N . ARG B 1 345 ? -4.887 -20.844 5.82 1 49.5 345 ARG B N 1
ATOM 5588 C CA . ARG B 1 345 ? -5.367 -21.094 4.465 1 49.5 345 ARG B CA 1
ATOM 5589 C C . ARG B 1 345 ? -5.074 -22.531 4.035 1 49.5 345 ARG B C 1
ATOM 5591 O O . ARG B 1 345 ? -5.832 -23.109 3.258 1 49.5 345 ARG B O 1
ATOM 5598 N N . MET B 1 346 ? -3.975 -22.891 4.492 1 44.47 346 MET B N 1
ATOM 5599 C CA . MET B 1 346 ? -3.604 -24.25 4.133 1 44.47 346 MET B CA 1
ATOM 5600 C C . MET B 1 346 ? -4.301 -25.266 5.039 1 44.47 346 MET B C 1
ATOM 5602 O O . MET B 1 346 ? -4.012 -26.469 4.98 1 44.47 346 MET B O 1
ATOM 5606 N N . LYS B 1 347 ? -5.398 -24.703 5.594 1 49.12 347 LYS B N 1
ATOM 5607 C CA . LYS B 1 347 ? -6.152 -25.562 6.504 1 49.12 347 LYS B CA 1
ATOM 5608 C C . LYS B 1 347 ? -5.219 -26.344 7.41 1 49.12 347 LYS B C 1
ATOM 5610 O O . LYS B 1 347 ? -5.348 -27.578 7.531 1 49.12 347 LYS B O 1
ATOM 5615 N N . LEU B 1 348 ? -4.086 -25.719 7.898 1 41.62 348 LEU B N 1
ATOM 5616 C CA . LEU B 1 348 ? -3.273 -26.422 8.891 1 41.62 348 LEU B CA 1
ATOM 5617 C C . LEU B 1 348 ? -3.676 -26.016 10.305 1 41.62 348 LEU B C 1
ATOM 5619 O O . LEU B 1 348 ? -4.129 -24.891 10.531 1 41.62 348 LEU B O 1
#

Nearest PDB structures (foldseek):
  4y7u-assembly1_A  TM=7.914E-01  e=3.024E-17  Pseudomonas putida BIRD-1
  4y7t-assembly1_A  TM=8.112E-01  e=4.272E-16  Pseudomonas putida BIRD-1
  4y7v-assembly1_A  TM=7.911E-01  e=4.022E-16  Pseudomonas putida BIRD-1
  8hhd-assembly1_B  TM=8.078E-01  e=4.466E-15  Pseudomonas aeruginosa
  6pd2-assembly2_B  TM=7.086E-01  e=3.154E-12  Treponema denticola ATCC 35405

Organism: NCBI:txid29354

Sequence (696 aa):
MEVRKFIIAPDVSIREAIRQLDQTARKILVVEENNKLAGVLTDGDIRRWILKNKDISMPVRLIMNTAPVVIKKEKSHLALEIMKEKQIEGLPLVNDNNEVTDILFWNELNDHNPGRQKKTQTPVVIMAGGRGSRLYPYTKIIPKPLIPIGDTPIVERIMNQMMEYGFYEFYLTINYKKELIKAYFNDDHRYHLHLIEEANPLGTAGSLNLIKKDIKGSFLVSNCDILVDVNYTKLLLYHKTHKNKITVVTAMKSYEIPYGVVSLGENGSVDALNEKPRYELLVSTGLYVLEEEILTYLPQDQYFDMTDLIRRCLKNGEQVGAYPVMDSAWLDMGEFGEMKKMAERMKLMEVRKFIIAPDVSIREAIRQLDQTARKILVVEENNKLAGVLTDGDIRRWILKNKDISMPVRLIMNTAPVVIKKEKSHLALEIMKEKQIEGLPLVNDNNEVTDILFWNELNDHNPGRQKKTQTPVVIMAGGRGSRLYPYTKIIPKPLIPIGDTPIVERIMNQMMEYGFYEFYLTINYKKELIKAYFNDDHRYHLHLIEEANPLGTAGSLNLIKKDIKGSFLVSNCDILVDVNYTKLLLYHKTHKNKITVVTAMKSYEIPYGVVSLGENGSVDALNEKPRYELLVSTGLYVLEEEILTYLPQDQYFDMTDLIRRCLKNGEQVGAYPVMDSAWLDMGEFGEMKKMAERMKL

Foldseek 3Di:
DVAVLQEDEQAAFLVVNLVSCLVVVHQKHFYDDPQATQFMDGQVQSQVCVQVVDDRRGGNNVRTGRDDAADEPVCVVCVLVVCLVVVHFKHFYAYPVRGTDHIDGNCVVDVARSDQAAADPAEEEEEQADQLVLPPPVSVVPGQQQDDQVNGGLVVVQQVLVVSLRYAHYEYEYERVVVVVCVVCPVPPVGNYHYHYDPDAQEQCQSVLVCLVVHAFKHKYAYSQKAFQDNVVVVVVVCVVVVAQKEFEWEWDKDWDQAWDFDADPVRHTPDIDHRDIDIDTHGQRMMMHTSVLCVVHDHPHRDYPVNSVVSCVVVPGGYHYRYGYPSRMAGVSPVVRSVVSSVSVVD/DVAVLQEDEQFAFLVVNLVSCLVVVHQKHFYDDPQATQFMDGQVQSQVCVQVVDDRRGGNNVRTGRDDAADEPVCVVCVLVVCLVVVHFKHFYAYPRRGTDHIDGNCVVDVARSDQAAADPAEEEEEQADQLVLPPPVSVVPGQQQDDQVNGGLVVVQQVLVVSNRYAHYEYEYERVVVVVCVVCPVPPVGNYHYHYDPDAQEQCQSVLSCLVVHAFKHKYAYSQKAFQDNVVVVVVVCVVVVAQKEFEWEWDKDWDQAWDFDADPVRHTPDIDHRDIDIDTHGQRMMMHTSVLNVVHDHPHRDYPVNSVVSCVVVVGGYHYRYGYPSRMAGVSPVVRSVVSSVSVVD

InterPro domains:
  IPR000644 CBS domain [PF00571] (7-51)
  IPR000644 CBS domain [PS51371] (1-56)
  IPR005835 Nucleotidyl transferase domain [PF00483] (125-339)
  IPR029044 Nucleotide-diphospho-sugar transferases [G3DSA:3.90.550.10] (122-347)
  IPR029044 Nucleotide-diphospho-sugar transferases [SSF53448] (121-340)
  IPR046342 CBS domain superfamily [G3DSA:3.10.580.10] (3-109)
  IPR046342 CBS domain superfamily [SSF54631] (6-111)
  IPR050486 Mannose-1-phosphate guanyltransferase [PTHR22572] (124-341)